Protein AF-A0A2B4RXT4-F1 (afdb_monomer)

Solvent-accessible surface area (backbone atoms only — not comparable to full-atom values): 28945 Å² total; per-residue (Å²): 134,88,56,80,81,76,53,53,68,68,61,46,52,53,56,57,66,68,45,80,51,69,69,62,40,50,44,46,49,76,69,31,70,64,49,46,50,48,58,71,49,81,88,73,79,77,50,66,69,59,44,50,54,36,44,53,50,46,49,53,53,47,50,58,59,39,62,75,54,94,56,31,69,66,53,47,52,53,53,52,53,48,35,51,49,47,24,50,52,14,49,54,59,63,63,60,42,73,68,52,42,49,50,38,28,74,60,36,25,40,49,51,23,53,56,58,56,24,48,70,46,78,49,74,50,72,48,63,32,61,98,37,53,54,19,36,34,42,38,41,36,41,30,32,48,41,82,79,81,73,41,57,38,35,41,39,30,37,42,36,42,35,80,83,59,88,48,76,39,38,38,36,44,37,41,37,43,84,93,45,75,40,66,32,68,71,44,46,86,63,61,77,91,48,57,90,74,55,52,69,70,34,54,44,56,50,41,65,63,40,48,70,57,54,55,51,51,43,65,66,73,43,67,41,48,61,63,93,45,71,66,45,52,53,45,52,62,76,31,59,94,79,73,68,74,58,57,76,91,60,41,33,36,46,69,54,65,84,68,52,56,82,82,49,66,84,77,45,47,64,41,39,53,53,36,58,60,70,62,43,60,69,63,54,52,53,56,63,43,62,78,57,71,44,99,89,51,67,58,54,58,56,39,49,57,47,48,52,55,41,40,74,67,47,45,34,72,58,35,49,47,50,41,54,48,52,54,42,49,44,54,38,50,52,53,48,48,64,60,65,59,57,58,68,71,58,54,52,52,52,55,74,28,48,40,79,73,47,67,66,7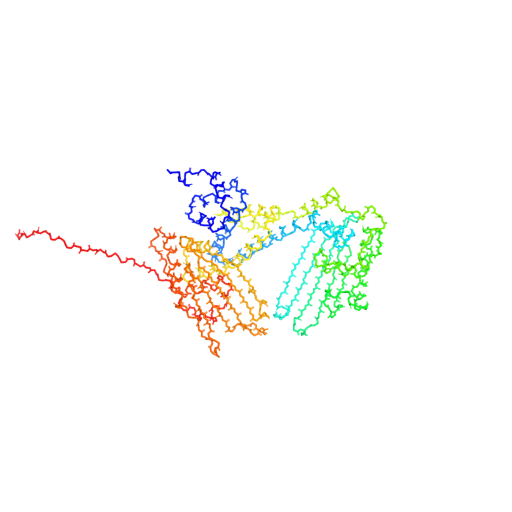2,52,91,41,41,50,56,62,30,53,37,50,18,26,26,35,37,52,39,68,96,70,38,45,36,38,40,39,38,38,39,33,35,83,37,81,54,92,88,35,73,75,36,47,40,38,38,38,33,42,71,89,67,53,75,42,80,36,58,33,58,96,48,104,61,81,45,59,51,59,41,78,71,37,43,73,56,30,51,46,49,42,54,38,49,54,63,75,47,64,89,54,92,73,61,80,39,73,40,29,60,51,45,48,52,53,50,31,19,54,41,69,45,48,89,46,40,58,80,40,68,44,79,83,86,67,56,71,61,52,78,66,79,82,78,79,82,74,79,79,74,85,76,90,80,86,81,91,81,88,135

Sequence (511 aa):
MASILTLNDDCLCRIISFLDDLPSFHSVVLSCKRVQQVINNTRSILHPRLLRAKAEYYMNQHLVEITDGKKNNKNFSKLRDFLSNAARLSAAKELLTYAKVVNVWERNGPVVAKLFTWIRKLESRTEEGEPRATCFKEYRSVTLHLPVCDKDLKIDTTYFRDYIGNYDIELSIRVTCGDLDVKSKGFTHYCPDDYQYWAEKEVHAAIKPMKPVVELLQKELGDTVPPLTDLFFIWLCYFFPHEENLAVEHKLLFKDPSRNEKPTPGHVQPAIAMFHQYLQPEAKLKNLVSEWNNPQSNLPCLFAETMAVLIQRSEIKFLEKLQKDANGFYEIVSVLKRTPSLPKPLVLDLLARTTLEFNDYNPGSVADKFVESRASFRVSEGKVVKAWGGMHGDGASYPTWDELELKVTLPDGKELKLDTDCSYRRKPLQIEKLSPVTELFQQGVIKCMEGEKHIPKLCDRFTACYLLHALSFGGEEETFLGSDDDLNLSPTQFSEQVSSDESEEEQNVEQ

Foldseek 3Di:
DDDLVPDDLVVNLVVLLPCPDPLVSLVCCLPPPVLVVSLVDDDDNPRPVSLLVSLLLLLLVQLLVLLVDPCNVVSLVLVLVLLVLLLQLLVLLVQADLVLLLVQCVQQNLLLSVQSLQWQDKDKDKDAQPVHLQKIKIKIKTWGQQVPVRWIKIKIKMWIDGPVPPDAIKIKIWIDIVVDTFIAIRQDSDDLVCLVVDDPRSLCSHCVRVVVVLVSSCVSSDAKVVRQDSSNVSCCRPPPPHRDGDDPNRRIDHPPVVSRDRDDCVRRVVSSVVSNVSSVSLVVLVVSLVVVDDVVDCSSVSSSVSSVSCSVVSVNVSSVLSSVLSVLLSLLSNVCCPPPNDDSLLSSLFSSQKDFDDWPDDPSCLQVQKIKGKMWGQFPPSQIKIKIKMFGADSDDPVGTQKMWIWIQGSVRDIQIWIQDPDPDTDATPLVSCVVVQVRSLNRQCVSCPPPPWGWRADSLNVVLSSCSSRVNNVCCCVHHNDDPDSDGDTDDDDPPPPPDDDDDDDDDDD

Mean predicted aligned error: 11.57 Å

Secondary structure (DSSP, 8-state):
---GGGS-HHHHHHHHHT--SHHHHHHHHHH-HHHHHHHH--S----HHHHHHHHHHHHHHHHHHHHSSS-HHHHHHHHHHHHHHHHHHHHHHHHS-HHHHHHHHHHH-HHHHHHHTTEEEEEEEEEESSSSTTEEEEEEEEEEEETTTTEEEEEEEEEEEETTSSS--EEEEEEEETTEEEEEES--SS-GGGGGG--HHHHHHHHTTTHHHHHHHHHHH--EESPPPHHHHHHHHHTTTTS-PPPGGG--EESSGGGGSPPPHHHHHHHHHHHHHHH-HHHHHHHHHHTT-BTTB-HHHHHHHHHHHHHHTT-HHHHHHHHHHHHHHHHHHHHHHHSS---HHHHHHHHHHEEEEEE---TTGGGGSEEEEEEEEE-GGG-EEEEEEEEEE-SSSSS-EEEEEEEEE-TTS-EEEEE---SSSPPPP-GGGGHHHHHHHHHHHHHHTTT-S--EEP-HHHHHHHHHHHTT-GGGHHHHH--STT---EEPP------------------

pLDDT: mean 80.79, std 15.37, range [26.88, 97.62]

Radius of gyration: 29.63 Å; Cα contacts (8 Å, |Δi|>4): 734; chains: 1; bounding box: 99×58×95 Å

Structure (mmCIF, N/CA/C/O backbone):
data_AF-A0A2B4RXT4-F1
#
_entry.id   AF-A0A2B4RXT4-F1
#
loop_
_atom_site.group_PDB
_atom_site.id
_atom_site.type_symbol
_atom_site.label_atom_id
_atom_site.label_alt_id
_atom_site.label_comp_id
_atom_site.label_asym_id
_atom_site.label_entity_id
_atom_site.label_seq_id
_atom_site.pdbx_PDB_ins_code
_atom_site.Cartn_x
_atom_site.Cartn_y
_atom_site.Cartn_z
_atom_site.occupancy
_atom_site.B_iso_or_equiv
_atom_site.auth_seq_id
_atom_site.auth_comp_id
_atom_site.auth_asym_id
_atom_site.auth_atom_id
_atom_site.pdbx_PDB_model_num
ATOM 1 N N . MET A 1 1 ? 24.751 35.284 -21.044 1.00 42.06 1 MET A N 1
ATOM 2 C CA . MET A 1 1 ? 23.866 34.158 -20.671 1.00 42.06 1 MET A CA 1
ATOM 3 C C . MET A 1 1 ? 24.413 33.526 -19.407 1.00 42.06 1 MET A C 1
ATOM 5 O O . MET A 1 1 ? 25.582 33.166 -19.402 1.00 42.06 1 MET A O 1
ATOM 9 N N . ALA A 1 2 ? 23.618 33.438 -18.340 1.00 47.91 2 ALA A N 1
ATOM 10 C CA . ALA A 1 2 ? 23.991 32.656 -17.163 1.00 47.91 2 ALA A CA 1
ATOM 11 C C . ALA A 1 2 ? 23.675 31.181 -17.446 1.00 47.91 2 ALA A C 1
ATOM 13 O O . ALA A 1 2 ? 22.562 30.862 -17.858 1.00 47.91 2 ALA A O 1
ATOM 14 N N . SER A 1 3 ? 24.660 30.300 -17.284 1.00 60.41 3 SER A N 1
ATOM 15 C CA . SER A 1 3 ? 24.463 28.860 -17.452 1.00 60.41 3 SER A CA 1
ATOM 16 C C . SER A 1 3 ? 23.914 28.267 -16.156 1.00 60.41 3 SER A C 1
ATOM 18 O O . SER A 1 3 ? 24.339 28.647 -15.067 1.00 60.41 3 SER A O 1
ATOM 20 N N . ILE A 1 4 ? 23.017 27.282 -16.244 1.00 62.62 4 ILE A N 1
ATOM 21 C CA . ILE A 1 4 ? 22.569 26.521 -15.065 1.00 62.62 4 ILE A CA 1
ATOM 22 C C . ILE A 1 4 ? 23.752 25.855 -14.333 1.00 62.62 4 ILE A C 1
ATOM 24 O O . ILE A 1 4 ? 23.692 25.613 -13.131 1.00 62.62 4 ILE A O 1
ATOM 28 N N . LEU A 1 5 ? 24.860 25.625 -15.051 1.00 60.94 5 LEU A N 1
ATOM 29 C CA . LEU A 1 5 ? 26.102 25.053 -14.531 1.00 60.94 5 LEU A CA 1
ATOM 30 C C . LEU A 1 5 ? 26.878 26.008 -13.612 1.00 60.94 5 LEU A C 1
ATOM 32 O O . LEU A 1 5 ? 27.719 25.546 -12.848 1.00 60.94 5 LEU A O 1
ATOM 36 N N . THR A 1 6 ? 26.613 27.318 -13.671 1.00 67.56 6 THR A N 1
ATOM 37 C CA . THR A 1 6 ? 27.290 28.328 -12.835 1.00 67.56 6 THR A CA 1
ATOM 38 C C . THR A 1 6 ? 26.517 28.671 -11.560 1.00 67.56 6 THR A C 1
ATOM 40 O O . THR A 1 6 ? 26.958 29.512 -10.782 1.00 67.56 6 THR A O 1
ATOM 43 N N . LEU A 1 7 ? 25.350 28.058 -11.346 1.00 68.56 7 LEU A N 1
ATOM 44 C CA . LEU A 1 7 ? 24.525 28.295 -10.165 1.00 68.56 7 LEU A CA 1
ATOM 45 C C . LEU A 1 7 ? 25.020 27.468 -8.974 1.00 68.56 7 LEU A C 1
ATOM 47 O O . LEU A 1 7 ? 25.385 26.299 -9.115 1.00 68.56 7 LEU A O 1
ATOM 51 N N . ASN A 1 8 ? 24.990 28.074 -7.786 1.00 73.75 8 ASN A N 1
ATOM 52 C CA . ASN A 1 8 ? 25.205 27.344 -6.539 1.00 73.75 8 ASN A CA 1
ATOM 53 C C . ASN A 1 8 ? 24.012 26.415 -6.226 1.00 73.75 8 ASN A C 1
ATOM 55 O O . ASN A 1 8 ? 22.927 26.550 -6.803 1.00 73.75 8 ASN A O 1
ATOM 59 N N . ASP A 1 9 ? 24.222 25.467 -5.311 1.00 70.12 9 ASP A N 1
ATOM 60 C CA . ASP A 1 9 ? 23.252 24.406 -5.013 1.00 70.12 9 ASP A CA 1
ATOM 61 C C . ASP A 1 9 ? 21.918 24.970 -4.488 1.00 70.12 9 ASP A C 1
ATOM 63 O O . ASP A 1 9 ? 20.860 24.477 -4.876 1.00 70.12 9 ASP A O 1
ATOM 67 N N . ASP A 1 10 ? 21.941 26.051 -3.700 1.00 69.19 10 ASP A N 1
ATOM 68 C CA . ASP A 1 10 ? 20.735 26.699 -3.162 1.00 69.19 10 ASP A CA 1
ATOM 69 C C . ASP A 1 10 ? 19.887 27.366 -4.256 1.00 69.19 10 ASP A C 1
ATOM 71 O O . ASP A 1 10 ? 18.662 27.209 -4.293 1.00 69.19 10 ASP A O 1
ATOM 75 N N . CYS A 1 11 ? 20.521 28.098 -5.177 1.00 71.81 11 CYS A N 1
ATOM 76 C CA . CYS A 1 11 ? 19.849 28.708 -6.323 1.00 71.81 11 CYS A CA 1
ATOM 77 C C . CYS A 1 11 ? 19.262 27.639 -7.246 1.00 71.81 11 CYS A C 1
ATOM 79 O O . CYS A 1 11 ? 18.128 27.777 -7.705 1.00 71.81 11 CYS A O 1
ATOM 81 N N . LEU A 1 12 ? 20.007 26.558 -7.481 1.00 72.38 12 LEU A N 1
ATOM 82 C CA . LEU A 1 12 ? 19.545 25.451 -8.304 1.00 72.38 12 LEU A CA 1
ATOM 83 C C . LEU A 1 12 ? 18.370 24.712 -7.642 1.00 72.38 12 LEU A C 1
ATOM 85 O O . LEU A 1 12 ? 17.371 24.451 -8.308 1.00 72.38 12 LEU A O 1
ATOM 89 N N . CYS A 1 13 ? 18.423 24.467 -6.328 1.00 68.81 13 CYS A N 1
ATOM 90 C CA . CYS A 1 13 ? 17.309 23.891 -5.570 1.00 68.81 13 CYS A CA 1
ATOM 91 C C . CYS A 1 13 ? 16.039 24.743 -5.674 1.00 68.81 13 CYS A C 1
ATOM 93 O O . CYS A 1 13 ? 14.953 24.197 -5.870 1.00 68.81 13 CYS A O 1
ATOM 95 N N . ARG A 1 14 ? 16.166 26.075 -5.590 1.00 70.31 14 ARG A N 1
ATOM 96 C CA . ARG A 1 14 ? 15.032 26.996 -5.759 1.00 70.31 14 ARG A CA 1
ATOM 97 C C . ARG A 1 14 ? 14.456 26.934 -7.170 1.00 70.31 14 ARG A C 1
ATOM 99 O O . ARG A 1 14 ? 13.249 26.800 -7.310 1.00 70.31 14 ARG A O 1
ATOM 106 N N . ILE A 1 15 ? 15.285 26.960 -8.211 1.00 72.25 15 ILE A N 1
ATOM 107 C CA . ILE A 1 15 ? 14.799 26.860 -9.599 1.00 72.25 15 ILE A CA 1
ATOM 108 C C . ILE A 1 15 ? 14.063 25.540 -9.824 1.00 72.25 15 ILE A C 1
ATOM 110 O O . ILE A 1 15 ? 12.956 25.536 -10.351 1.00 72.25 15 ILE A O 1
ATOM 114 N N . ILE A 1 16 ? 14.638 24.429 -9.363 1.00 70.44 16 ILE A N 1
ATOM 115 C CA . ILE A 1 16 ? 14.007 23.115 -9.483 1.00 70.44 16 ILE A CA 1
ATOM 116 C C . ILE A 1 16 ? 12.691 23.053 -8.691 1.00 70.44 16 ILE A C 1
ATOM 118 O O . ILE A 1 16 ? 11.755 22.380 -9.116 1.00 70.44 16 ILE A O 1
ATOM 122 N N . SER A 1 17 ? 12.587 23.763 -7.561 1.00 67.38 17 SER A N 1
ATOM 123 C CA . SER A 1 17 ? 11.337 23.830 -6.794 1.00 67.38 17 SER A CA 1
ATOM 124 C C . SER A 1 17 ? 10.195 24.543 -7.523 1.00 67.38 17 SER A C 1
ATOM 126 O O . SER A 1 17 ? 9.044 24.251 -7.228 1.00 67.38 17 SER A O 1
ATOM 128 N N . PHE A 1 18 ? 10.499 25.405 -8.500 1.00 69.81 18 PHE A N 1
ATOM 129 C CA . PHE A 1 18 ? 9.499 26.072 -9.344 1.00 69.81 18 PHE A CA 1
ATOM 130 C C . PHE A 1 18 ? 9.108 25.267 -10.594 1.00 69.81 18 PHE A C 1
ATOM 132 O O . PHE A 1 18 ? 8.220 25.685 -11.334 1.00 69.81 18 PHE A O 1
ATOM 139 N N . LEU A 1 19 ? 9.753 24.122 -10.856 1.00 70.94 19 LEU A N 1
ATOM 140 C CA . LEU A 1 19 ? 9.357 23.229 -11.947 1.00 70.94 19 LEU A CA 1
ATOM 141 C C . LEU A 1 19 ? 8.153 22.406 -11.506 1.00 70.94 19 LEU A C 1
ATOM 143 O O . LEU A 1 19 ? 8.292 21.296 -10.979 1.00 70.94 19 LEU A O 1
ATOM 147 N N . ASP A 1 20 ? 6.971 22.993 -11.694 1.00 63.34 20 ASP A N 1
ATOM 148 C CA . ASP A 1 20 ? 5.721 22.410 -11.233 1.00 63.34 20 ASP A CA 1
ATOM 149 C C . ASP A 1 20 ? 5.155 21.315 -12.141 1.00 63.34 20 ASP A C 1
ATOM 151 O O . ASP A 1 20 ? 4.405 20.452 -11.668 1.00 63.34 20 ASP A O 1
ATOM 155 N N . ASP A 1 21 ? 5.591 21.235 -13.392 1.00 69.19 21 ASP A N 1
ATOM 156 C CA . ASP A 1 21 ? 5.232 20.142 -14.281 1.00 69.19 21 ASP A CA 1
ATOM 157 C C . ASP A 1 21 ? 6.239 18.980 -14.181 1.00 69.19 21 ASP A C 1
ATOM 159 O O . ASP A 1 21 ? 7.462 19.140 -14.217 1.00 69.19 21 ASP A O 1
ATOM 163 N N . LEU A 1 22 ? 5.697 17.773 -14.012 1.00 64.62 22 LEU A N 1
ATOM 164 C CA . LEU A 1 22 ? 6.471 16.540 -13.867 1.00 64.62 22 LEU A CA 1
ATOM 165 C C . LEU A 1 22 ? 7.400 16.272 -15.077 1.00 64.62 22 LEU A C 1
ATOM 167 O O . LEU A 1 22 ? 8.557 15.904 -14.854 1.00 64.62 22 LEU A O 1
ATOM 171 N N . PRO A 1 23 ? 6.973 16.488 -16.342 1.00 65.62 23 PRO A N 1
ATOM 172 C CA . PRO A 1 23 ? 7.834 16.266 -17.502 1.00 65.62 23 PRO A CA 1
ATOM 173 C C . PRO A 1 23 ? 9.084 17.155 -17.522 1.00 65.62 23 PRO A C 1
ATOM 175 O O . PRO A 1 23 ? 10.184 16.631 -17.719 1.00 65.62 23 PRO A O 1
ATOM 178 N N . SER A 1 24 ? 8.957 18.464 -17.272 1.00 68.00 24 SER A N 1
ATOM 179 C CA . SER A 1 24 ? 10.105 19.382 -17.267 1.00 68.00 24 SER A CA 1
ATOM 180 C C . SER A 1 24 ? 11.020 19.131 -16.080 1.00 68.00 24 SER A C 1
ATOM 182 O O . SER A 1 24 ? 12.238 19.114 -16.256 1.00 68.00 24 SER A O 1
ATOM 184 N N . PHE A 1 25 ? 10.461 18.855 -14.893 1.00 70.44 25 PHE A N 1
ATOM 185 C CA . PHE A 1 25 ? 11.255 18.479 -13.723 1.00 70.44 25 PHE A CA 1
ATOM 186 C C . PHE A 1 25 ? 12.146 17.267 -14.027 1.00 70.44 25 PHE A C 1
ATOM 188 O O . PHE A 1 25 ? 13.363 17.333 -13.855 1.00 70.44 25 PHE A O 1
ATOM 195 N N . HIS A 1 26 ? 11.575 16.180 -14.550 1.00 67.19 26 HIS A N 1
ATOM 196 C CA . HIS A 1 26 ? 12.364 14.991 -14.858 1.00 67.19 26 HIS A CA 1
ATOM 197 C C . HIS A 1 26 ? 13.311 15.181 -16.052 1.00 67.19 26 HIS A C 1
ATOM 199 O O . HIS A 1 26 ? 14.411 14.634 -16.035 1.00 67.19 26 HIS A O 1
ATOM 205 N N . SER A 1 27 ? 12.934 15.961 -17.071 1.00 68.88 27 SER A N 1
ATOM 206 C CA . SER A 1 27 ? 13.832 16.297 -18.187 1.00 68.88 27 SER A CA 1
ATOM 207 C C . SER A 1 27 ? 15.097 17.008 -17.690 1.00 68.88 27 SER A C 1
ATOM 209 O O . SER A 1 27 ? 16.215 16.651 -18.077 1.00 68.88 27 SER A O 1
ATOM 211 N N . VAL A 1 28 ? 14.928 17.951 -16.758 1.00 71.31 28 VAL A N 1
ATOM 212 C CA . VAL A 1 28 ? 16.021 18.676 -16.100 1.00 71.31 28 VAL A CA 1
ATOM 213 C C . VAL A 1 28 ? 16.853 17.746 -15.215 1.00 71.31 28 VAL A C 1
ATOM 215 O O . VAL A 1 28 ? 18.080 17.802 -15.279 1.00 71.31 28 VAL A O 1
ATOM 218 N N . VAL A 1 29 ? 16.219 16.860 -14.440 1.00 69.56 29 VAL A N 1
ATOM 219 C CA . VAL A 1 29 ? 16.919 15.874 -13.595 1.00 69.56 29 VAL A CA 1
ATOM 220 C C . VAL A 1 29 ? 17.781 14.916 -14.421 1.00 69.56 29 VAL A C 1
ATOM 222 O O . VAL A 1 29 ? 18.923 14.666 -14.048 1.00 69.56 29 VAL A O 1
ATOM 225 N N . LEU A 1 30 ? 17.268 14.414 -15.548 1.00 65.25 30 LEU A N 1
ATOM 226 C CA . LEU A 1 30 ? 17.981 13.462 -16.407 1.00 65.25 30 LEU A CA 1
ATOM 227 C C . LEU A 1 30 ? 19.094 14.109 -17.234 1.00 65.25 30 LEU A C 1
ATOM 229 O O . LEU A 1 30 ? 20.124 13.490 -17.482 1.00 65.25 30 LEU A O 1
ATOM 233 N N . SER A 1 31 ? 18.888 15.345 -17.690 1.00 66.56 31 SER A N 1
ATOM 234 C CA . SER A 1 31 ? 19.789 15.979 -18.661 1.00 66.56 31 SER A CA 1
ATOM 235 C C . SER A 1 31 ? 20.855 16.863 -18.008 1.00 66.56 31 SER A C 1
ATOM 237 O O . SER A 1 31 ? 21.868 17.176 -18.634 1.00 66.56 31 SER A O 1
ATOM 239 N N . CYS A 1 32 ? 20.656 17.29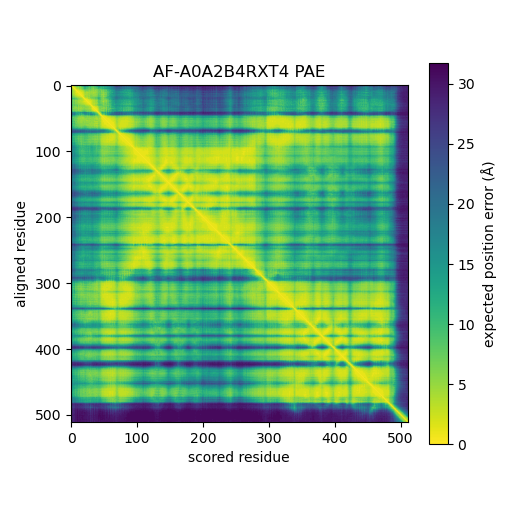3 -16.758 1.00 70.44 32 CYS A N 1
ATOM 240 C CA . CYS A 1 32 ? 21.560 18.221 -16.085 1.00 70.44 32 CYS A CA 1
ATOM 241 C C . CYS A 1 32 ? 22.447 17.511 -15.054 1.00 70.44 32 CYS A C 1
ATOM 243 O O . CYS A 1 32 ? 22.044 17.280 -13.913 1.00 70.44 32 CYS A O 1
ATOM 245 N N . LYS A 1 33 ? 23.721 17.279 -15.409 1.00 69.06 33 LYS A N 1
ATOM 246 C CA . LYS A 1 33 ? 24.741 16.720 -14.496 1.00 69.06 33 LYS A CA 1
ATOM 247 C C . LYS A 1 33 ? 24.822 17.472 -13.157 1.00 69.06 33 LYS A C 1
ATOM 249 O O . LYS A 1 33 ? 25.054 16.858 -12.120 1.00 69.06 33 LYS A O 1
ATOM 254 N N . ARG A 1 34 ? 24.595 18.794 -13.152 1.00 69.12 34 ARG A N 1
ATOM 255 C CA . ARG A 1 34 ? 24.596 19.615 -11.927 1.00 69.12 34 ARG A CA 1
ATOM 256 C C . ARG A 1 34 ? 23.409 19.300 -11.010 1.00 69.12 34 ARG A C 1
ATOM 258 O O . ARG A 1 34 ? 23.576 19.269 -9.798 1.00 69.12 34 ARG A O 1
ATOM 265 N N . VAL A 1 35 ? 22.235 19.006 -11.568 1.00 70.38 35 VAL A N 1
ATOM 266 C CA . VAL A 1 35 ? 21.052 18.584 -10.796 1.00 70.38 35 VAL A CA 1
ATOM 267 C C . VAL A 1 35 ? 21.294 17.214 -10.169 1.00 70.38 35 VAL A C 1
ATOM 269 O O . VAL A 1 35 ? 20.999 17.017 -8.995 1.00 70.38 35 VAL A O 1
ATOM 272 N N . GLN A 1 36 ? 21.919 16.298 -10.908 1.00 67.94 36 GLN A N 1
ATOM 273 C CA . GLN A 1 36 ? 22.322 14.995 -10.381 1.00 67.94 36 GLN A CA 1
ATOM 274 C C . GLN A 1 36 ? 23.355 15.125 -9.244 1.00 67.94 36 GLN A C 1
ATOM 276 O O . GLN A 1 36 ? 23.254 14.435 -8.232 1.00 67.94 36 GLN A O 1
ATOM 281 N N . GLN A 1 37 ? 24.303 16.065 -9.351 1.00 71.00 37 GLN A N 1
ATOM 282 C CA . GLN A 1 37 ? 25.221 16.410 -8.255 1.00 71.00 37 GLN A CA 1
ATOM 283 C C . GLN A 1 37 ? 24.483 16.955 -7.026 1.00 71.00 37 GLN A C 1
ATOM 285 O O . GLN A 1 37 ? 24.824 16.573 -5.910 1.00 71.00 37 GLN A O 1
ATOM 290 N N . VAL A 1 38 ? 23.459 17.795 -7.215 1.00 69.19 38 VAL A N 1
ATOM 291 C CA . VAL A 1 38 ? 22.616 18.288 -6.114 1.00 69.19 38 VAL A CA 1
ATOM 292 C C . VAL A 1 38 ? 21.849 17.146 -5.456 1.00 69.19 38 VAL A C 1
ATOM 294 O O . VAL A 1 38 ? 21.874 17.059 -4.236 1.00 69.19 38 VAL A O 1
ATOM 297 N N . ILE A 1 39 ? 21.239 16.236 -6.224 1.00 68.62 39 ILE A N 1
ATOM 298 C CA . ILE A 1 39 ? 20.567 15.035 -5.691 1.00 68.62 39 ILE A CA 1
ATOM 299 C C . ILE A 1 39 ? 21.536 14.208 -4.830 1.00 68.62 39 ILE A C 1
ATOM 301 O O . ILE A 1 39 ? 21.183 13.798 -3.720 1.00 68.62 39 ILE A O 1
ATOM 305 N N . ASN A 1 40 ? 22.774 14.036 -5.298 1.00 65.75 40 ASN A N 1
ATOM 306 C CA . ASN A 1 40 ? 23.826 13.315 -4.582 1.00 65.75 40 ASN A CA 1
ATOM 307 C C . ASN A 1 40 ? 24.346 14.071 -3.342 1.00 65.75 40 ASN A C 1
ATOM 309 O O . ASN A 1 40 ? 24.803 13.440 -2.390 1.00 65.75 40 ASN A O 1
ATOM 313 N N . ASN A 1 41 ? 24.253 15.406 -3.304 1.00 67.69 41 ASN A N 1
ATOM 314 C CA . ASN A 1 41 ? 24.674 16.215 -2.160 1.00 67.69 41 ASN A CA 1
ATOM 315 C C . ASN A 1 41 ? 23.639 16.125 -1.015 1.00 67.69 41 ASN A C 1
ATOM 317 O O . ASN A 1 41 ? 22.424 16.197 -1.207 1.00 67.69 41 ASN A O 1
ATOM 321 N N . THR A 1 42 ? 24.108 15.890 0.209 1.00 55.41 42 THR A N 1
ATOM 322 C CA . THR A 1 42 ? 23.282 15.485 1.362 1.00 55.41 42 THR A CA 1
ATOM 323 C C . THR A 1 42 ? 22.853 16.624 2.273 1.00 55.41 42 THR A C 1
ATOM 325 O O . THR A 1 42 ? 22.037 16.405 3.163 1.00 55.41 42 THR A O 1
ATOM 328 N N . ARG A 1 43 ? 23.370 17.842 2.086 1.00 57.09 43 ARG A N 1
ATOM 329 C CA . ARG A 1 43 ? 23.334 18.833 3.171 1.00 57.09 43 ARG A CA 1
ATOM 330 C C . ARG A 1 43 ? 22.008 19.565 3.412 1.00 57.09 43 ARG A C 1
ATOM 332 O O . ARG A 1 43 ? 21.891 20.136 4.491 1.00 57.09 43 ARG A O 1
ATOM 339 N N . SER A 1 44 ? 21.013 19.566 2.514 1.00 56.03 44 SER A N 1
ATOM 340 C CA . SER A 1 44 ? 19.817 20.416 2.744 1.00 56.03 44 SER A CA 1
ATOM 341 C C . SER A 1 44 ? 18.626 20.241 1.782 1.00 56.03 44 SER A C 1
ATOM 343 O O . SER A 1 44 ? 17.883 21.196 1.546 1.00 56.03 44 SER A O 1
ATOM 345 N N . ILE A 1 45 ? 18.373 19.062 1.206 1.00 61.19 45 ILE A N 1
ATOM 346 C CA . ILE A 1 45 ? 17.246 18.946 0.259 1.00 61.19 45 ILE A CA 1
ATOM 347 C C . ILE A 1 45 ? 15.908 18.846 1.008 1.00 61.19 45 ILE A C 1
ATOM 349 O O . ILE A 1 45 ? 15.467 17.768 1.397 1.00 61.19 45 ILE A O 1
ATOM 353 N N . LEU A 1 46 ? 15.234 19.988 1.172 1.00 63.69 46 LEU A N 1
ATOM 354 C CA . LEU A 1 46 ? 13.903 20.083 1.780 1.00 63.69 46 LEU A CA 1
ATOM 355 C C . LEU A 1 46 ? 12.759 20.023 0.759 1.00 63.69 46 LEU A C 1
ATOM 357 O O . LEU A 1 46 ? 11.611 19.853 1.166 1.00 63.69 46 LEU A O 1
ATOM 361 N N . HIS A 1 47 ? 13.001 20.157 -0.545 1.00 75.38 47 HIS A N 1
ATOM 362 C CA . HIS A 1 47 ? 11.897 20.184 -1.508 1.00 75.38 47 HIS A CA 1
ATOM 363 C C . HIS A 1 47 ? 11.331 18.770 -1.766 1.00 75.38 47 HIS A C 1
ATOM 365 O O . HIS A 1 47 ? 12.108 17.887 -2.137 1.00 75.38 47 HIS A O 1
ATOM 371 N N . PRO A 1 48 ? 10.008 18.527 -1.628 1.00 76.19 48 PRO A N 1
ATOM 372 C CA . PRO A 1 48 ? 9.422 17.189 -1.773 1.00 76.19 48 PRO A CA 1
ATOM 373 C C . PRO A 1 48 ? 9.753 16.498 -3.100 1.00 76.19 48 PRO A C 1
ATOM 375 O O . PRO A 1 48 ? 10.109 15.326 -3.100 1.00 76.19 48 PRO A O 1
ATOM 378 N N . ARG A 1 49 ? 9.726 17.219 -4.231 1.00 76.31 49 ARG A N 1
ATOM 379 C CA . ARG A 1 49 ? 10.028 16.628 -5.551 1.00 76.31 49 ARG A CA 1
ATOM 380 C C . ARG A 1 49 ? 11.468 16.129 -5.663 1.00 76.31 49 ARG A C 1
ATOM 382 O O . ARG A 1 49 ? 11.706 15.047 -6.182 1.00 76.31 49 ARG A O 1
ATOM 389 N N . LEU A 1 50 ? 12.421 16.900 -5.138 1.00 77.50 50 LEU A N 1
ATOM 390 C CA . LEU A 1 50 ? 13.832 16.513 -5.127 1.00 77.50 50 LEU A CA 1
ATOM 391 C C . LEU A 1 50 ? 14.080 15.342 -4.175 1.00 77.50 50 LEU A C 1
ATOM 393 O O . LEU A 1 50 ? 14.877 14.464 -4.484 1.00 77.50 50 LEU A O 1
ATOM 397 N N . LEU A 1 51 ? 13.374 15.306 -3.043 1.00 81.19 51 LEU A N 1
ATOM 398 C CA . LEU A 1 51 ? 13.447 14.202 -2.090 1.00 81.19 51 LEU A CA 1
ATOM 399 C C . LEU A 1 51 ? 12.905 12.893 -2.689 1.00 81.19 51 LEU A C 1
ATOM 401 O O . LEU A 1 51 ? 13.531 11.848 -2.537 1.00 81.19 51 LEU A O 1
ATOM 405 N N . ARG A 1 52 ? 11.784 12.960 -3.419 1.00 86.00 52 ARG A N 1
ATOM 406 C CA . ARG A 1 52 ? 11.208 11.822 -4.154 1.00 86.00 52 ARG A CA 1
ATOM 407 C C . ARG A 1 52 ? 12.156 11.315 -5.243 1.00 86.00 52 ARG A C 1
ATOM 409 O O . ARG A 1 52 ? 12.505 10.140 -5.236 1.00 86.00 52 ARG A O 1
ATOM 416 N N . ALA A 1 53 ? 12.668 12.215 -6.086 1.00 80.69 53 ALA A N 1
ATOM 417 C CA . ALA A 1 53 ? 13.643 11.867 -7.123 1.00 80.69 53 ALA A CA 1
ATOM 418 C C . ALA A 1 53 ? 14.929 11.253 -6.541 1.00 80.69 53 ALA A C 1
ATOM 420 O O . ALA A 1 53 ? 15.506 10.336 -7.117 1.00 80.69 53 ALA A O 1
ATOM 421 N N . LYS A 1 54 ? 15.370 11.731 -5.371 1.00 83.69 54 LYS A N 1
ATOM 422 C CA . LYS A 1 54 ? 16.518 11.176 -4.645 1.00 83.69 54 LYS A CA 1
ATOM 423 C C . LYS A 1 54 ? 16.258 9.757 -4.140 1.00 83.69 54 LYS A C 1
ATOM 425 O O . LYS A 1 54 ? 17.143 8.912 -4.250 1.00 83.69 54 LYS A O 1
ATOM 430 N N . ALA A 1 55 ? 15.061 9.488 -3.620 1.00 87.81 55 ALA A N 1
ATOM 431 C CA . ALA A 1 55 ? 14.668 8.145 -3.204 1.00 87.81 55 ALA A CA 1
ATOM 432 C C . ALA A 1 55 ? 14.624 7.179 -4.400 1.00 87.81 55 ALA A C 1
ATOM 434 O O . ALA A 1 55 ? 15.251 6.126 -4.340 1.00 87.81 55 ALA A O 1
ATOM 435 N N . GLU A 1 56 ? 13.976 7.562 -5.504 1.00 88.19 56 GLU A N 1
ATOM 436 C CA . GLU A 1 56 ? 13.934 6.765 -6.743 1.00 88.19 56 GLU A CA 1
ATOM 437 C C . GLU A 1 56 ? 15.344 6.489 -7.286 1.00 88.19 56 GLU A C 1
ATOM 439 O O . GLU A 1 56 ? 15.684 5.352 -7.611 1.00 88.19 56 GLU A O 1
ATOM 444 N N . TYR A 1 57 ? 16.205 7.511 -7.310 1.00 85.00 57 TYR A N 1
ATOM 445 C CA . TYR A 1 57 ? 17.588 7.377 -7.761 1.00 85.00 57 TYR A CA 1
ATOM 446 C C . TYR A 1 57 ? 18.376 6.361 -6.926 1.00 85.00 57 TYR A C 1
ATOM 448 O O . TYR A 1 57 ? 18.981 5.445 -7.483 1.00 85.00 57 TYR A O 1
ATOM 456 N N . TYR A 1 58 ? 18.369 6.489 -5.596 1.00 85.75 58 TYR A N 1
ATOM 457 C CA . TYR A 1 58 ? 19.110 5.568 -4.734 1.00 85.75 58 TYR A CA 1
ATOM 458 C C . TYR A 1 58 ? 18.524 4.156 -4.722 1.00 85.75 58 TYR A C 1
ATOM 460 O O . TYR A 1 58 ? 19.290 3.195 -4.657 1.00 85.75 58 TYR A O 1
ATOM 468 N N . MET A 1 59 ? 17.202 4.018 -4.840 1.00 90.12 59 MET A N 1
ATOM 469 C CA . MET A 1 59 ? 16.556 2.720 -5.019 1.00 90.12 59 MET A CA 1
ATOM 470 C C . MET A 1 59 ? 17.060 2.036 -6.295 1.00 90.12 59 MET A C 1
ATOM 472 O O . MET A 1 59 ? 17.525 0.902 -6.226 1.00 90.12 59 MET A O 1
ATOM 476 N N . ASN A 1 60 ? 17.048 2.733 -7.436 1.00 89.56 60 ASN A N 1
ATOM 477 C CA . ASN A 1 60 ? 17.504 2.184 -8.716 1.00 89.56 60 ASN A CA 1
ATOM 478 C C . ASN A 1 60 ? 18.993 1.807 -8.690 1.00 89.56 60 ASN A C 1
ATOM 480 O O . ASN A 1 60 ? 19.365 0.734 -9.161 1.00 89.56 60 ASN A O 1
ATOM 484 N N . GLN A 1 61 ? 19.841 2.646 -8.083 1.00 86.69 61 GLN A N 1
ATOM 485 C CA . GLN A 1 61 ? 21.253 2.317 -7.844 1.00 86.69 61 GLN A CA 1
ATOM 486 C C . GLN A 1 61 ? 21.394 1.026 -7.034 1.00 86.69 61 GLN A C 1
ATOM 488 O O . GLN A 1 61 ? 22.156 0.135 -7.407 1.00 86.69 61 GLN A O 1
ATOM 493 N N . HIS A 1 62 ? 20.618 0.895 -5.957 1.00 86.50 62 HIS A N 1
ATOM 494 C CA . HIS A 1 62 ? 20.696 -0.268 -5.087 1.00 86.50 62 HIS A CA 1
ATOM 495 C C . HIS A 1 62 ? 20.212 -1.539 -5.792 1.00 86.50 62 HIS A C 1
ATOM 497 O O . HIS A 1 62 ? 20.871 -2.568 -5.686 1.00 86.50 62 HIS A O 1
ATOM 503 N N . LEU A 1 63 ? 19.124 -1.468 -6.567 1.00 88.81 63 LEU A N 1
ATOM 504 C CA . LEU A 1 63 ? 18.617 -2.582 -7.379 1.00 88.81 63 LEU A CA 1
ATOM 505 C C . LEU A 1 63 ? 19.672 -3.104 -8.367 1.00 88.81 63 LEU A C 1
ATOM 507 O O . LEU A 1 63 ? 19.859 -4.315 -8.499 1.00 88.81 63 LEU A O 1
ATOM 511 N N . VAL A 1 64 ? 20.407 -2.201 -9.021 1.00 87.25 64 VAL A N 1
ATOM 512 C CA . VAL A 1 64 ? 21.497 -2.573 -9.936 1.00 87.25 64 VAL A CA 1
ATOM 513 C C . VAL A 1 64 ? 22.687 -3.179 -9.182 1.00 87.25 64 VAL A C 1
ATOM 515 O O . VAL A 1 64 ? 23.266 -4.153 -9.652 1.00 87.25 64 VAL A O 1
ATOM 518 N N . GLU A 1 65 ? 23.037 -2.674 -7.995 1.00 84.19 65 GLU A N 1
ATOM 519 C CA . GLU A 1 65 ? 24.105 -3.263 -7.171 1.00 84.19 65 GLU A CA 1
ATOM 520 C C . GLU A 1 65 ? 23.759 -4.673 -6.668 1.00 84.19 65 GLU A C 1
ATOM 522 O O . GLU A 1 65 ? 24.605 -5.570 -6.691 1.00 84.19 65 GLU A O 1
ATOM 527 N N . ILE A 1 66 ? 22.527 -4.893 -6.196 1.00 81.81 66 ILE A N 1
ATOM 528 C CA . ILE A 1 66 ? 22.134 -6.174 -5.588 1.00 81.81 66 ILE A CA 1
ATOM 529 C C . ILE A 1 66 ? 21.880 -7.278 -6.610 1.00 81.81 66 ILE A C 1
ATOM 531 O O . ILE A 1 66 ? 21.789 -8.431 -6.206 1.00 81.81 66 ILE A O 1
ATOM 535 N N . THR A 1 67 ? 21.754 -6.952 -7.895 1.00 77.31 67 THR A N 1
ATOM 536 C CA . THR A 1 67 ? 21.578 -7.919 -8.992 1.00 77.31 67 THR A CA 1
ATOM 537 C C . THR A 1 67 ? 22.907 -8.373 -9.605 1.00 77.31 67 THR A C 1
ATOM 539 O O . THR A 1 67 ? 22.945 -9.398 -10.279 1.00 77.31 67 THR A O 1
ATOM 542 N N . ASP A 1 68 ? 24.023 -7.709 -9.284 1.00 70.06 68 ASP A N 1
ATOM 543 C CA . ASP A 1 68 ? 25.373 -8.108 -9.711 1.00 70.06 68 ASP A CA 1
ATOM 544 C C . ASP A 1 68 ? 25.982 -9.259 -8.863 1.00 70.06 68 ASP A C 1
ATOM 546 O O . ASP A 1 68 ? 27.111 -9.690 -9.105 1.00 70.06 68 ASP A O 1
ATOM 550 N N . GLY A 1 69 ? 25.286 -9.749 -7.827 1.00 61.41 69 GLY A N 1
ATOM 551 C CA . GLY A 1 69 ? 25.822 -10.692 -6.837 1.00 61.41 6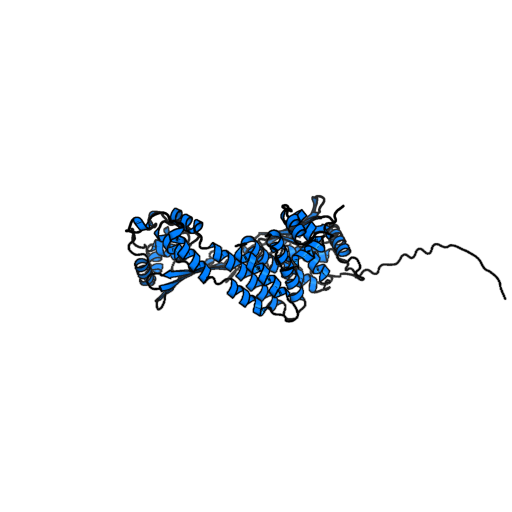9 GLY A CA 1
ATOM 552 C C . GLY A 1 69 ? 25.361 -12.154 -6.969 1.00 61.41 69 GLY A C 1
ATOM 553 O O . GLY A 1 69 ? 24.587 -12.540 -7.834 1.00 61.41 69 GLY A O 1
ATOM 554 N N . LYS A 1 70 ? 25.822 -13.009 -6.041 1.00 55.09 70 LYS A N 1
ATOM 555 C CA . LYS A 1 70 ? 25.325 -14.396 -5.865 1.00 55.09 70 LYS A CA 1
ATOM 556 C C . LYS A 1 70 ? 24.169 -14.510 -4.853 1.00 55.09 70 LYS A C 1
ATOM 558 O O . LYS A 1 70 ? 23.645 -15.596 -4.637 1.00 55.09 70 LYS A O 1
ATOM 563 N N . LYS A 1 71 ? 23.808 -13.413 -4.171 1.00 59.75 71 LYS A N 1
ATOM 564 C CA . LYS A 1 71 ? 22.825 -13.367 -3.060 1.00 59.75 71 LYS A CA 1
ATOM 565 C C . LYS A 1 71 ? 21.649 -12.425 -3.357 1.00 59.75 71 LYS A C 1
ATOM 567 O O . LYS A 1 71 ? 21.091 -11.823 -2.439 1.00 59.75 71 LYS A O 1
ATOM 572 N N . ASN A 1 72 ? 21.286 -12.301 -4.630 1.00 67.88 72 ASN A N 1
ATOM 573 C CA . ASN A 1 72 ? 20.420 -11.232 -5.138 1.00 67.88 72 ASN A CA 1
ATOM 574 C C . ASN A 1 72 ? 19.048 -11.228 -4.465 1.00 67.88 72 ASN A C 1
ATOM 576 O O . ASN A 1 72 ? 18.608 -10.194 -3.971 1.00 67.88 72 ASN A O 1
ATOM 580 N N . ASN A 1 73 ? 18.438 -12.406 -4.325 1.00 72.94 73 ASN A N 1
ATOM 581 C CA . ASN A 1 73 ? 17.112 -12.539 -3.727 1.00 72.94 73 ASN A CA 1
ATOM 582 C C . ASN A 1 73 ? 17.087 -12.135 -2.235 1.00 72.94 73 ASN A C 1
ATOM 584 O O . ASN A 1 73 ? 16.182 -11.445 -1.775 1.00 72.94 73 ASN A O 1
ATOM 588 N N . LYS A 1 74 ? 18.133 -12.473 -1.461 1.00 80.81 74 LYS A N 1
ATOM 589 C CA . LYS A 1 74 ? 18.201 -12.106 -0.033 1.00 80.81 74 LYS A CA 1
ATOM 590 C C . LYS A 1 74 ? 18.309 -10.593 0.163 1.00 80.81 74 LYS A C 1
ATOM 592 O O . LYS A 1 74 ? 17.684 -10.048 1.069 1.00 80.81 74 LYS A O 1
ATOM 597 N N . ASN A 1 75 ? 19.124 -9.925 -0.649 1.00 81.31 75 ASN A N 1
ATOM 598 C CA . ASN A 1 75 ? 19.293 -8.476 -0.556 1.00 81.31 75 ASN A CA 1
ATOM 599 C C . ASN A 1 75 ? 18.037 -7.740 -1.033 1.00 81.31 75 ASN A C 1
ATOM 601 O O . ASN A 1 75 ? 17.627 -6.769 -0.402 1.00 81.31 75 ASN A O 1
ATOM 605 N N . PHE A 1 76 ? 17.379 -8.251 -2.074 1.00 86.44 76 PHE A N 1
ATOM 606 C CA . PHE A 1 76 ? 16.117 -7.696 -2.542 1.00 86.44 76 PHE A CA 1
ATOM 607 C C . PHE A 1 76 ? 14.986 -7.856 -1.516 1.00 86.44 76 PHE A C 1
ATOM 609 O O . PHE A 1 76 ? 14.292 -6.884 -1.227 1.00 86.44 76 PHE A O 1
ATOM 616 N N . SER A 1 77 ? 14.867 -9.022 -0.865 1.00 84.94 77 SER A N 1
ATOM 617 C CA . SER A 1 77 ? 13.917 -9.216 0.243 1.00 84.94 77 SER A CA 1
ATOM 618 C C . SER A 1 77 ? 14.092 -8.154 1.326 1.00 84.94 77 SER A C 1
ATOM 620 O O . SER A 1 77 ? 13.110 -7.581 1.782 1.00 84.94 77 SER A O 1
ATOM 622 N N . LYS A 1 78 ? 15.337 -7.832 1.698 1.00 84.75 78 LYS A N 1
ATOM 623 C CA . LYS A 1 78 ? 15.612 -6.784 2.688 1.00 84.75 78 LYS A CA 1
ATOM 624 C C . LYS A 1 78 ? 15.155 -5.398 2.223 1.00 84.75 78 LYS A C 1
ATOM 626 O O . LYS A 1 78 ? 14.555 -4.677 3.019 1.00 84.75 78 LYS A O 1
ATOM 631 N N . LEU A 1 79 ? 15.418 -5.029 0.962 1.00 86.19 79 LEU A N 1
ATOM 632 C CA . LEU A 1 79 ? 14.931 -3.779 0.355 1.00 86.19 79 LEU A CA 1
ATOM 633 C C . LEU A 1 79 ? 13.405 -3.694 0.413 1.00 86.19 79 LEU A C 1
ATOM 635 O O . LEU A 1 79 ? 12.853 -2.696 0.881 1.00 86.19 79 LEU A O 1
ATOM 639 N N . ARG A 1 80 ? 12.731 -4.765 -0.009 1.00 87.44 80 ARG A N 1
ATOM 640 C CA . ARG A 1 80 ? 11.273 -4.874 0.009 1.00 87.44 80 ARG A CA 1
ATOM 641 C C . ARG A 1 80 ? 10.714 -4.723 1.424 1.00 87.44 80 ARG A C 1
ATOM 643 O O . ARG A 1 80 ? 9.778 -3.952 1.629 1.00 87.44 80 ARG A O 1
ATOM 650 N N . ASP A 1 81 ? 11.310 -5.400 2.404 1.00 85.25 81 ASP A N 1
ATOM 651 C CA . ASP A 1 81 ? 10.868 -5.347 3.800 1.00 85.25 81 ASP A CA 1
ATOM 652 C C . ASP A 1 81 ? 11.052 -3.942 4.394 1.00 85.25 81 ASP A C 1
ATOM 654 O O . ASP A 1 81 ? 10.197 -3.454 5.136 1.00 85.25 81 ASP A O 1
ATOM 658 N N . PHE A 1 82 ? 12.133 -3.243 4.047 1.00 86.25 82 PHE A N 1
ATOM 659 C CA . PHE A 1 82 ? 12.339 -1.851 4.452 1.00 86.25 82 PHE A CA 1
ATOM 660 C C . PHE A 1 82 ? 11.311 -0.903 3.833 1.00 86.25 82 PHE A C 1
ATOM 662 O O . PHE A 1 82 ? 10.719 -0.107 4.560 1.00 86.25 82 PHE A O 1
ATOM 669 N N . LEU A 1 83 ? 11.071 -0.996 2.520 1.00 88.88 83 LEU A N 1
ATOM 670 C CA . LEU A 1 83 ? 10.091 -0.162 1.816 1.00 88.88 83 LEU A CA 1
ATOM 671 C C . LEU A 1 83 ? 8.675 -0.390 2.357 1.00 88.88 83 LEU A C 1
ATOM 673 O O . LEU A 1 83 ? 7.973 0.571 2.673 1.00 88.88 83 LEU A O 1
ATOM 677 N N . SER A 1 84 ? 8.299 -1.653 2.564 1.00 85.00 84 SER A N 1
ATOM 678 C CA . SER A 1 84 ? 7.026 -2.026 3.185 1.00 85.00 84 SER A CA 1
ATOM 679 C C . SER A 1 84 ? 6.893 -1.446 4.596 1.00 85.00 84 SER A C 1
ATOM 681 O O . SER A 1 84 ? 5.875 -0.841 4.939 1.00 85.00 84 SER A O 1
ATOM 683 N N . ASN A 1 85 ? 7.943 -1.543 5.418 1.00 84.31 85 ASN A N 1
ATOM 684 C CA . ASN A 1 85 ? 7.937 -0.948 6.752 1.00 84.31 85 ASN A CA 1
ATOM 685 C C . ASN A 1 85 ? 7.879 0.585 6.716 1.00 84.31 85 ASN A C 1
ATOM 687 O O . ASN A 1 85 ? 7.193 1.171 7.550 1.00 84.31 85 ASN A O 1
ATOM 691 N N . ALA A 1 86 ? 8.545 1.241 5.766 1.00 86.00 86 ALA A N 1
ATOM 692 C CA . ALA A 1 86 ? 8.493 2.690 5.587 1.00 86.00 86 ALA A CA 1
ATOM 693 C C . ALA A 1 86 ? 7.079 3.179 5.230 1.00 86.00 86 ALA A C 1
ATOM 695 O O . ALA A 1 86 ? 6.571 4.119 5.855 1.00 86.00 86 ALA A O 1
ATOM 696 N N . ALA A 1 87 ? 6.423 2.514 4.274 1.00 86.50 87 ALA A N 1
ATOM 697 C CA . ALA A 1 87 ? 5.037 2.791 3.906 1.00 86.50 87 ALA A CA 1
ATOM 698 C C . ALA A 1 87 ? 4.100 2.565 5.103 1.00 86.50 87 ALA A C 1
ATOM 700 O O . ALA A 1 87 ? 3.357 3.468 5.491 1.00 86.50 87 ALA A O 1
ATOM 701 N N . ARG A 1 88 ? 4.228 1.417 5.783 1.00 82.06 88 ARG A N 1
ATOM 702 C CA . ARG A 1 88 ? 3.429 1.070 6.967 1.00 82.06 88 ARG A CA 1
ATOM 703 C C . ARG A 1 88 ? 3.608 2.052 8.122 1.00 82.06 88 ARG A C 1
ATOM 705 O O . ARG A 1 88 ? 2.630 2.418 8.762 1.00 82.06 88 ARG A O 1
ATOM 712 N N . LEU A 1 89 ? 4.835 2.493 8.406 1.00 82.56 89 LEU A N 1
ATOM 713 C CA . LEU A 1 89 ? 5.103 3.488 9.450 1.00 82.56 89 LEU A CA 1
ATOM 714 C C . LEU A 1 89 ? 4.471 4.841 9.111 1.00 82.56 89 LEU A C 1
ATOM 716 O O . LEU A 1 89 ? 3.917 5.491 9.996 1.00 82.56 89 LEU A O 1
ATOM 720 N N . SER A 1 90 ? 4.516 5.246 7.842 1.00 85.12 90 SER A N 1
ATOM 721 C CA . SER A 1 90 ? 3.882 6.487 7.383 1.00 85.12 90 SER A CA 1
ATOM 722 C C . SER A 1 90 ? 2.361 6.412 7.486 1.00 85.12 90 SER A C 1
ATOM 724 O O . SER A 1 90 ? 1.743 7.319 8.040 1.00 85.12 90 SER A O 1
ATOM 726 N N . ALA A 1 91 ? 1.767 5.296 7.053 1.00 83.50 91 ALA A N 1
ATOM 727 C CA . ALA A 1 91 ? 0.338 5.031 7.201 1.00 83.50 91 ALA A CA 1
ATOM 728 C C . ALA A 1 91 ? -0.083 5.007 8.677 1.00 83.50 91 ALA A C 1
ATOM 730 O O . ALA A 1 91 ? -1.070 5.636 9.062 1.00 83.50 91 ALA A O 1
ATOM 731 N N . ALA A 1 92 ? 0.715 4.362 9.532 1.00 82.56 92 ALA A N 1
ATOM 732 C CA . ALA A 1 92 ? 0.474 4.323 10.966 1.00 82.56 92 ALA A CA 1
ATOM 733 C C . ALA A 1 92 ? 0.512 5.723 11.590 1.00 82.56 92 ALA A C 1
ATOM 735 O O . ALA A 1 92 ? -0.330 6.019 12.425 1.00 82.56 92 ALA A O 1
ATOM 736 N N . LYS A 1 93 ? 1.414 6.623 11.176 1.00 80.75 93 LYS A N 1
ATOM 737 C CA . LYS A 1 93 ? 1.430 8.009 11.685 1.00 80.75 93 LYS A CA 1
ATOM 738 C C . LYS A 1 93 ? 0.157 8.781 11.357 1.00 80.75 93 LYS A C 1
ATOM 740 O O . LYS A 1 93 ? -0.284 9.592 12.173 1.00 80.75 93 LYS A O 1
ATOM 745 N N . GLU A 1 94 ? -0.434 8.530 10.194 1.00 83.75 94 GLU A N 1
ATOM 746 C CA . GLU A 1 94 ? -1.710 9.130 9.815 1.00 83.75 94 GLU A CA 1
ATOM 747 C C . GLU A 1 94 ? -2.917 8.466 10.470 1.00 83.75 94 GLU A C 1
ATOM 749 O O . GLU A 1 94 ? -4.015 9.008 10.364 1.00 83.75 94 GLU A O 1
ATOM 754 N N . LEU A 1 95 ? -2.765 7.319 11.134 1.00 87.12 95 LEU A N 1
ATOM 755 C CA . LEU A 1 95 ? -3.876 6.595 11.748 1.00 87.12 95 LEU A CA 1
ATOM 756 C C . LEU A 1 95 ? -4.640 7.473 12.741 1.00 87.12 95 LEU A C 1
ATOM 758 O O . LEU A 1 95 ? -5.847 7.628 12.596 1.00 87.12 95 LEU A O 1
ATOM 762 N N . LEU A 1 96 ? -3.938 8.096 13.691 1.00 90.44 96 LEU A N 1
ATOM 763 C CA . LEU A 1 96 ? -4.541 8.912 14.743 1.00 90.44 96 LEU A CA 1
ATOM 764 C C . LEU A 1 96 ? -4.194 10.395 14.559 1.00 90.44 96 LEU A C 1
ATOM 766 O O . LEU A 1 96 ? -3.090 10.841 14.870 1.00 90.44 96 LEU A O 1
ATOM 770 N N . THR A 1 97 ? -5.163 11.172 14.076 1.00 91.06 97 THR A N 1
ATOM 771 C CA . THR A 1 97 ? -5.077 12.635 13.951 1.00 91.06 97 THR A CA 1
ATOM 772 C C . THR A 1 97 ? -6.327 13.291 14.526 1.00 91.06 97 THR A C 1
ATOM 774 O O . THR A 1 97 ? -7.377 12.656 14.629 1.00 91.06 97 THR A O 1
ATOM 777 N N . TYR A 1 98 ? -6.245 14.582 14.862 1.00 93.75 98 TYR A N 1
ATOM 778 C CA . TYR A 1 98 ? -7.404 15.331 15.360 1.00 93.75 98 TYR A CA 1
ATOM 779 C C . TYR A 1 98 ? -8.592 15.263 14.388 1.00 93.75 98 TYR A C 1
ATOM 781 O O . TYR A 1 98 ? -9.711 14.959 14.795 1.00 93.75 98 TYR A O 1
ATOM 789 N N . ALA A 1 99 ? -8.334 15.466 13.092 1.00 93.44 99 ALA A N 1
ATOM 790 C CA . ALA A 1 99 ? -9.360 15.398 12.056 1.00 93.44 99 ALA A CA 1
ATOM 791 C C . ALA A 1 99 ? -10.026 14.014 11.987 1.00 93.44 99 ALA A C 1
ATOM 793 O O . ALA A 1 99 ? -11.248 13.932 11.887 1.00 93.44 99 ALA A O 1
ATOM 794 N N . LYS A 1 100 ? -9.251 12.925 12.103 1.00 93.50 100 LYS A N 1
ATOM 795 C CA . LYS A 1 100 ? -9.806 11.563 12.122 1.00 93.50 100 LYS A CA 1
ATOM 796 C C . LYS A 1 100 ? -10.608 11.281 13.391 1.00 93.50 100 LYS A C 1
ATOM 798 O O . LYS A 1 100 ? -11.666 10.676 13.299 1.00 93.50 100 LYS A O 1
ATOM 803 N N . VAL A 1 101 ? -10.169 11.765 14.553 1.00 94.88 101 VAL A N 1
ATOM 804 C CA . VAL A 1 101 ? -10.927 11.630 15.811 1.00 94.88 101 VAL A CA 1
ATOM 805 C C . VAL A 1 101 ? -12.276 12.344 15.718 1.00 94.88 101 VAL A C 1
ATOM 807 O O . VAL A 1 101 ? -13.295 11.777 16.103 1.00 94.88 101 VAL A O 1
ATOM 810 N N . VAL A 1 102 ? -12.302 13.558 15.158 1.00 95.06 102 VAL A N 1
ATOM 811 C CA . VAL A 1 102 ? -13.549 14.294 14.904 1.00 95.06 102 VAL A CA 1
ATOM 812 C C . VAL A 1 102 ? -14.438 13.553 13.905 1.00 95.06 102 VAL A C 1
ATOM 814 O O . VAL A 1 102 ? -15.625 13.395 14.162 1.00 95.06 102 VAL A O 1
ATOM 817 N N . ASN A 1 103 ? -13.874 13.043 12.809 1.00 93.69 103 ASN A N 1
ATOM 818 C CA . ASN A 1 103 ? -14.627 12.274 11.818 1.00 93.69 103 ASN A CA 1
ATOM 819 C C . ASN A 1 103 ? -15.257 11.009 12.430 1.00 93.69 103 ASN A C 1
ATOM 821 O O . ASN A 1 103 ? -16.434 10.737 12.211 1.00 93.69 103 ASN A O 1
ATOM 825 N N . VAL A 1 104 ? -14.507 10.269 13.253 1.00 94.31 104 VAL A N 1
ATOM 826 C CA . VAL A 1 104 ? -15.022 9.099 13.982 1.00 94.31 104 VAL A CA 1
ATOM 827 C C . VAL A 1 104 ? -16.126 9.503 14.959 1.00 94.31 104 VAL A C 1
ATOM 829 O O . VAL A 1 104 ? -17.131 8.802 15.049 1.00 94.31 104 VAL A O 1
ATOM 832 N N . TRP A 1 105 ? -15.983 10.635 15.655 1.00 94.75 105 TRP A N 1
ATOM 833 C CA . TRP A 1 105 ? -17.025 11.162 16.541 1.00 94.75 105 TRP A CA 1
ATOM 834 C C . TRP A 1 105 ? -18.315 11.471 15.773 1.00 94.75 105 TRP A C 1
ATOM 836 O O . TRP A 1 105 ? -19.390 11.056 16.195 1.00 94.75 105 TRP A O 1
ATOM 846 N N . GLU A 1 106 ? -18.212 12.130 14.618 1.00 92.94 106 GLU A N 1
ATOM 847 C CA . GLU A 1 106 ? -19.364 12.486 13.779 1.00 92.94 106 GLU A CA 1
ATOM 848 C C . GLU A 1 106 ? -20.050 11.244 13.193 1.00 92.94 106 GLU A C 1
ATOM 850 O O . GLU A 1 106 ? -21.279 11.168 13.152 1.00 92.94 106 GLU A O 1
ATOM 855 N N . ARG A 1 107 ? -19.269 10.242 12.774 1.00 91.81 107 ARG A N 1
ATOM 856 C CA . ARG A 1 107 ? -19.793 9.019 12.152 1.00 91.81 107 ARG A CA 1
ATOM 857 C C . ARG A 1 107 ? -20.361 8.034 13.167 1.00 91.81 107 ARG A C 1
ATOM 859 O O . ARG A 1 107 ? -21.475 7.548 12.981 1.00 91.81 107 ARG A O 1
ATOM 866 N N . ASN A 1 108 ? -19.620 7.756 14.236 1.00 93.19 108 ASN A N 1
ATOM 867 C CA . ASN A 1 108 ? -19.846 6.611 15.124 1.00 93.19 108 ASN A CA 1
ATOM 868 C C . ASN A 1 108 ? -20.109 6.997 16.589 1.00 93.19 108 ASN A C 1
ATOM 870 O O . ASN A 1 108 ? -20.438 6.134 17.401 1.00 93.19 108 ASN A O 1
ATOM 874 N N . GLY A 1 109 ? -20.019 8.283 16.927 1.00 93.75 109 GLY A N 1
ATOM 875 C CA . GLY A 1 109 ? -20.345 8.801 18.251 1.00 93.75 109 GLY A CA 1
ATOM 876 C C . GLY A 1 109 ? -19.159 8.883 19.225 1.00 93.75 109 GLY A C 1
ATOM 877 O O . GLY A 1 109 ? -18.032 8.469 18.922 1.00 93.75 109 GLY A O 1
ATOM 878 N N . PRO A 1 110 ? -19.404 9.434 20.426 1.00 95.44 110 PRO A N 1
ATOM 879 C CA . PRO A 1 110 ? -18.365 9.802 21.387 1.00 95.44 110 PRO A CA 1
ATOM 880 C C . PRO A 1 110 ? -17.615 8.606 21.973 1.00 95.44 110 PRO A C 1
ATOM 882 O O . PRO A 1 110 ? -16.405 8.689 22.189 1.00 95.44 110 PRO A O 1
ATOM 885 N N . VAL A 1 111 ? -18.294 7.477 22.192 1.00 95.81 111 VAL A N 1
ATOM 886 C CA . VAL A 1 111 ? -17.667 6.265 22.741 1.00 95.81 111 VAL A CA 1
ATOM 887 C C . VAL A 1 111 ? -16.638 5.689 21.768 1.00 95.81 111 VAL A C 1
ATOM 889 O O . VAL A 1 111 ? -15.514 5.384 22.164 1.00 95.81 111 VAL A O 1
ATOM 892 N N . VAL A 1 112 ? -16.973 5.618 20.478 1.00 95.50 112 VAL A N 1
ATOM 893 C CA . VAL A 1 112 ? -16.052 5.125 19.444 1.00 95.50 112 VAL A CA 1
ATOM 894 C C . VAL A 1 112 ? -14.900 6.098 19.225 1.00 95.50 112 VAL A C 1
ATOM 896 O O . VAL A 1 112 ? -13.757 5.666 19.104 1.00 95.50 112 VAL A O 1
ATOM 899 N N . ALA A 1 113 ? -15.156 7.408 19.251 1.00 95.19 113 ALA A N 1
ATOM 900 C CA . ALA A 1 113 ? -14.088 8.404 19.202 1.00 95.19 113 ALA A CA 1
ATOM 901 C C . ALA A 1 113 ? -13.127 8.269 20.389 1.00 95.19 113 ALA A C 1
ATOM 903 O O . ALA A 1 113 ? -11.915 8.399 20.218 1.00 95.19 113 ALA A O 1
ATOM 904 N N . LYS A 1 114 ? -13.640 7.946 21.584 1.00 95.38 114 LYS A N 1
ATOM 905 C CA . LYS A 1 114 ? -12.803 7.668 22.753 1.00 95.38 114 LYS A CA 1
ATOM 906 C C . LYS A 1 114 ? -11.960 6.406 22.551 1.00 95.38 114 LYS A C 1
ATOM 908 O O . LYS A 1 114 ? -10.748 6.487 22.730 1.00 95.38 114 LYS A O 1
ATOM 913 N N . LEU A 1 115 ? -12.554 5.296 22.108 1.00 95.44 115 LEU A N 1
ATOM 914 C CA . LEU A 1 115 ? -11.820 4.071 21.747 1.00 95.44 115 LEU A CA 1
ATOM 915 C C . LEU A 1 115 ? -10.745 4.336 20.684 1.00 95.44 115 LEU A C 1
ATOM 917 O O . LEU A 1 115 ? -9.644 3.802 20.759 1.00 95.44 115 LEU A O 1
ATOM 921 N N . PHE A 1 116 ? -11.028 5.211 19.720 1.00 95.31 116 PHE A N 1
ATOM 922 C CA . PHE A 1 116 ? -10.081 5.592 18.675 1.00 95.31 116 PHE A CA 1
ATOM 923 C C . PHE A 1 116 ? -8.829 6.269 19.239 1.00 95.31 116 PHE A C 1
ATOM 925 O O . PHE A 1 116 ? -7.725 5.991 18.778 1.00 95.31 116 PHE A O 1
ATOM 932 N N . THR A 1 117 ? -8.962 7.061 20.309 1.00 94.31 117 THR A N 1
ATOM 933 C CA . THR A 1 117 ? -7.797 7.630 21.015 1.00 94.31 117 THR A CA 1
ATOM 934 C C . THR A 1 117 ? -6.951 6.600 21.765 1.00 94.31 117 THR A C 1
ATOM 936 O O . THR A 1 117 ? -5.841 6.925 22.176 1.00 94.31 117 THR A O 1
ATOM 939 N N . TRP A 1 118 ? -7.447 5.375 21.953 1.00 95.06 118 TRP A N 1
ATOM 940 C CA . TRP A 1 118 ? -6.716 4.293 22.618 1.00 95.06 118 TRP A CA 1
ATOM 941 C C . TRP A 1 118 ? -5.891 3.450 21.652 1.00 95.06 118 TRP A C 1
ATOM 943 O O . TRP A 1 118 ? -5.103 2.619 22.095 1.00 95.06 118 TRP A O 1
ATOM 953 N N . ILE A 1 119 ? -6.039 3.641 20.341 1.00 93.44 119 ILE A N 1
ATOM 954 C CA . ILE A 1 119 ? -5.295 2.860 19.356 1.00 93.44 119 ILE A CA 1
ATOM 955 C C . ILE A 1 119 ? -3.789 3.042 19.556 1.00 93.44 119 ILE A C 1
ATOM 957 O O . ILE A 1 119 ? -3.280 4.158 19.600 1.00 93.44 119 ILE A O 1
ATOM 961 N N . ARG A 1 120 ? -3.076 1.917 19.621 1.00 89.44 120 ARG A N 1
ATOM 962 C CA . ARG A 1 120 ? -1.608 1.819 19.607 1.00 89.44 120 ARG A CA 1
ATOM 963 C C . ARG A 1 120 ? -1.078 1.295 18.288 1.00 89.44 120 ARG A C 1
ATOM 965 O O . ARG A 1 120 ? 0.007 1.679 17.853 1.00 89.44 120 ARG A O 1
ATOM 972 N N . LYS A 1 121 ? -1.822 0.379 17.676 1.00 87.88 121 LYS A N 1
ATOM 973 C CA . LYS A 1 121 ? -1.384 -0.362 16.500 1.00 87.88 121 LYS A CA 1
ATOM 974 C C . LYS A 1 121 ? -2.591 -0.833 15.702 1.00 87.88 121 LYS 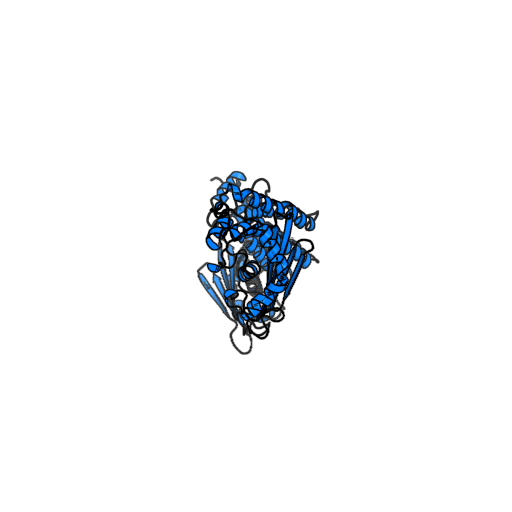A C 1
ATOM 976 O O . LYS A 1 121 ? -3.585 -1.259 16.285 1.00 87.88 121 LYS A O 1
ATOM 981 N N . LEU A 1 122 ? -2.458 -0.782 14.385 1.00 88.12 122 LEU A N 1
ATOM 982 C CA . LEU A 1 122 ? -3.371 -1.398 13.434 1.00 88.12 122 LEU A CA 1
ATOM 983 C C . LEU A 1 122 ? -2.529 -2.126 12.389 1.00 88.12 122 LEU A C 1
ATOM 985 O O . LEU A 1 122 ? -1.594 -1.546 11.834 1.00 88.12 122 LEU A O 1
ATOM 989 N N . GLU A 1 123 ? -2.844 -3.390 12.147 1.00 87.25 123 GLU A N 1
ATOM 990 C CA . GLU A 1 123 ? -2.254 -4.197 11.085 1.00 87.25 123 GLU A CA 1
ATOM 991 C C . GLU A 1 123 ? -3.374 -4.910 10.336 1.00 87.25 123 GLU A C 1
ATOM 993 O O . GLU A 1 123 ? -4.276 -5.476 10.950 1.00 87.25 123 GLU A O 1
ATOM 998 N N . SER A 1 124 ? -3.301 -4.897 9.013 1.00 86.88 124 SER A N 1
ATOM 999 C CA . SER A 1 124 ? -4.147 -5.706 8.146 1.00 86.88 124 SER A CA 1
ATOM 1000 C C . SER A 1 124 ? -3.284 -6.361 7.078 1.00 86.88 124 SER A C 1
ATOM 1002 O O . SER A 1 124 ? -2.244 -5.826 6.681 1.00 86.88 124 SER A O 1
ATOM 1004 N N . ARG A 1 125 ? -3.680 -7.558 6.658 1.00 86.00 125 ARG A N 1
ATOM 1005 C CA . ARG A 1 125 ? -3.099 -8.255 5.512 1.00 86.00 125 ARG A CA 1
ATOM 1006 C C . ARG A 1 125 ? -4.166 -9.127 4.869 1.00 86.00 125 ARG A C 1
ATOM 1008 O O . ARG A 1 125 ? -4.960 -9.739 5.582 1.00 86.00 125 ARG A O 1
ATOM 1015 N N . THR A 1 126 ? -4.106 -9.230 3.555 1.00 86.81 126 THR A N 1
ATOM 1016 C CA . THR A 1 126 ? -4.936 -10.143 2.777 1.00 86.81 126 THR A CA 1
ATOM 1017 C C . THR A 1 126 ? -4.009 -11.153 2.122 1.00 86.81 126 THR A C 1
ATOM 1019 O O . THR A 1 126 ? -2.997 -10.782 1.529 1.00 86.81 126 THR A O 1
ATOM 1022 N N . GLU A 1 127 ? -4.300 -12.431 2.320 1.00 86.19 127 GLU A N 1
ATOM 1023 C CA . GLU A 1 127 ? -3.668 -13.539 1.614 1.00 86.19 127 GLU A CA 1
ATOM 1024 C C . GLU A 1 127 ? -4.654 -13.987 0.531 1.00 86.19 127 GLU A C 1
ATOM 1026 O O . GLU A 1 127 ? -5.761 -14.417 0.849 1.00 86.19 127 GLU A O 1
ATOM 1031 N N . GLU A 1 128 ? -4.278 -13.848 -0.736 1.00 81.81 128 GLU A N 1
ATOM 1032 C CA . GLU A 1 128 ? -5.064 -14.309 -1.885 1.00 81.81 128 GLU A CA 1
ATOM 1033 C C . GLU A 1 128 ? -4.469 -15.610 -2.428 1.00 81.81 128 GLU A C 1
ATOM 1035 O O . GLU A 1 128 ? -3.258 -15.828 -2.360 1.00 81.81 128 GLU A O 1
ATOM 1040 N N . GLY A 1 129 ? -5.318 -16.472 -2.980 1.00 69.75 129 GLY A N 1
ATOM 1041 C CA . GLY A 1 129 ? -4.883 -17.613 -3.777 1.00 69.75 129 GLY A CA 1
ATOM 1042 C C . GLY A 1 129 ? -4.675 -18.933 -3.033 1.00 69.75 129 GLY A C 1
ATOM 1043 O O . GLY A 1 129 ? -4.289 -19.917 -3.659 1.00 69.75 129 GLY A O 1
ATOM 1044 N N . GLU A 1 130 ? -4.987 -19.001 -1.737 1.00 74.62 130 GLU A N 1
ATOM 1045 C CA . GLU A 1 130 ? -4.830 -20.211 -0.919 1.00 74.62 130 GLU A CA 1
ATOM 1046 C C . GLU A 1 130 ? -6.161 -20.610 -0.248 1.00 74.62 130 GLU A C 1
ATOM 1048 O O . GLU A 1 130 ? -6.785 -19.772 0.409 1.00 74.62 130 GLU A O 1
ATOM 1053 N N . PRO A 1 131 ? -6.631 -21.874 -0.366 1.00 76.94 131 PRO A N 1
ATOM 1054 C CA . PRO A 1 131 ? -6.017 -23.010 -1.072 1.00 76.94 131 PRO A CA 1
ATOM 1055 C C . PRO A 1 131 ? -6.224 -22.993 -2.601 1.00 76.94 131 PRO A C 1
ATOM 1057 O O . PRO A 1 131 ? -5.834 -23.938 -3.288 1.00 76.94 131 PRO A O 1
ATOM 1060 N N . ARG A 1 132 ? -6.914 -21.982 -3.138 1.00 72.38 132 ARG A N 1
ATOM 1061 C CA . ARG A 1 132 ? -7.174 -21.806 -4.574 1.00 72.38 132 ARG A CA 1
ATOM 1062 C C . ARG A 1 132 ? -7.102 -20.331 -4.942 1.00 72.38 132 ARG A C 1
ATOM 1064 O O . ARG A 1 132 ? -7.424 -19.491 -4.108 1.00 72.38 132 ARG A O 1
ATOM 1071 N N . ALA A 1 133 ? -6.818 -20.046 -6.215 1.00 72.12 133 ALA A N 1
ATOM 1072 C CA . ALA A 1 133 ? -6.800 -18.696 -6.796 1.00 72.12 133 ALA A CA 1
ATOM 1073 C C . ALA A 1 133 ? -8.054 -17.854 -6.468 1.00 72.12 133 ALA A C 1
ATOM 1075 O O . ALA A 1 133 ? -7.968 -16.640 -6.366 1.00 72.12 133 ALA A O 1
ATOM 1076 N N . THR A 1 134 ? -9.210 -18.493 -6.262 1.00 74.38 134 THR A N 1
ATOM 1077 C CA . THR A 1 134 ? -10.499 -17.833 -5.980 1.00 74.38 134 THR A CA 1
ATOM 1078 C C . THR A 1 134 ? -10.777 -17.603 -4.497 1.00 74.38 134 THR A C 1
ATOM 1080 O O . THR A 1 134 ? -11.851 -17.128 -4.133 1.00 74.38 134 THR A O 1
ATOM 1083 N N . CYS A 1 135 ? -9.856 -17.999 -3.624 1.00 83.69 135 CYS A N 1
ATOM 1084 C CA . CYS A 1 135 ? -9.982 -17.834 -2.186 1.00 83.69 135 CYS A CA 1
ATOM 1085 C C . CYS A 1 135 ? -9.189 -16.615 -1.730 1.00 83.69 135 CYS A C 1
ATOM 1087 O O . CYS A 1 135 ? -8.077 -16.372 -2.204 1.00 83.69 135 CYS A O 1
ATOM 1089 N N . PHE A 1 136 ? -9.722 -15.908 -0.741 1.00 87.19 136 PHE A N 1
ATOM 1090 C CA . PHE A 1 136 ? -8.952 -14.930 0.006 1.00 87.19 136 PHE A CA 1
ATOM 1091 C C . PHE A 1 136 ? -9.145 -15.109 1.505 1.00 87.19 136 PHE A C 1
ATOM 1093 O O . PHE A 1 136 ? -10.140 -15.659 1.994 1.00 87.19 136 PHE A O 1
ATOM 1100 N N . LYS A 1 137 ? -8.154 -14.623 2.244 1.00 90.88 137 LYS A N 1
ATOM 1101 C CA . LYS A 1 137 ? -8.150 -14.608 3.692 1.00 90.88 137 LYS A CA 1
ATOM 1102 C C . LYS A 1 137 ? -7.623 -13.286 4.212 1.00 90.88 137 LYS A C 1
ATOM 1104 O O . LYS A 1 137 ? -6.441 -12.971 4.096 1.00 90.88 137 LYS A O 1
ATOM 1109 N N . GLU A 1 138 ? -8.504 -12.535 4.840 1.00 91.56 138 GLU A N 1
ATOM 1110 C CA . GLU A 1 138 ? -8.182 -11.301 5.529 1.00 91.56 138 GLU A CA 1
ATOM 1111 C C . GLU A 1 138 ? -7.804 -11.579 6.976 1.00 91.56 138 GLU A C 1
ATOM 1113 O O . GLU A 1 138 ? -8.466 -12.327 7.697 1.00 91.56 138 GLU A O 1
ATOM 1118 N N . TYR A 1 139 ? -6.733 -10.933 7.417 1.00 93.19 139 TYR A N 1
ATOM 1119 C CA . TYR A 1 139 ? -6.326 -10.872 8.808 1.00 93.19 139 TYR A CA 1
ATOM 1120 C C . TYR A 1 139 ? -6.282 -9.413 9.224 1.00 93.19 139 TYR A C 1
ATOM 1122 O O . TYR A 1 139 ? -5.648 -8.588 8.563 1.00 93.19 139 TYR A O 1
ATOM 1130 N N . ARG A 1 140 ? -6.876 -9.115 10.373 1.00 93.19 140 ARG A N 1
ATOM 1131 C CA . ARG A 1 140 ? -6.855 -7.785 10.974 1.00 93.19 140 ARG A CA 1
ATOM 1132 C C . ARG A 1 140 ? -6.421 -7.900 12.425 1.00 93.19 140 ARG A C 1
ATOM 1134 O O . ARG A 1 140 ? -6.787 -8.837 13.125 1.00 93.19 140 ARG A O 1
ATOM 1141 N N . SER A 1 141 ? -5.615 -6.948 12.872 1.00 94.50 141 SER A N 1
ATOM 1142 C CA . SER A 1 141 ? -5.127 -6.857 14.240 1.00 94.50 141 SER A CA 1
ATOM 1143 C C . SER A 1 141 ? -5.193 -5.415 14.723 1.00 94.50 141 SER A C 1
ATOM 1145 O O . SER A 1 141 ? -4.545 -4.529 14.161 1.00 94.50 141 SER A O 1
ATOM 1147 N N . VAL A 1 142 ? -5.969 -5.171 15.776 1.00 94.38 142 VAL A N 1
ATOM 1148 C CA . VAL A 1 142 ? -6.096 -3.865 16.432 1.00 94.38 142 VAL A CA 1
ATOM 1149 C C . VAL A 1 142 ? -5.547 -3.979 17.844 1.00 94.38 142 VAL A C 1
ATOM 1151 O O . VAL A 1 142 ? -5.909 -4.887 18.583 1.00 94.38 142 VAL A O 1
ATOM 1154 N N . THR A 1 143 ? -4.680 -3.055 18.249 1.00 94.69 143 THR A N 1
ATOM 1155 C CA . THR A 1 143 ? -4.215 -2.950 19.638 1.00 94.69 143 THR A CA 1
ATOM 1156 C C . THR A 1 143 ? -4.699 -1.643 20.247 1.00 94.69 143 THR A C 1
ATOM 1158 O O . THR A 1 143 ? -4.402 -0.569 19.718 1.00 94.69 143 THR A O 1
ATOM 1161 N N . LEU A 1 144 ? -5.424 -1.745 21.358 1.00 95.44 144 LEU A N 1
ATOM 1162 C CA . LEU A 1 144 ? -5.945 -0.644 22.160 1.00 95.44 144 LEU A CA 1
ATOM 1163 C C . LEU A 1 144 ? -5.226 -0.609 23.505 1.00 95.44 144 LEU A C 1
ATOM 1165 O O . LEU A 1 144 ? -5.104 -1.632 24.166 1.00 95.44 144 LEU A O 1
ATOM 1169 N N . HIS A 1 145 ? -4.801 0.566 23.937 1.00 94.69 145 HIS A N 1
ATOM 1170 C CA . HIS A 1 145 ? -4.269 0.779 25.270 1.00 94.69 145 HIS A CA 1
ATOM 1171 C C . HIS A 1 145 ? -5.382 1.181 26.228 1.00 94.69 145 HIS A C 1
ATOM 1173 O O . HIS A 1 145 ? -5.987 2.243 26.076 1.00 94.69 145 HIS A O 1
ATOM 1179 N N . LEU A 1 146 ? -5.641 0.322 27.204 1.00 95.19 146 LEU A N 1
ATOM 1180 C CA . LEU A 1 146 ? -6.674 0.490 28.211 1.00 95.19 146 LEU A CA 1
ATOM 1181 C C . LEU A 1 146 ? -6.146 1.383 29.346 1.00 95.19 146 LEU A C 1
ATOM 1183 O O . LEU A 1 146 ? -5.264 0.952 30.092 1.00 95.19 146 LEU A O 1
ATOM 1187 N N . PRO A 1 147 ? -6.636 2.629 29.481 1.00 91.19 147 PRO A N 1
ATOM 1188 C CA . PRO A 1 147 ? -6.018 3.616 30.360 1.00 91.19 147 PRO A CA 1
ATOM 1189 C C . PRO A 1 147 ? -6.249 3.363 31.855 1.00 91.19 147 PRO A C 1
ATOM 1191 O O . PRO A 1 147 ? -5.481 3.879 32.662 1.00 91.19 147 PRO A O 1
ATOM 1194 N N . VAL A 1 148 ? -7.300 2.634 32.255 1.00 91.81 148 VAL A N 1
ATOM 1195 C CA . VAL A 1 148 ? -7.608 2.405 33.677 1.00 91.81 148 VAL A CA 1
ATOM 1196 C C . VAL A 1 148 ? -6.766 1.262 34.235 1.00 91.81 148 VAL A C 1
ATOM 1198 O O . VAL A 1 148 ? -6.243 1.380 35.342 1.00 91.81 148 VAL A O 1
ATOM 1201 N N . CYS A 1 149 ? -6.624 0.162 33.492 1.00 92.12 149 CYS A N 1
ATOM 1202 C CA . CYS A 1 149 ? -5.800 -0.973 33.915 1.00 92.12 149 CYS A CA 1
ATOM 1203 C C . CYS A 1 149 ? -4.349 -0.949 33.412 1.00 92.12 149 CYS A C 1
ATOM 1205 O O . CYS A 1 149 ? -3.589 -1.828 33.817 1.00 92.12 149 CYS A O 1
ATOM 1207 N N . ASP A 1 150 ? -3.976 0.026 32.576 1.00 92.25 150 ASP A N 1
ATOM 1208 C CA . ASP A 1 150 ? -2.637 0.184 31.984 1.00 92.25 150 ASP A CA 1
ATOM 1209 C C . ASP A 1 150 ? -2.163 -1.084 31.245 1.00 92.25 150 ASP A C 1
ATOM 1211 O O . ASP A 1 150 ? -1.055 -1.588 31.433 1.00 92.25 150 ASP A O 1
ATOM 1215 N N . LYS A 1 151 ? -3.051 -1.657 30.422 1.00 94.75 151 LYS A N 1
ATOM 1216 C CA . LYS A 1 151 ? -2.780 -2.866 29.626 1.00 94.75 151 LYS A CA 1
ATOM 1217 C C . LYS A 1 151 ? -3.136 -2.661 28.165 1.00 94.75 151 LYS A C 1
ATOM 1219 O O . LYS A 1 151 ? -4.044 -1.906 27.828 1.00 94.75 151 LYS A O 1
ATOM 1224 N N . ASP A 1 152 ? -2.461 -3.406 27.300 1.00 95.50 152 ASP A N 1
ATOM 1225 C CA . ASP A 1 152 ? -2.792 -3.450 25.882 1.00 95.50 152 ASP A CA 1
ATOM 1226 C C . ASP A 1 152 ? -3.773 -4.599 25.607 1.00 95.50 152 ASP A C 1
ATOM 1228 O O . ASP A 1 152 ? -3.487 -5.772 25.865 1.00 95.50 152 ASP A O 1
ATOM 1232 N N . LEU A 1 153 ? -4.936 -4.244 25.068 1.00 97.31 153 LEU A N 1
ATOM 1233 C CA . LEU A 1 153 ? -5.944 -5.155 24.551 1.00 97.31 153 LEU A CA 1
ATOM 1234 C C . LEU A 1 153 ? -5.745 -5.310 23.046 1.00 97.31 153 LEU A C 1
ATOM 1236 O O . LEU A 1 153 ? -5.849 -4.349 22.285 1.00 97.31 153 LEU A O 1
ATOM 1240 N N . LYS A 1 154 ? -5.458 -6.531 22.610 1.00 97.50 154 LYS A N 1
ATOM 1241 C CA . LYS A 1 154 ? -5.237 -6.872 21.206 1.00 97.50 154 LYS A CA 1
ATOM 1242 C C . LYS A 1 154 ? -6.402 -7.699 20.685 1.00 97.50 154 LYS A C 1
ATOM 1244 O O . LYS A 1 154 ? -6.703 -8.734 21.270 1.00 97.50 154 LYS A O 1
ATOM 1249 N N . ILE A 1 155 ? -7.022 -7.254 19.598 1.00 97.38 155 ILE A N 1
ATOM 1250 C CA . ILE A 1 155 ? -8.100 -7.940 18.885 1.00 97.38 155 ILE A CA 1
ATOM 1251 C C . ILE A 1 155 ? -7.533 -8.417 17.553 1.00 97.38 155 ILE A C 1
ATOM 1253 O O . ILE A 1 155 ? -7.171 -7.598 16.714 1.00 97.38 155 ILE A O 1
ATOM 1257 N N . ASP A 1 156 ? -7.452 -9.729 17.371 1.00 96.94 156 ASP A N 1
ATOM 1258 C CA . ASP A 1 156 ? -7.078 -10.370 16.118 1.00 96.94 156 ASP A CA 1
ATOM 1259 C C . ASP A 1 156 ? -8.327 -10.986 15.485 1.00 96.94 156 ASP A C 1
ATOM 1261 O O . ASP A 1 156 ? -9.000 -11.809 16.110 1.00 96.94 156 ASP A O 1
ATOM 1265 N N . THR A 1 157 ? -8.622 -10.631 14.240 1.00 95.06 157 THR A N 1
ATOM 1266 C CA . THR A 1 157 ? -9.699 -11.241 13.467 1.00 95.06 157 THR A CA 1
ATOM 1267 C C . THR A 1 157 ? -9.179 -11.885 12.196 1.00 95.06 157 THR A C 1
ATOM 1269 O O . THR A 1 157 ? -8.106 -11.568 11.673 1.00 95.06 157 THR A O 1
ATOM 1272 N N . THR A 1 158 ? -9.926 -12.877 11.727 1.00 94.25 158 THR A N 1
ATOM 1273 C CA . THR A 1 158 ? -9.687 -13.518 10.439 1.00 94.25 158 THR A CA 1
ATOM 1274 C C . THR A 1 158 ? -11.014 -13.724 9.738 1.00 94.25 158 THR A C 1
ATOM 1276 O O . THR A 1 158 ? -11.987 -14.110 10.394 1.00 94.25 158 THR A O 1
ATOM 1279 N N . TYR A 1 159 ? -11.017 -13.475 8.434 1.00 91.94 159 TYR A N 1
ATOM 1280 C CA . TYR A 1 159 ? -12.139 -13.683 7.536 1.00 91.94 159 TYR A CA 1
ATOM 1281 C C . TYR A 1 159 ? -11.648 -14.416 6.293 1.00 91.94 159 TYR A C 1
ATOM 1283 O O . TYR A 1 159 ? -10.765 -13.934 5.595 1.00 91.94 159 TYR A O 1
ATOM 1291 N N . PHE A 1 160 ? -12.178 -15.608 6.055 1.00 91.06 160 PHE A N 1
ATOM 1292 C CA . PHE A 1 160 ? -11.902 -16.401 4.866 1.00 91.06 160 PHE A CA 1
ATOM 1293 C C . PHE A 1 160 ? -13.160 -16.515 4.007 1.00 91.06 160 PHE A C 1
ATOM 1295 O O . PHE A 1 160 ? -14.246 -16.760 4.541 1.00 91.06 160 PHE A O 1
ATOM 1302 N N . ARG A 1 161 ? -12.995 -16.379 2.688 1.00 86.31 161 ARG A N 1
ATOM 1303 C CA . ARG A 1 161 ? -14.070 -16.526 1.706 1.00 86.31 161 ARG A CA 1
ATOM 1304 C C . ARG A 1 161 ? -13.538 -17.072 0.381 1.00 86.31 161 ARG A C 1
ATOM 1306 O O . ARG A 1 161 ? -12.491 -16.654 -0.104 1.00 86.31 161 ARG A O 1
ATOM 1313 N N . ASP A 1 162 ? -14.311 -17.975 -0.218 1.00 85.31 162 ASP A N 1
ATOM 1314 C CA . ASP A 1 162 ? -14.151 -18.417 -1.605 1.00 85.31 162 ASP A CA 1
ATOM 1315 C C . ASP A 1 162 ? -15.183 -17.709 -2.487 1.00 85.31 162 ASP A C 1
ATOM 1317 O O . ASP A 1 162 ? -16.387 -17.819 -2.247 1.00 85.31 162 ASP A O 1
ATOM 1321 N N . TYR A 1 163 ? -14.729 -17.003 -3.524 1.00 75.50 163 TYR A N 1
ATOM 1322 C CA . TYR A 1 163 ? -15.616 -16.309 -4.460 1.00 75.50 163 TYR A CA 1
ATOM 1323 C C . TYR A 1 163 ? -16.534 -17.261 -5.236 1.00 75.50 163 TYR A C 1
ATOM 1325 O O . TYR A 1 163 ? -17.619 -16.857 -5.649 1.00 75.50 163 TYR A O 1
ATOM 1333 N N . ILE A 1 164 ? -16.128 -18.522 -5.414 1.00 76.50 164 ILE A N 1
ATOM 1334 C CA . ILE A 1 164 ? -16.908 -19.537 -6.139 1.00 76.50 164 ILE A CA 1
ATOM 1335 C C . ILE A 1 164 ? -17.860 -20.304 -5.201 1.00 76.50 164 ILE A C 1
ATOM 1337 O O . ILE A 1 164 ? -18.791 -20.959 -5.665 1.00 76.50 164 ILE A O 1
ATOM 1341 N N . GLY A 1 165 ? -17.675 -20.196 -3.881 1.00 74.06 165 GLY A N 1
ATOM 1342 C CA . GLY A 1 165 ? -18.523 -20.865 -2.892 1.00 74.06 165 GLY A CA 1
ATOM 1343 C C . GLY A 1 165 ? -18.279 -22.372 -2.758 1.00 74.06 165 GLY A C 1
ATOM 1344 O O . GLY A 1 165 ? -19.182 -23.096 -2.347 1.00 74.06 165 GLY A O 1
ATOM 1345 N N . ASN A 1 166 ? -17.080 -22.870 -3.091 1.00 79.88 166 ASN A N 1
ATOM 1346 C CA . ASN A 1 166 ? -16.710 -24.264 -2.805 1.00 79.88 166 ASN A CA 1
ATOM 1347 C C . ASN A 1 166 ? -16.385 -24.489 -1.323 1.00 79.88 166 ASN A C 1
ATOM 1349 O O . ASN A 1 166 ? -16.376 -25.632 -0.867 1.00 79.88 166 ASN A O 1
ATOM 1353 N N . TYR A 1 167 ? -16.077 -23.415 -0.596 1.00 80.19 167 TYR A N 1
ATOM 1354 C CA . TYR A 1 167 ? -15.780 -23.433 0.829 1.00 80.19 167 TYR A CA 1
ATOM 1355 C C . TYR A 1 167 ? -16.748 -22.529 1.592 1.00 80.19 167 TYR A C 1
ATOM 1357 O O . TYR A 1 167 ? -17.140 -21.470 1.096 1.00 80.19 167 TYR A O 1
ATOM 1365 N N . ASP A 1 168 ? -17.091 -22.943 2.812 1.00 84.38 168 ASP A N 1
ATOM 1366 C CA . ASP A 1 168 ? -17.832 -22.106 3.751 1.00 84.38 168 ASP A CA 1
ATOM 1367 C C . ASP A 1 168 ? -17.011 -20.871 4.147 1.00 84.38 168 ASP A C 1
ATOM 1369 O O . ASP A 1 168 ? -15.778 -20.904 4.210 1.00 84.38 168 ASP A O 1
ATOM 1373 N N . ILE A 1 169 ? -17.710 -19.778 4.453 1.00 87.25 169 ILE A N 1
ATOM 1374 C CA . ILE A 1 169 ? -17.094 -18.608 5.075 1.00 87.25 169 ILE A CA 1
ATOM 1375 C C . ILE A 1 169 ? -16.596 -19.000 6.469 1.00 87.25 169 ILE A C 1
ATOM 1377 O O . ILE A 1 169 ? -17.319 -19.612 7.253 1.00 87.25 169 ILE A O 1
ATOM 1381 N N . GLU A 1 170 ? -15.368 -18.606 6.809 1.00 89.19 170 GLU A N 1
ATOM 1382 C CA . GLU A 1 170 ? -14.828 -18.827 8.149 1.00 89.19 170 GLU A CA 1
ATOM 1383 C C . GLU A 1 170 ? -14.433 -17.514 8.813 1.00 89.19 170 GLU A C 1
ATOM 1385 O O . GLU A 1 170 ? -13.571 -16.774 8.335 1.00 89.19 170 GLU A O 1
ATOM 1390 N N . LEU A 1 171 ? -15.023 -17.276 9.985 1.00 92.44 171 LEU A N 1
ATOM 1391 C CA . LEU A 1 171 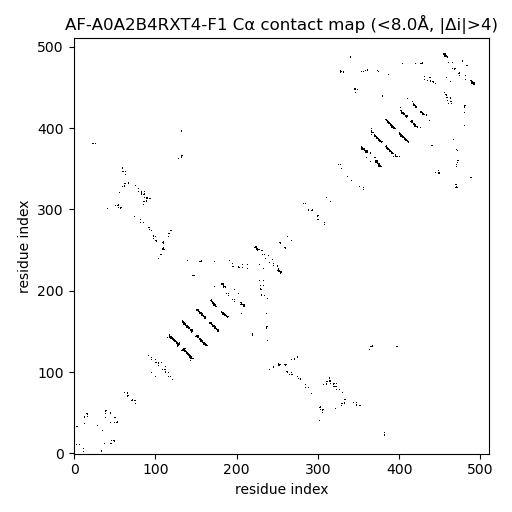? -14.703 -16.148 10.845 1.00 92.44 171 LEU A CA 1
ATOM 1392 C C . LEU A 1 171 ? -14.010 -16.589 12.129 1.00 92.44 171 LEU A C 1
ATOM 1394 O O . LEU A 1 171 ? -14.345 -17.611 12.736 1.00 92.44 171 LEU A O 1
ATOM 1398 N N . SER A 1 172 ? -13.048 -15.788 12.582 1.00 93.88 172 SER A N 1
ATOM 1399 C CA . SER A 1 172 ? -12.506 -15.917 13.929 1.00 93.88 172 SER A CA 1
ATOM 1400 C C . SER A 1 172 ? -12.193 -14.581 14.578 1.00 93.88 172 SER A C 1
ATOM 1402 O O . SER A 1 172 ? -11.792 -13.638 13.901 1.00 93.88 172 SER A O 1
ATOM 1404 N N . ILE A 1 173 ? -12.327 -14.554 15.903 1.00 95.81 173 ILE A N 1
ATOM 1405 C CA . ILE A 1 173 ? -11.941 -13.454 16.783 1.00 95.81 173 ILE A CA 1
ATOM 1406 C C . ILE A 1 173 ? -11.060 -14.047 17.883 1.00 95.81 173 ILE A C 1
ATOM 1408 O O . ILE A 1 173 ? -11.418 -15.050 18.507 1.00 95.81 173 ILE A O 1
ATOM 1412 N N . ARG A 1 174 ? -9.918 -13.429 18.161 1.00 97.00 174 ARG A N 1
ATOM 1413 C CA . ARG A 1 174 ? -9.103 -13.694 19.346 1.00 97.00 174 ARG A CA 1
ATOM 1414 C C . ARG A 1 174 ? -8.805 -12.374 20.033 1.00 97.00 174 ARG A C 1
ATOM 1416 O O . ARG A 1 174 ? -8.335 -11.448 19.385 1.00 97.00 174 ARG A O 1
ATOM 1423 N N . VAL A 1 175 ? -9.045 -12.302 21.335 1.00 97.44 175 VAL A N 1
ATOM 1424 C CA . VAL A 1 175 ? -8.704 -11.127 22.133 1.00 97.44 175 VAL A CA 1
ATOM 1425 C C . VAL A 1 175 ? -7.741 -11.509 23.240 1.00 97.44 175 VAL A C 1
ATOM 1427 O O . VAL A 1 175 ? -8.010 -12.441 23.997 1.00 97.44 175 VAL A O 1
ATOM 1430 N N . THR A 1 176 ? -6.640 -10.767 23.347 1.00 97.62 176 THR A N 1
ATOM 1431 C CA . THR A 1 176 ? -5.658 -10.923 24.425 1.00 97.62 176 THR A CA 1
ATOM 1432 C C . THR A 1 176 ? -5.483 -9.626 25.210 1.00 97.62 176 THR A C 1
ATOM 1434 O O . THR A 1 176 ? -5.333 -8.571 24.597 1.00 97.62 176 THR A O 1
ATOM 1437 N N . CYS A 1 177 ? -5.468 -9.691 26.544 1.00 96.69 177 CYS A N 1
ATOM 1438 C CA . CYS A 1 177 ? -5.210 -8.550 27.429 1.00 96.69 177 CYS A CA 1
ATOM 1439 C C . CYS A 1 177 ? -4.660 -9.016 28.792 1.00 96.69 177 CYS A C 1
ATOM 1441 O O . CYS A 1 177 ? -5.415 -9.431 29.674 1.00 96.69 177 CYS A O 1
ATOM 1443 N N . GLY A 1 178 ? -3.341 -8.930 28.998 1.00 92.25 178 GLY A N 1
ATOM 1444 C CA . GLY A 1 178 ? -2.693 -9.524 30.175 1.00 92.25 178 GLY A CA 1
ATOM 1445 C C . GLY A 1 178 ? -2.898 -11.042 30.205 1.00 92.25 178 GLY A C 1
ATOM 1446 O O . GLY A 1 178 ? -2.570 -11.713 29.233 1.00 92.25 178 GLY A O 1
ATOM 1447 N N . ASP A 1 179 ? -3.479 -11.565 31.287 1.00 91.69 179 ASP A N 1
ATOM 1448 C CA . ASP A 1 179 ? -3.774 -13.001 31.444 1.00 91.69 179 ASP A CA 1
ATOM 1449 C C . ASP A 1 179 ? -5.028 -13.458 30.675 1.00 91.69 179 ASP A C 1
ATOM 1451 O O . ASP A 1 179 ? -5.324 -14.650 30.607 1.00 91.69 179 ASP A O 1
ATOM 1455 N N . LEU A 1 180 ? -5.794 -12.519 30.111 1.00 95.19 180 LEU A N 1
ATOM 1456 C CA . LEU A 1 180 ? -6.972 -12.830 29.313 1.00 95.19 180 LEU A CA 1
ATOM 1457 C C . LEU A 1 180 ? -6.540 -13.248 27.900 1.00 95.19 180 LEU A C 1
ATOM 1459 O O . LEU A 1 180 ? -5.926 -12.446 27.202 1.00 95.19 180 LEU A O 1
ATOM 1463 N N . ASP A 1 181 ? -6.893 -14.461 27.466 1.00 96.75 181 ASP A N 1
ATOM 1464 C CA . ASP A 1 181 ? -6.760 -14.951 26.083 1.00 96.75 181 ASP A CA 1
ATOM 1465 C C . ASP A 1 181 ? -8.039 -15.702 25.701 1.00 96.75 181 ASP A C 1
ATOM 1467 O O . ASP A 1 181 ? -8.291 -16.822 26.149 1.00 96.75 181 ASP A O 1
ATOM 1471 N N . VAL A 1 182 ? -8.888 -15.046 24.917 1.00 96.88 182 VAL A N 1
ATOM 1472 C CA . VAL A 1 182 ? -10.222 -15.531 24.561 1.00 96.88 182 VAL A CA 1
ATOM 1473 C C . VAL A 1 182 ? -10.317 -15.680 23.055 1.00 96.88 182 VAL A C 1
ATOM 1475 O O . VAL A 1 182 ? -9.854 -14.824 22.305 1.00 96.88 182 VAL A O 1
ATOM 1478 N N . LYS A 1 183 ? -10.952 -16.757 22.591 1.00 95.88 183 LYS A N 1
ATOM 1479 C CA . LYS A 1 183 ? -11.089 -17.060 21.167 1.00 95.88 183 LYS A CA 1
ATOM 1480 C C . LYS A 1 183 ? -12.498 -17.533 20.821 1.00 95.88 183 LYS A C 1
ATOM 1482 O O . LYS A 1 183 ? -13.068 -18.354 21.532 1.00 95.88 183 LYS A O 1
ATOM 1487 N N . SER A 1 184 ? -12.996 -17.071 19.679 1.00 93.00 184 SER A N 1
ATOM 1488 C CA . SER A 1 184 ? -14.177 -17.588 18.989 1.00 93.00 184 SER A CA 1
ATOM 1489 C C . SER A 1 184 ? -13.825 -17.905 17.530 1.00 93.00 184 SER A C 1
ATOM 1491 O O . SER A 1 184 ? -13.047 -17.175 16.910 1.00 93.00 184 SER A O 1
ATOM 1493 N N . LYS A 1 185 ? -14.322 -19.022 16.989 1.00 89.88 185 LYS A N 1
ATOM 1494 C CA . LYS A 1 185 ? -14.017 -19.509 15.630 1.00 89.88 185 LYS A CA 1
ATOM 1495 C C . LYS A 1 185 ? -15.223 -20.197 14.990 1.00 89.88 185 LYS A C 1
ATOM 1497 O O . LYS A 1 185 ? -15.938 -20.899 15.696 1.00 89.88 185 LYS A O 1
ATOM 1502 N N . GLY A 1 186 ? -15.346 -20.081 13.665 1.00 79.75 186 GLY A N 1
ATOM 1503 C CA . GLY A 1 186 ? -16.214 -20.913 12.822 1.00 79.75 186 GLY A CA 1
ATOM 1504 C C . GLY A 1 186 ? -17.708 -20.678 13.040 1.00 79.75 186 GLY A C 1
ATOM 1505 O O . GLY A 1 186 ? -18.452 -21.641 13.184 1.00 79.75 186 GLY A O 1
ATOM 1506 N N . PHE A 1 187 ? -18.135 -19.415 13.154 1.00 76.25 187 PHE A N 1
ATOM 1507 C CA . PHE A 1 187 ? -19.462 -19.063 13.679 1.00 76.25 187 PHE A CA 1
ATOM 1508 C C . PHE A 1 187 ? -20.443 -18.395 12.692 1.00 76.25 187 PHE A C 1
ATOM 1510 O O . PHE A 1 187 ? -21.503 -17.973 13.144 1.00 76.25 187 PHE A O 1
ATOM 1517 N N . THR A 1 188 ? -20.162 -18.288 11.385 1.00 74.25 188 THR A N 1
ATOM 1518 C CA . THR A 1 188 ? -21.141 -17.720 10.427 1.00 74.25 188 THR A CA 1
ATOM 1519 C C . THR A 1 188 ? -20.981 -18.254 9.003 1.00 74.25 188 THR A C 1
ATOM 1521 O O . THR A 1 188 ? -19.869 -18.560 8.586 1.00 74.25 188 THR A O 1
ATOM 1524 N N . HIS A 1 189 ? -22.092 -18.307 8.262 1.00 69.75 189 HIS A N 1
ATOM 1525 C CA . HIS A 1 189 ? -22.131 -18.519 6.807 1.00 69.75 189 HIS A CA 1
ATOM 1526 C C . HIS A 1 189 ? -22.250 -17.200 6.016 1.00 69.75 189 HIS A C 1
ATOM 1528 O O . HIS A 1 189 ? -22.374 -17.230 4.793 1.00 69.75 189 HIS A O 1
ATOM 1534 N N . TYR A 1 190 ? -22.246 -16.050 6.697 1.00 75.88 190 TYR A N 1
ATOM 1535 C CA . TYR A 1 190 ? -22.445 -14.725 6.106 1.00 75.88 190 TYR A CA 1
ATOM 1536 C C . TYR A 1 190 ? -21.178 -13.869 6.175 1.00 75.88 190 TYR A C 1
ATOM 1538 O O . TYR A 1 190 ? -20.302 -14.085 7.014 1.00 75.88 190 TYR A O 1
ATOM 1546 N N . CYS A 1 191 ? -21.101 -12.867 5.297 1.00 82.81 191 CYS A N 1
ATOM 1547 C CA . CYS A 1 191 ? -20.036 -11.869 5.321 1.00 82.81 191 CYS A CA 1
ATOM 1548 C C . CYS A 1 191 ? -20.062 -11.100 6.661 1.00 82.81 191 CYS A C 1
ATOM 1550 O O . CYS A 1 191 ? -21.156 -10.852 7.185 1.00 82.81 191 CYS A O 1
ATOM 1552 N N . PRO A 1 192 ? -18.904 -10.688 7.221 1.00 85.69 192 PRO A N 1
ATOM 1553 C CA . PRO A 1 192 ? -18.863 -9.697 8.295 1.00 85.69 192 PRO A CA 1
ATOM 1554 C C . PRO A 1 192 ? -19.736 -8.479 8.006 1.00 85.69 192 PRO A C 1
ATOM 1556 O O . PRO A 1 192 ? -20.442 -8.038 8.907 1.00 85.69 192 PRO A O 1
ATOM 1559 N N . ASP A 1 193 ? -19.734 -7.984 6.764 1.00 85.31 193 ASP A N 1
ATOM 1560 C CA . ASP A 1 193 ? -20.482 -6.792 6.318 1.00 85.31 193 ASP A CA 1
ATOM 1561 C C . ASP A 1 193 ? -21.993 -6.894 6.604 1.00 85.31 193 ASP A C 1
ATOM 1563 O O . ASP A 1 193 ? -22.671 -5.901 6.855 1.00 85.31 193 ASP A O 1
ATOM 1567 N N . ASP A 1 194 ? -22.526 -8.118 6.668 1.00 86.25 194 ASP A N 1
ATOM 1568 C CA . ASP A 1 194 ? -23.936 -8.390 6.949 1.00 86.25 194 ASP A CA 1
ATOM 1569 C C . ASP A 1 194 ? -24.212 -8.639 8.445 1.00 86.25 194 ASP A C 1
ATOM 1571 O O . ASP A 1 194 ? -25.243 -9.220 8.792 1.00 86.25 194 ASP A O 1
ATOM 1575 N N . TYR A 1 195 ? -23.320 -8.226 9.361 1.00 85.56 195 TYR A N 1
ATOM 1576 C CA . TYR A 1 195 ? -23.424 -8.534 10.801 1.00 85.56 195 TYR A CA 1
ATOM 1577 C C . TYR A 1 195 ? -24.765 -8.142 11.437 1.00 85.56 195 TYR A C 1
ATOM 1579 O O . TYR A 1 195 ? -25.197 -8.773 12.401 1.00 85.56 195 TYR A O 1
ATOM 1587 N N . GLN A 1 196 ? -25.440 -7.120 10.904 1.00 84.94 196 GLN A N 1
ATOM 1588 C CA . GLN A 1 196 ? -26.757 -6.670 11.372 1.00 84.94 196 GLN A CA 1
ATOM 1589 C C . GLN A 1 196 ? -27.867 -7.698 11.111 1.00 84.94 196 GLN A C 1
ATOM 1591 O O . GLN A 1 196 ? -28.890 -7.686 11.792 1.00 84.94 196 GLN A O 1
ATOM 1596 N N . TYR A 1 197 ? -27.664 -8.588 10.138 1.00 86.88 197 TYR A N 1
ATOM 1597 C CA . TYR A 1 197 ? -28.616 -9.619 9.728 1.00 86.88 197 TYR A CA 1
ATOM 1598 C C . TYR A 1 197 ? -28.258 -11.010 10.252 1.00 86.88 197 TYR A C 1
ATOM 1600 O O . TYR A 1 197 ? -28.978 -11.971 9.973 1.00 86.88 197 TYR A O 1
ATOM 1608 N N . TRP A 1 198 ? -27.161 -11.140 11.004 1.00 87.69 198 TRP A N 1
ATOM 1609 C CA . TRP A 1 198 ? -26.781 -12.416 11.599 1.00 87.69 198 TRP A CA 1
ATOM 1610 C C . TRP A 1 198 ? -27.869 -12.917 12.542 1.00 87.69 198 TRP A C 1
ATOM 1612 O O . TRP A 1 198 ? -28.464 -12.161 13.316 1.00 87.69 198 TRP A O 1
ATOM 1622 N N . ALA A 1 199 ? -28.112 -14.225 12.507 1.00 88.69 199 ALA A N 1
ATOM 1623 C CA . ALA A 1 199 ? -29.083 -14.826 13.400 1.00 88.69 199 ALA A CA 1
ATOM 1624 C C . ALA A 1 199 ? -28.604 -14.706 14.856 1.00 88.69 199 ALA A C 1
ATOM 1626 O O . ALA A 1 199 ? -27.415 -14.824 15.150 1.00 88.69 199 ALA A O 1
ATOM 1627 N N . GLU A 1 200 ? -29.535 -14.576 15.804 1.00 89.31 200 GLU A N 1
ATOM 1628 C CA . GLU A 1 200 ? -29.214 -14.450 17.237 1.00 89.31 200 GLU A CA 1
ATOM 1629 C C . GLU A 1 200 ? -28.288 -15.575 17.738 1.00 89.31 200 GLU A C 1
ATOM 1631 O O . GLU A 1 200 ? -27.367 -15.342 18.518 1.00 89.31 200 GLU A O 1
ATOM 1636 N N . LYS A 1 201 ? -28.470 -16.798 17.222 1.00 89.44 201 LYS A N 1
ATOM 1637 C CA . LYS A 1 201 ? -27.608 -17.952 17.524 1.00 89.44 201 LYS A CA 1
ATOM 1638 C C . LYS A 1 201 ? -26.147 -17.754 17.080 1.00 89.44 201 LYS A C 1
ATOM 1640 O O . LYS A 1 201 ? -25.247 -18.228 17.767 1.00 89.44 201 LYS A O 1
ATOM 1645 N N . GLU A 1 202 ? -25.914 -17.073 15.959 1.00 87.75 202 GLU A N 1
ATOM 1646 C CA . GLU A 1 202 ? -24.586 -16.820 15.374 1.00 87.75 202 GLU A CA 1
ATOM 1647 C C . GLU A 1 202 ? -23.881 -15.705 16.146 1.00 87.75 202 GLU A C 1
ATOM 1649 O O . GLU A 1 202 ? -22.739 -15.870 16.579 1.00 87.75 202 GLU A O 1
ATOM 1654 N N . VAL A 1 203 ? -24.612 -14.625 16.445 1.00 90.56 203 VAL A N 1
ATOM 1655 C CA . VAL A 1 203 ? -24.153 -13.554 17.343 1.00 90.56 203 VAL A CA 1
ATOM 1656 C C . VAL A 1 203 ? -23.773 -14.137 18.707 1.00 90.56 203 VAL A C 1
ATOM 1658 O O . VAL A 1 203 ? -22.678 -13.894 19.216 1.00 90.56 203 VAL A O 1
ATOM 1661 N N . HIS A 1 204 ? -24.625 -14.991 19.278 1.00 89.62 204 HIS A N 1
ATOM 1662 C CA . HIS A 1 204 ? -24.345 -15.630 20.559 1.00 89.62 204 HIS A CA 1
ATOM 1663 C C . HIS A 1 204 ? -23.125 -16.560 20.500 1.00 89.62 204 HIS A C 1
ATOM 1665 O O . HIS A 1 204 ? -22.327 -16.582 21.439 1.00 89.62 204 HIS A O 1
ATOM 1671 N N . ALA A 1 205 ? -22.942 -17.312 19.411 1.00 88.75 205 ALA A N 1
ATOM 1672 C CA . ALA A 1 205 ? -21.764 -18.157 19.215 1.00 88.75 205 ALA A CA 1
ATOM 1673 C C . ALA A 1 205 ? -20.467 -17.329 19.144 1.00 88.75 205 ALA A C 1
ATOM 1675 O O . ALA A 1 205 ? -19.457 -17.711 19.742 1.00 88.75 205 ALA A O 1
ATOM 1676 N N . ALA A 1 206 ? -20.506 -16.163 18.492 1.00 90.31 206 ALA A N 1
ATOM 1677 C CA . ALA A 1 206 ? -19.381 -15.236 18.430 1.00 90.31 206 ALA A CA 1
ATOM 1678 C C . ALA A 1 206 ? -19.043 -14.636 19.811 1.00 90.31 206 ALA A C 1
ATOM 1680 O O . ALA A 1 206 ? -17.873 -14.602 20.201 1.00 90.31 206 ALA A O 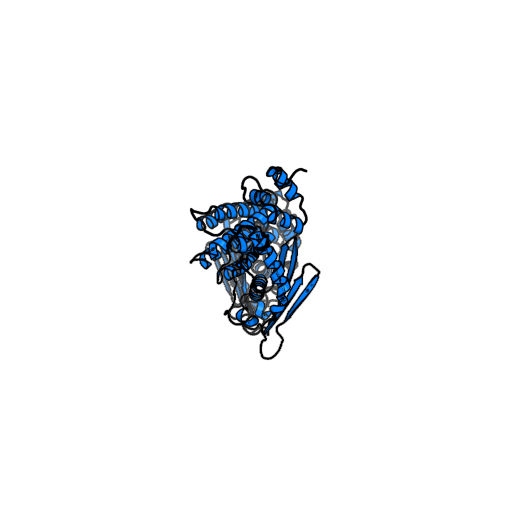1
ATOM 1681 N N . ILE A 1 207 ? -20.063 -14.204 20.564 1.00 93.25 207 ILE A N 1
ATOM 1682 C CA . ILE A 1 207 ? -19.902 -13.331 21.740 1.00 93.25 207 ILE A CA 1
ATOM 1683 C C . ILE A 1 207 ? -19.862 -14.070 23.072 1.00 93.25 207 ILE A C 1
ATOM 1685 O O . ILE A 1 207 ? -19.218 -13.600 24.011 1.00 93.25 207 ILE A O 1
ATOM 1689 N N . LYS A 1 208 ? -20.471 -15.255 23.187 1.00 94.00 208 LYS A N 1
ATOM 1690 C CA . LYS A 1 208 ? -20.470 -16.027 24.441 1.00 94.00 208 LYS A CA 1
ATOM 1691 C C . LYS A 1 208 ? -19.060 -16.235 25.018 1.00 94.00 208 LYS A C 1
ATOM 1693 O O . LYS A 1 208 ? -18.917 -16.034 26.226 1.00 94.00 208 LYS A O 1
ATOM 1698 N N . PRO A 1 209 ? -18.021 -16.579 24.227 1.00 94.19 209 PRO A N 1
ATOM 1699 C CA . PRO A 1 209 ? -16.654 -16.644 24.741 1.00 94.19 209 PRO A CA 1
ATOM 1700 C C . PRO A 1 209 ? -16.124 -15.274 25.189 1.00 94.19 209 PRO A C 1
ATOM 1702 O O . PRO A 1 209 ? -15.375 -15.197 26.155 1.00 94.19 209 PRO A O 1
ATOM 1705 N N . MET A 1 210 ? -16.543 -14.197 24.519 1.00 95.69 210 MET A N 1
ATOM 1706 C CA . MET A 1 210 ? -16.026 -12.828 24.647 1.00 95.69 210 MET A CA 1
ATOM 1707 C C . MET A 1 210 ? -16.604 -12.028 25.819 1.00 95.69 210 MET A C 1
ATOM 1709 O O . MET A 1 210 ? -16.158 -10.906 26.050 1.00 95.69 210 MET A O 1
ATOM 1713 N N . LYS A 1 211 ? -17.534 -12.583 26.606 1.00 94.94 211 LYS A N 1
ATOM 1714 C CA . LYS A 1 211 ? -18.126 -11.890 27.768 1.00 94.94 211 LYS A CA 1
ATOM 1715 C C . LYS A 1 211 ? -17.102 -11.219 28.702 1.00 94.94 211 LYS A C 1
ATOM 1717 O O . LYS A 1 211 ? -17.286 -10.037 28.983 1.00 94.94 211 LYS A O 1
ATOM 1722 N N . PRO A 1 212 ? -15.992 -11.873 29.109 1.00 96.12 212 PRO A N 1
ATOM 1723 C CA . PRO A 1 212 ? -14.999 -11.227 29.972 1.00 96.12 212 PRO A CA 1
ATOM 1724 C C . PRO A 1 212 ? -14.328 -10.008 29.319 1.00 96.12 212 PRO A C 1
ATOM 1726 O O . PRO A 1 212 ? -13.931 -9.067 30.000 1.00 96.12 212 PRO A O 1
ATOM 1729 N N . VAL A 1 213 ? -14.205 -10.014 27.987 1.00 96.06 213 VAL A N 1
ATOM 1730 C CA . VAL A 1 213 ? -13.648 -8.899 27.210 1.00 96.06 213 VAL A CA 1
ATOM 1731 C C . VAL A 1 213 ? -14.631 -7.730 27.178 1.00 96.06 213 VAL A C 1
ATOM 1733 O O . VAL A 1 213 ? -14.230 -6.587 27.381 1.00 96.06 213 VAL A O 1
ATOM 1736 N N . VAL A 1 214 ? -15.918 -8.007 26.946 1.00 95.00 214 VAL A N 1
ATOM 1737 C CA . VAL A 1 214 ? -16.976 -6.983 26.934 1.00 95.00 214 VAL A CA 1
ATOM 1738 C C . VAL A 1 214 ? -17.089 -6.311 28.304 1.00 95.00 214 VAL A C 1
ATOM 1740 O O . VAL A 1 214 ? -17.138 -5.086 28.384 1.00 95.00 214 VAL A O 1
ATOM 1743 N N . GLU A 1 215 ? -17.047 -7.092 29.385 1.00 94.94 215 GLU A N 1
ATOM 1744 C CA . GLU A 1 215 ? -17.048 -6.580 30.761 1.00 94.94 215 GLU A CA 1
ATOM 1745 C C . GLU A 1 215 ? -15.826 -5.696 31.050 1.00 94.94 215 GLU A C 1
ATOM 1747 O O . GLU A 1 215 ? -15.961 -4.618 31.636 1.00 94.94 215 GLU A O 1
ATOM 1752 N N . LEU A 1 216 ? -14.637 -6.112 30.596 1.00 95.75 216 LEU A N 1
ATOM 1753 C CA . LEU A 1 216 ? -13.416 -5.314 30.703 1.00 95.75 216 LEU A CA 1
ATOM 1754 C C . LEU A 1 216 ? -13.550 -3.981 29.953 1.00 95.75 216 LEU A C 1
ATOM 1756 O O . LEU A 1 216 ? -13.282 -2.928 30.529 1.00 95.75 216 LEU A O 1
ATOM 1760 N N . LEU A 1 217 ? -14.007 -4.005 28.698 1.00 95.62 217 LEU A N 1
ATOM 1761 C CA . LEU A 1 217 ? -14.207 -2.792 27.900 1.00 95.62 217 LEU A CA 1
ATOM 1762 C C . LEU A 1 217 ? -15.247 -1.854 28.525 1.00 95.62 217 LEU A C 1
ATOM 1764 O O . LEU A 1 217 ? -15.026 -0.644 28.555 1.00 95.62 217 LEU A O 1
ATOM 1768 N N . GLN A 1 218 ? -16.347 -2.387 29.069 1.00 95.31 218 GLN A N 1
ATOM 1769 C CA . GLN A 1 218 ? -17.354 -1.581 29.767 1.00 95.31 218 GLN A CA 1
ATOM 1770 C C . GLN A 1 218 ? -16.761 -0.902 31.002 1.00 95.31 218 GLN A C 1
ATOM 1772 O O . GLN A 1 218 ? -17.022 0.277 31.240 1.00 95.31 218 GLN A O 1
ATOM 1777 N N . LYS A 1 219 ? -15.934 -1.617 31.771 1.00 95.25 219 LYS A N 1
ATOM 1778 C CA . LYS A 1 219 ? -15.260 -1.065 32.949 1.00 95.25 219 LYS A CA 1
ATOM 1779 C C . LYS A 1 219 ? -14.284 0.058 32.583 1.00 95.25 219 LYS A C 1
ATOM 1781 O O . LYS A 1 219 ? -14.232 1.062 33.286 1.00 95.25 219 LYS A O 1
ATOM 1786 N N . GLU A 1 220 ? -13.540 -0.098 31.491 1.00 95.19 220 GLU A N 1
ATOM 1787 C CA . GLU A 1 220 ? -12.590 0.908 30.990 1.00 95.19 220 GLU A CA 1
ATOM 1788 C C . GLU A 1 220 ? -13.290 2.157 30.439 1.00 95.19 220 GLU A C 1
ATOM 1790 O O . GLU A 1 220 ? -12.854 3.286 30.667 1.00 95.19 220 GLU A O 1
ATOM 1795 N N . LEU A 1 221 ? -14.395 1.977 29.710 1.00 94.50 221 LEU A N 1
ATOM 1796 C CA . LEU A 1 221 ? -15.173 3.086 29.154 1.00 94.50 221 LEU A CA 1
ATOM 1797 C C . LEU A 1 221 ? -16.005 3.814 30.218 1.00 94.50 221 LEU A C 1
ATOM 1799 O O . LEU A 1 221 ? -16.258 5.019 30.085 1.00 94.50 221 LEU A O 1
ATOM 1803 N N . GLY A 1 222 ? -16.408 3.109 31.274 1.00 94.12 222 GLY A N 1
ATOM 1804 C CA . GLY A 1 222 ? -17.410 3.552 32.236 1.00 94.12 222 GLY A CA 1
ATOM 1805 C C . GLY A 1 222 ? -18.830 3.409 31.686 1.00 94.12 222 GLY A C 1
ATOM 1806 O O . GLY A 1 222 ? -19.061 2.751 30.675 1.00 94.12 222 GLY A O 1
ATOM 1807 N N . ASP A 1 223 ? -19.798 4.034 32.350 1.00 94.00 223 ASP A N 1
ATOM 1808 C CA . ASP A 1 223 ? -21.212 3.871 32.016 1.00 94.00 223 ASP A CA 1
ATOM 1809 C C . ASP A 1 223 ? -21.595 4.480 30.656 1.00 94.00 223 ASP A C 1
ATOM 1811 O O . ASP A 1 223 ? -21.425 5.683 30.418 1.00 94.00 223 ASP A O 1
ATOM 1815 N N . THR A 1 224 ? -22.215 3.661 29.802 1.00 95.94 224 THR A N 1
ATOM 1816 C CA . THR A 1 224 ? -22.768 4.066 28.503 1.00 95.94 224 THR A CA 1
ATOM 1817 C C . THR A 1 224 ? -24.279 3.832 28.422 1.00 95.94 224 THR A C 1
ATOM 1819 O O . THR A 1 224 ? -24.845 3.050 29.191 1.00 95.94 224 THR A O 1
ATOM 1822 N N . VAL A 1 225 ? -24.943 4.530 27.499 1.00 92.94 225 VAL A N 1
ATOM 1823 C CA . VAL A 1 225 ? -26.351 4.326 27.136 1.00 92.94 225 VAL A CA 1
ATOM 1824 C C . VAL A 1 225 ? -26.460 4.165 25.613 1.00 92.94 225 VAL A C 1
ATOM 1826 O O . VAL A 1 225 ? -26.108 5.105 24.895 1.00 92.94 225 VAL A O 1
ATOM 1829 N N . PRO A 1 226 ? -26.949 3.010 25.121 1.00 90.88 226 PRO A N 1
ATOM 1830 C CA . PRO A 1 226 ? -27.123 1.758 25.874 1.00 90.88 226 PRO A CA 1
ATOM 1831 C C . PRO A 1 226 ? -25.775 1.206 26.412 1.00 90.88 226 PRO A C 1
ATOM 1833 O O . PRO A 1 226 ? -24.706 1.731 26.079 1.00 90.88 226 PRO A O 1
ATOM 1836 N N . PRO A 1 227 ? -25.780 0.172 27.276 1.00 91.50 227 PRO A N 1
ATOM 1837 C CA . PRO A 1 227 ? -24.579 -0.620 27.549 1.00 91.50 227 PRO A CA 1
ATOM 1838 C C . PRO A 1 227 ? -23.988 -1.201 26.255 1.00 91.50 227 PRO A C 1
ATOM 1840 O O . PRO A 1 227 ? -24.688 -1.294 25.244 1.00 91.50 227 PRO A O 1
ATOM 1843 N N . LEU A 1 228 ? -22.717 -1.609 26.288 1.00 92.44 228 LEU A N 1
ATOM 1844 C CA . LEU A 1 228 ? -22.071 -2.306 25.171 1.00 92.44 228 LEU A CA 1
ATOM 1845 C C . LEU A 1 228 ? -22.920 -3.498 24.709 1.00 92.44 228 LEU A C 1
ATOM 1847 O O . LEU A 1 228 ? -23.178 -4.422 25.479 1.00 92.44 228 LEU A O 1
ATOM 1851 N N . THR A 1 229 ? -23.356 -3.460 23.451 1.00 90.81 229 THR A N 1
ATOM 1852 C CA . THR A 1 229 ? -24.161 -4.520 22.839 1.00 90.81 229 THR A CA 1
ATOM 1853 C C . THR A 1 229 ? -23.272 -5.557 22.155 1.00 90.81 229 THR A C 1
ATOM 1855 O O . THR A 1 229 ? -22.152 -5.260 21.731 1.00 90.81 229 THR A O 1
ATOM 1858 N N . ASP A 1 230 ? -23.797 -6.771 21.991 1.00 92.00 230 ASP A N 1
ATOM 1859 C CA . ASP A 1 230 ? -23.126 -7.864 21.279 1.00 92.00 230 ASP A CA 1
ATOM 1860 C C . ASP A 1 230 ? -22.753 -7.459 19.839 1.00 92.00 230 ASP A C 1
ATOM 1862 O O . ASP A 1 230 ? -21.620 -7.665 19.401 1.00 92.00 230 ASP A O 1
ATOM 1866 N N . LEU A 1 231 ? -23.668 -6.786 19.130 1.00 90.88 231 LEU A N 1
ATOM 1867 C CA . LEU A 1 231 ? -23.442 -6.287 17.768 1.00 90.88 231 LEU A CA 1
ATOM 1868 C C . LEU A 1 231 ? -22.409 -5.156 17.715 1.00 90.88 231 LEU A C 1
ATOM 1870 O O . LEU A 1 231 ? -21.586 -5.135 16.801 1.00 90.88 231 LEU A O 1
ATOM 1874 N N . PHE A 1 232 ? -22.381 -4.258 18.709 1.00 93.00 232 PHE A N 1
ATOM 1875 C CA . PHE A 1 232 ? -21.313 -3.260 18.806 1.00 93.00 232 PHE A CA 1
ATOM 1876 C C . PHE A 1 232 ? -19.943 -3.933 18.926 1.00 93.00 232 PHE A C 1
ATOM 1878 O O . PHE A 1 232 ? -18.982 -3.489 18.299 1.00 93.00 232 PHE A O 1
ATOM 1885 N N . PHE A 1 233 ? -19.833 -5.006 19.714 1.00 94.06 233 PHE A N 1
ATOM 1886 C CA . PHE A 1 233 ? -18.564 -5.709 19.883 1.00 94.06 233 PHE A CA 1
ATOM 1887 C C . PHE A 1 233 ? -18.143 -6.472 18.618 1.00 94.06 233 PHE A C 1
ATOM 1889 O O . PHE A 1 233 ? -16.965 -6.434 18.267 1.00 94.06 233 PHE A O 1
ATOM 1896 N N . ILE A 1 234 ? -19.074 -7.109 17.896 1.00 92.56 234 ILE A N 1
ATOM 1897 C CA . ILE A 1 234 ? -18.781 -7.705 16.577 1.00 92.56 234 ILE A CA 1
ATOM 1898 C C . ILE A 1 234 ? -18.265 -6.624 15.624 1.00 92.56 234 ILE A C 1
ATOM 1900 O O . ILE A 1 234 ? -17.209 -6.800 15.012 1.00 92.56 234 ILE A O 1
ATOM 1904 N N . TRP A 1 235 ? -18.948 -5.476 15.571 1.00 93.19 235 TRP A N 1
ATOM 1905 C CA . TRP A 1 235 ? -18.529 -4.357 14.733 1.00 93.19 235 TRP A CA 1
ATOM 1906 C C . TRP A 1 235 ? -17.133 -3.837 15.109 1.00 93.19 235 TRP A C 1
ATOM 1908 O O . TRP A 1 235 ? -16.284 -3.612 14.244 1.00 93.19 235 TRP A O 1
ATOM 1918 N N . LEU A 1 236 ? -16.858 -3.709 16.412 1.00 94.25 236 LEU A N 1
ATOM 1919 C CA . LEU A 1 236 ? -15.552 -3.312 16.940 1.00 94.25 236 LEU A CA 1
ATOM 1920 C C . LEU A 1 236 ? -14.446 -4.281 16.501 1.00 94.25 236 LEU A C 1
ATOM 1922 O O . LEU A 1 236 ? -13.315 -3.861 16.274 1.00 94.25 236 LEU A O 1
ATOM 1926 N N . CYS A 1 237 ? -14.754 -5.571 16.384 1.00 93.56 237 CYS A N 1
ATOM 1927 C CA . CYS A 1 237 ? -13.771 -6.580 16.016 1.00 93.56 237 CYS A CA 1
ATOM 1928 C C . CYS A 1 237 ? -13.427 -6.558 14.520 1.00 93.56 237 CYS A C 1
ATOM 1930 O O . CYS A 1 237 ? -12.254 -6.703 14.169 1.00 93.56 237 CYS A O 1
ATOM 1932 N N . TYR A 1 238 ? -14.419 -6.376 13.645 1.00 91.12 238 TYR A N 1
ATOM 1933 C CA . TYR A 1 238 ? -14.218 -6.489 12.197 1.00 91.12 238 TYR A CA 1
ATOM 1934 C C . TYR A 1 238 ? -13.981 -5.160 11.481 1.00 91.12 238 TYR A C 1
ATOM 1936 O O . TYR A 1 238 ? -13.151 -5.130 10.580 1.00 91.12 238 TYR A O 1
ATOM 1944 N N . PHE A 1 239 ? -14.608 -4.058 11.906 1.00 90.75 239 PHE A N 1
ATOM 1945 C CA . PHE A 1 239 ? -14.625 -2.812 11.120 1.00 90.75 239 PHE A CA 1
ATOM 1946 C C . PHE A 1 239 ? -13.875 -1.653 11.755 1.00 90.75 239 PHE A C 1
ATOM 1948 O O . PHE A 1 239 ? -13.398 -0.743 11.063 1.00 90.75 239 PHE A O 1
ATOM 1955 N N . PHE A 1 240 ? -13.762 -1.644 13.082 1.00 90.56 240 PHE A N 1
ATOM 1956 C CA . PHE A 1 240 ? -13.095 -0.550 13.764 1.00 90.56 240 PHE A CA 1
ATOM 1957 C C . PHE A 1 240 ? -11.593 -0.539 13.432 1.00 90.56 240 PHE A C 1
ATOM 1959 O O . PHE A 1 240 ? -10.921 -1.569 13.543 1.00 90.56 240 PHE A O 1
ATOM 1966 N N . PRO A 1 241 ? -11.006 0.606 13.044 1.00 83.12 241 PRO A N 1
ATOM 1967 C CA . PRO A 1 241 ? -11.592 1.950 13.090 1.00 83.12 241 PRO A CA 1
ATOM 1968 C C . PRO A 1 241 ? -12.023 2.559 11.737 1.00 83.12 241 PRO A C 1
ATOM 1970 O O . PRO A 1 241 ? -12.265 3.766 11.684 1.00 83.12 241 PRO A O 1
ATOM 1973 N N . HIS A 1 242 ? -12.057 1.801 10.636 1.00 69.69 242 HIS A N 1
ATOM 1974 C CA . HIS A 1 242 ? -12.016 2.381 9.283 1.00 69.69 242 HIS A CA 1
ATOM 1975 C C . HIS A 1 242 ? -13.199 2.076 8.368 1.00 69.69 242 HIS A C 1
ATOM 1977 O O . HIS A 1 242 ? -13.480 2.902 7.499 1.00 69.69 242 HIS A O 1
ATOM 1983 N N . GLU A 1 243 ? -13.890 0.952 8.541 1.00 68.62 243 GLU A N 1
ATOM 1984 C CA . GLU A 1 243 ? -14.592 0.367 7.392 1.00 68.62 243 GLU A CA 1
ATOM 1985 C C . GLU A 1 243 ? -16.099 0.616 7.362 1.00 68.62 243 GLU A C 1
ATOM 1987 O O . GLU A 1 243 ? -16.630 0.841 6.280 1.00 68.62 243 GLU A O 1
ATOM 1992 N N . GLU A 1 244 ? -16.779 0.763 8.505 1.00 76.31 244 GLU A N 1
ATOM 1993 C CA . GLU A 1 244 ? -18.241 0.915 8.493 1.00 76.31 244 GLU A CA 1
ATOM 1994 C C . GLU A 1 244 ? -18.798 1.908 9.511 1.00 76.31 244 GLU A C 1
ATOM 1996 O O . GLU A 1 244 ? -18.230 2.143 10.580 1.00 76.31 244 GLU A O 1
ATOM 2001 N N . ASN A 1 245 ? -19.948 2.496 9.171 1.00 84.25 245 ASN A N 1
ATOM 2002 C CA . ASN A 1 245 ? -20.742 3.262 10.123 1.00 84.25 245 ASN A CA 1
ATOM 2003 C C . ASN A 1 245 ? -21.519 2.298 11.018 1.00 84.25 245 ASN A C 1
ATOM 2005 O O . ASN A 1 245 ? -22.211 1.411 10.526 1.00 84.25 245 ASN A O 1
ATOM 2009 N N . LEU A 1 246 ? -21.477 2.529 12.326 1.00 86.00 246 LEU A N 1
ATOM 2010 C CA . LEU A 1 246 ? -22.399 1.869 13.244 1.00 86.00 246 LEU A CA 1
ATOM 2011 C C . LEU A 1 246 ? -23.844 2.264 12.928 1.00 86.00 246 LEU A C 1
ATOM 2013 O O . LEU A 1 246 ? -24.141 3.454 12.748 1.00 86.00 246 LEU A O 1
ATOM 2017 N N . ALA A 1 247 ? -24.738 1.273 12.941 1.00 84.81 247 ALA A N 1
ATOM 2018 C CA . ALA A 1 247 ? -26.176 1.513 12.956 1.00 84.81 247 ALA A CA 1
ATOM 2019 C C . ALA A 1 247 ? -26.539 2.434 14.131 1.00 84.81 247 ALA A C 1
ATOM 2021 O O . ALA A 1 247 ? -25.907 2.385 15.192 1.00 84.81 247 ALA A O 1
ATOM 2022 N N . VAL A 1 248 ? -27.527 3.311 13.939 1.00 84.62 248 VAL A N 1
ATOM 2023 C CA . VAL A 1 248 ? -27.850 4.390 14.891 1.00 84.62 248 VAL A CA 1
ATOM 2024 C C . VAL A 1 248 ? -28.198 3.826 16.271 1.00 84.62 248 VAL A C 1
ATOM 2026 O O . VAL A 1 248 ? -27.749 4.357 17.282 1.00 84.62 248 VAL A O 1
ATOM 2029 N N . GLU A 1 249 ? -28.915 2.711 16.301 1.00 84.56 249 GLU A N 1
ATOM 2030 C CA . GLU A 1 249 ? -29.315 1.937 17.475 1.00 84.56 249 GLU A CA 1
ATOM 2031 C C . GLU A 1 249 ? -28.146 1.320 18.260 1.00 84.56 249 GLU A C 1
ATOM 2033 O O . GLU A 1 249 ? -28.305 0.962 19.427 1.00 84.56 249 GLU A O 1
ATOM 2038 N N . HIS A 1 250 ? -26.966 1.203 17.647 1.00 87.50 250 HIS A N 1
ATOM 2039 C CA . HIS A 1 250 ? -25.759 0.659 18.274 1.00 87.50 250 HIS A CA 1
ATOM 2040 C C . HIS A 1 250 ? -24.724 1.737 18.606 1.00 87.50 250 HIS A C 1
ATOM 2042 O O . HIS A 1 250 ? -23.695 1.432 19.211 1.00 87.50 250 HIS A O 1
ATOM 2048 N N . LYS A 1 251 ? -24.983 3.006 18.260 1.00 90.69 251 LYS A N 1
ATOM 2049 C CA . LYS A 1 251 ? -24.130 4.122 18.680 1.00 90.69 251 LYS A CA 1
ATOM 2050 C C . LYS A 1 251 ? -24.295 4.353 20.176 1.00 90.69 251 LYS A C 1
ATOM 2052 O O . LYS A 1 251 ? -25.395 4.573 20.675 1.00 90.69 251 LYS A O 1
ATOM 2057 N N . LEU A 1 252 ? -23.174 4.325 20.887 1.00 93.88 252 LEU A N 1
ATOM 2058 C CA . LEU A 1 252 ? -23.149 4.463 22.337 1.00 93.88 252 LEU A CA 1
ATOM 2059 C C . LEU A 1 252 ? -22.846 5.913 22.732 1.00 93.88 252 LEU A C 1
ATOM 2061 O O . LEU A 1 252 ? -21.952 6.556 22.169 1.00 93.88 252 LEU A O 1
ATOM 2065 N N . LEU A 1 253 ? -23.559 6.403 23.745 1.00 95.75 253 LEU A N 1
ATOM 2066 C CA . LEU A 1 253 ? -23.272 7.660 24.437 1.00 95.75 253 LEU A CA 1
ATOM 2067 C C . LEU A 1 253 ? -22.758 7.366 25.845 1.00 95.75 253 LEU A C 1
ATOM 2069 O O . LEU A 1 253 ? -23.136 6.367 26.449 1.00 95.75 253 LEU A O 1
ATOM 2073 N N . PHE A 1 254 ? -21.928 8.239 26.405 1.00 97.00 254 PHE A N 1
ATOM 2074 C CA . PHE A 1 254 ? -21.615 8.182 27.831 1.00 97.00 254 PHE A CA 1
ATOM 2075 C C . PHE A 1 254 ? -22.816 8.669 28.647 1.00 97.00 254 PHE A C 1
ATOM 2077 O O . PHE A 1 254 ? -23.486 9.623 28.246 1.00 97.00 254 PHE A O 1
ATOM 2084 N N . LYS A 1 255 ? -23.071 8.054 29.813 1.00 96.00 255 LYS A N 1
ATOM 2085 C CA . LYS A 1 255 ? -24.086 8.567 30.756 1.00 96.00 255 LYS A CA 1
ATOM 2086 C C . LYS A 1 255 ? -23.769 9.983 31.230 1.00 96.00 255 LYS A C 1
ATOM 2088 O O . LYS A 1 255 ? -24.687 10.760 31.462 1.00 96.00 255 LYS A O 1
ATOM 2093 N N . ASP A 1 256 ? -22.486 10.298 31.384 1.00 94.12 256 ASP A N 1
ATOM 2094 C CA . ASP A 1 256 ? -22.005 11.642 31.694 1.00 94.12 256 ASP A CA 1
ATOM 2095 C C . ASP A 1 256 ? -22.042 12.520 30.426 1.00 94.12 256 ASP A C 1
ATOM 2097 O O . ASP A 1 256 ? -21.260 12.273 29.499 1.00 94.12 256 ASP A O 1
ATOM 2101 N N . PRO A 1 257 ? -22.913 13.548 30.367 1.00 92.88 257 PRO A N 1
ATOM 2102 C CA . PRO A 1 257 ? -23.076 14.383 29.180 1.00 92.88 257 PRO A CA 1
ATOM 2103 C C . PRO A 1 257 ? -21.810 15.144 28.779 1.00 92.88 257 PRO A C 1
ATOM 2105 O O . PRO A 1 257 ? -21.599 15.361 27.587 1.00 92.88 257 PRO A O 1
ATOM 2108 N N . SER A 1 258 ? -20.947 15.499 29.739 1.00 92.00 258 SER A N 1
ATOM 2109 C CA . SER A 1 258 ? -19.715 16.257 29.466 1.00 92.00 258 SER A CA 1
ATOM 2110 C C . SER A 1 258 ? -18.738 15.480 28.576 1.00 92.00 258 SER A C 1
ATOM 2112 O O . SER A 1 258 ? -17.965 16.055 27.812 1.00 92.00 258 SER A O 1
ATOM 2114 N N . ARG A 1 259 ? -18.815 14.144 28.606 1.00 92.56 259 ARG A N 1
ATOM 2115 C CA . ARG A 1 259 ? -17.977 13.246 27.800 1.00 92.56 259 ARG A CA 1
ATOM 2116 C C . ARG A 1 259 ? -18.488 13.056 26.373 1.00 92.56 259 ARG A C 1
ATOM 2118 O O . ARG A 1 259 ? -17.794 12.445 25.562 1.00 92.56 259 ARG A O 1
ATOM 2125 N N . ASN A 1 260 ? -19.689 13.546 26.072 1.00 95.69 260 ASN A N 1
ATOM 2126 C CA . ASN A 1 260 ? -20.296 13.444 24.748 1.00 95.69 260 ASN A CA 1
ATOM 2127 C C . ASN A 1 260 ? -19.994 14.660 23.865 1.00 95.69 260 ASN A C 1
ATOM 2129 O O . ASN A 1 260 ? -20.326 14.634 22.683 1.00 95.69 260 ASN A O 1
ATOM 2133 N N . GLU A 1 261 ? -19.361 15.705 24.403 1.00 94.81 261 GLU A N 1
ATOM 2134 C CA . GLU A 1 261 ? -18.998 16.900 23.644 1.00 94.81 261 GLU A CA 1
ATOM 2135 C C . GLU A 1 261 ? -18.030 16.591 22.493 1.00 94.81 261 GLU A C 1
ATOM 2137 O O . GLU A 1 261 ? -17.227 15.651 22.539 1.00 94.81 261 GLU A O 1
ATOM 2142 N N . LYS A 1 262 ? -18.098 17.410 21.436 1.00 95.94 262 LYS A N 1
ATOM 2143 C CA . LYS A 1 262 ? -17.200 17.284 20.286 1.00 95.94 262 LYS A CA 1
ATOM 2144 C C . LYS A 1 262 ? -15.742 17.470 20.746 1.00 95.94 262 LYS A C 1
ATOM 2146 O O . LYS A 1 262 ? -15.446 18.456 21.424 1.00 95.94 262 LYS A O 1
ATOM 2151 N N . PRO A 1 263 ? -14.808 16.580 20.361 1.00 94.44 263 PRO A N 1
ATOM 2152 C CA . PRO A 1 263 ? -13.428 16.658 20.819 1.00 94.44 263 PRO A CA 1
ATOM 2153 C C . PRO A 1 263 ? -12.752 17.981 20.441 1.00 94.44 263 PRO A C 1
ATOM 2155 O O . PRO A 1 263 ? -12.787 18.420 19.287 1.00 94.44 263 PRO A O 1
ATOM 2158 N N . THR A 1 264 ? -12.068 18.589 21.408 1.00 93.44 264 THR A N 1
ATOM 2159 C CA . THR A 1 264 ? -11.196 19.748 21.188 1.00 93.44 264 THR A CA 1
ATOM 2160 C C . THR A 1 264 ? -9.754 19.285 20.958 1.00 93.44 264 THR A C 1
ATOM 2162 O O . THR A 1 264 ? -9.384 18.194 21.405 1.00 93.44 264 THR A O 1
ATOM 2165 N N . PRO A 1 265 ? -8.894 20.092 20.307 1.00 93.06 265 PRO A N 1
ATOM 2166 C CA . PRO A 1 265 ? -7.485 19.742 20.154 1.00 93.06 265 PRO A CA 1
ATOM 2167 C C . PRO A 1 265 ? -6.813 19.429 21.498 1.00 93.06 265 PRO A C 1
ATOM 2169 O O . PRO A 1 265 ? -6.144 18.409 21.620 1.00 93.06 265 PRO A O 1
ATOM 2172 N N . GLY A 1 266 ? -7.062 20.234 22.538 1.00 91.31 266 GLY A N 1
ATOM 2173 C CA . GLY A 1 266 ? -6.461 20.042 23.863 1.00 91.31 266 GLY A CA 1
ATOM 2174 C C . GLY A 1 266 ? -6.740 18.667 24.484 1.00 91.31 266 GLY A C 1
ATOM 2175 O O . GLY A 1 266 ? -5.852 18.093 25.106 1.00 91.31 266 GLY A O 1
ATOM 2176 N N . HIS A 1 267 ? -7.930 18.100 24.263 1.00 88.88 267 HIS A N 1
ATOM 2177 C CA . HIS A 1 267 ? -8.299 16.786 24.804 1.00 88.88 267 HIS A CA 1
ATOM 2178 C C . HIS A 1 267 ? -7.677 15.609 24.041 1.00 88.88 267 HIS A C 1
ATOM 2180 O O . HIS A 1 267 ? -7.503 14.531 24.606 1.00 88.88 267 HIS A O 1
ATOM 2186 N N . VAL A 1 268 ? -7.358 15.793 22.759 1.00 92.75 268 VAL A N 1
ATOM 2187 C CA . VAL A 1 268 ? -6.923 14.705 21.868 1.00 92.75 268 VAL A CA 1
ATOM 2188 C C . VAL A 1 268 ? -5.402 14.679 21.692 1.00 92.75 268 VAL A C 1
ATOM 2190 O O . VAL A 1 268 ? -4.820 13.607 21.534 1.00 92.75 268 VAL A O 1
ATOM 2193 N N . GLN A 1 269 ? -4.738 15.838 21.754 1.00 93.19 269 GLN A N 1
ATOM 2194 C CA . GLN A 1 269 ? -3.296 15.943 21.512 1.00 93.19 269 GLN A CA 1
ATOM 2195 C C . GLN A 1 269 ? -2.421 15.051 22.409 1.00 93.19 269 GLN A C 1
ATOM 2197 O O . GLN A 1 269 ? -1.482 14.461 21.876 1.00 93.19 269 GLN A O 1
ATOM 2202 N N . PRO A 1 270 ? -2.708 14.862 23.715 1.00 92.88 270 PRO A N 1
ATOM 2203 C CA . PRO A 1 270 ? -1.927 13.938 24.538 1.00 92.88 270 PRO A CA 1
ATOM 2204 C C . PRO A 1 270 ? -1.944 12.500 24.002 1.00 92.88 270 PRO A C 1
ATOM 2206 O O . PRO A 1 270 ? -0.907 11.841 23.975 1.00 92.88 270 PRO A O 1
ATOM 2209 N N . ALA A 1 271 ? -3.099 12.030 23.518 1.00 91.31 271 ALA A N 1
ATOM 2210 C CA . ALA A 1 271 ? -3.232 10.693 22.945 1.00 91.31 271 ALA A CA 1
ATOM 2211 C C . ALA A 1 271 ? -2.479 10.573 21.610 1.00 91.31 271 ALA A C 1
ATOM 2213 O O . ALA A 1 271 ? -1.765 9.596 21.397 1.00 91.31 271 ALA A O 1
ATOM 2214 N N . ILE A 1 272 ? -2.568 11.593 20.746 1.00 91.69 272 ILE A N 1
ATOM 2215 C CA . ILE A 1 272 ? -1.817 11.652 19.479 1.00 91.69 272 ILE A CA 1
ATOM 2216 C C . ILE A 1 272 ? -0.307 11.621 19.742 1.00 91.69 272 ILE A C 1
ATOM 2218 O O . ILE A 1 272 ? 0.406 10.818 19.142 1.00 91.69 272 ILE A O 1
ATOM 2222 N N . ALA A 1 273 ? 0.181 12.460 20.659 1.00 89.12 273 ALA A N 1
ATOM 2223 C CA . ALA A 1 273 ? 1.598 12.530 21.000 1.00 89.12 273 ALA A CA 1
ATOM 2224 C C . ALA A 1 273 ? 2.110 11.186 21.536 1.00 89.12 273 ALA A C 1
ATOM 2226 O O . ALA A 1 273 ? 3.151 10.695 21.100 1.00 89.12 273 ALA A O 1
ATOM 2227 N N . MET A 1 274 ? 1.344 10.552 22.428 1.00 87.50 274 MET A N 1
ATOM 2228 C CA . MET A 1 274 ? 1.696 9.250 22.987 1.00 87.50 274 MET A CA 1
ATOM 2229 C C . MET A 1 274 ? 1.665 8.133 21.933 1.00 87.50 274 MET A C 1
ATOM 2231 O O . MET A 1 274 ? 2.513 7.239 21.947 1.00 87.50 274 MET A O 1
ATOM 2235 N N . PHE A 1 275 ? 0.717 8.181 20.997 1.00 88.81 275 PHE A N 1
ATOM 2236 C CA . PHE A 1 275 ? 0.645 7.257 19.869 1.00 88.81 275 PHE A CA 1
ATOM 2237 C C . PHE A 1 275 ? 1.865 7.398 18.947 1.00 88.81 275 PHE A C 1
ATOM 2239 O O . PHE A 1 275 ? 2.530 6.406 18.646 1.00 88.81 275 PHE A O 1
ATOM 2246 N N . HIS A 1 276 ? 2.237 8.624 18.565 1.00 83.50 276 HIS A N 1
ATOM 2247 C CA . HIS A 1 276 ? 3.431 8.871 17.745 1.00 83.50 276 HIS A CA 1
ATOM 2248 C C . HIS A 1 276 ? 4.725 8.483 18.462 1.00 83.50 276 HIS A C 1
ATOM 2250 O O . HIS A 1 276 ? 5.618 7.914 17.834 1.00 83.50 276 HIS A O 1
ATOM 2256 N N . GLN A 1 277 ? 4.808 8.700 19.777 1.00 83.44 277 GLN A N 1
ATOM 2257 C CA . GLN A 1 277 ? 5.929 8.228 20.587 1.00 83.44 277 GLN A CA 1
ATOM 2258 C C . GLN A 1 277 ? 6.018 6.696 20.593 1.00 83.44 277 GLN A C 1
ATOM 2260 O O . GLN A 1 277 ? 7.117 6.158 20.504 1.00 83.44 277 GLN A O 1
ATOM 2265 N N . TYR A 1 278 ? 4.898 5.973 20.655 1.00 80.00 278 TYR A N 1
ATOM 2266 C CA . TYR A 1 278 ? 4.893 4.505 20.619 1.00 80.00 278 TYR A CA 1
ATOM 2267 C C . TYR A 1 278 ? 5.384 3.938 19.276 1.00 80.00 278 TYR A C 1
ATOM 2269 O O . TYR A 1 278 ? 6.012 2.878 19.227 1.00 80.00 278 TYR A O 1
ATOM 2277 N N . LEU A 1 279 ? 5.151 4.649 18.167 1.00 76.50 279 LEU A N 1
ATOM 2278 C CA . LEU A 1 279 ? 5.566 4.181 16.843 1.00 76.50 279 LEU A CA 1
ATOM 2279 C C . LEU A 1 279 ? 7.095 4.055 16.697 1.00 76.50 279 LEU A C 1
ATOM 2281 O O . LEU A 1 279 ? 7.523 3.181 15.936 1.00 76.50 279 LEU A O 1
ATOM 2285 N N . GLN A 1 280 ? 7.893 4.852 17.428 1.00 73.38 280 GLN A N 1
ATOM 2286 C CA . GLN A 1 280 ? 9.372 4.882 17.387 1.00 73.38 280 GLN A CA 1
ATOM 2287 C C . GLN A 1 280 ? 9.956 4.743 15.955 1.00 73.38 280 GLN A C 1
ATOM 2289 O O . GLN A 1 280 ? 10.797 3.866 15.712 1.00 73.38 280 GLN A O 1
ATOM 2294 N N . PRO A 1 281 ? 9.488 5.536 14.968 1.00 66.56 281 PRO A N 1
ATOM 2295 C CA . PRO A 1 281 ? 9.795 5.293 13.561 1.00 66.56 281 PRO A CA 1
ATOM 2296 C C . PRO A 1 281 ? 11.290 5.452 13.252 1.00 66.56 281 PRO A C 1
ATOM 2298 O O . PRO A 1 281 ? 11.845 4.632 12.525 1.00 66.56 281 PRO A O 1
ATOM 2301 N N . GLU A 1 282 ? 11.977 6.429 13.852 1.00 64.69 282 GLU A N 1
ATOM 2302 C CA . GLU A 1 282 ? 13.405 6.667 13.613 1.00 64.69 282 GLU A CA 1
ATOM 2303 C C . GLU A 1 282 ? 14.283 5.496 14.078 1.00 64.69 282 GLU A C 1
ATOM 2305 O O . GLU A 1 282 ? 15.212 5.102 13.373 1.00 64.69 282 GLU A O 1
ATOM 2310 N N . ALA A 1 283 ? 13.992 4.918 15.247 1.00 68.62 283 ALA A N 1
ATOM 2311 C CA . ALA A 1 283 ? 14.740 3.778 15.775 1.00 68.62 283 ALA A CA 1
ATOM 2312 C C . ALA A 1 283 ? 14.525 2.520 14.917 1.00 68.62 283 ALA A C 1
ATOM 2314 O O . ALA A 1 283 ? 15.485 1.821 14.591 1.00 68.62 283 ALA A O 1
ATOM 2315 N N . LYS A 1 284 ? 13.281 2.268 14.484 1.00 69.94 284 LYS A N 1
ATOM 2316 C CA . LYS A 1 284 ? 12.951 1.140 13.597 1.00 69.94 284 LYS A CA 1
ATOM 2317 C C . LYS A 1 284 ? 13.671 1.242 12.253 1.00 69.94 284 LYS A C 1
ATOM 2319 O O . LYS A 1 284 ? 14.241 0.255 11.801 1.00 69.94 284 LYS A O 1
ATOM 2324 N N . LEU A 1 285 ? 13.699 2.429 11.646 1.00 68.62 285 LEU A N 1
ATOM 2325 C CA . LEU A 1 285 ? 14.379 2.648 10.366 1.00 68.62 285 LEU A CA 1
ATOM 2326 C C . LEU A 1 285 ? 15.897 2.498 10.482 1.00 68.62 285 LEU A C 1
ATOM 2328 O O . LEU A 1 285 ? 16.503 1.828 9.650 1.00 68.62 285 LEU A O 1
ATOM 2332 N N . LYS A 1 286 ? 16.512 3.061 11.532 1.00 68.12 286 LYS A N 1
ATOM 2333 C CA . LYS A 1 286 ? 17.955 2.904 11.786 1.00 68.12 286 LYS A CA 1
ATOM 2334 C C . LYS A 1 286 ? 18.356 1.435 11.931 1.00 68.12 286 LYS A C 1
ATOM 2336 O O . LYS A 1 286 ? 19.359 1.020 11.353 1.00 68.12 286 LYS A O 1
ATOM 2341 N N . ASN A 1 287 ? 17.553 0.647 12.645 1.00 71.06 287 ASN A N 1
ATOM 2342 C CA . ASN A 1 287 ? 17.791 -0.785 12.808 1.00 71.06 287 ASN A CA 1
ATOM 2343 C C . ASN A 1 287 ? 17.706 -1.527 11.466 1.00 71.06 287 ASN A C 1
ATOM 2345 O O . ASN A 1 287 ? 18.632 -2.256 11.123 1.00 71.06 287 ASN A O 1
ATOM 2349 N N . LEU A 1 288 ? 16.667 -1.280 10.662 1.00 67.69 288 LEU A N 1
ATOM 2350 C CA . LEU A 1 288 ? 16.499 -1.937 9.356 1.00 67.69 288 LEU A CA 1
ATOM 2351 C C . LEU A 1 288 ? 17.661 -1.665 8.384 1.00 67.69 288 LEU A C 1
ATOM 2353 O O . LEU A 1 288 ? 18.035 -2.530 7.599 1.00 67.69 288 LEU A O 1
ATOM 2357 N N . VAL A 1 289 ? 18.260 -0.477 8.458 1.00 65.81 289 VAL A N 1
ATOM 2358 C CA . VAL A 1 289 ? 19.332 -0.041 7.546 1.00 65.81 289 VAL A CA 1
ATOM 2359 C C . VAL A 1 289 ? 20.696 -0.556 7.990 1.00 65.81 289 VAL A C 1
ATOM 2361 O O . VAL A 1 289 ? 21.551 -0.848 7.156 1.00 65.81 289 VAL A O 1
ATOM 2364 N N . SER A 1 290 ? 20.900 -0.741 9.297 1.00 64.50 290 SER A N 1
ATOM 2365 C CA . SER A 1 290 ? 22.139 -1.320 9.834 1.00 64.50 290 SER A CA 1
ATOM 2366 C C . SER A 1 290 ? 22.439 -2.721 9.275 1.00 64.50 290 SER A C 1
ATOM 2368 O O . SER A 1 290 ? 23.598 -3.127 9.185 1.00 64.50 290 SER A O 1
ATOM 2370 N N . GLU A 1 291 ? 21.405 -3.433 8.817 1.00 60.88 291 GLU A N 1
ATOM 2371 C CA . GLU A 1 291 ? 21.509 -4.755 8.196 1.00 60.88 291 GLU A CA 1
ATOM 2372 C C . GLU A 1 291 ? 21.906 -4.725 6.711 1.00 60.88 291 GLU A C 1
ATOM 2374 O O . GLU A 1 291 ? 22.125 -5.785 6.107 1.00 60.88 291 GLU A O 1
ATOM 2379 N N . TRP A 1 292 ? 21.954 -3.536 6.106 1.00 62.75 292 TRP A N 1
ATOM 2380 C CA . TRP A 1 292 ? 22.348 -3.296 4.713 1.00 62.75 292 TRP A CA 1
ATOM 2381 C C . TRP A 1 292 ? 23.795 -2.824 4.596 1.00 62.75 292 TRP A C 1
ATOM 2383 O O . TRP A 1 292 ? 24.274 -2.598 3.487 1.00 62.75 292 TRP A O 1
ATOM 2393 N N . ASN A 1 293 ? 24.483 -2.665 5.731 1.00 56.09 293 ASN A N 1
ATOM 2394 C CA . ASN A 1 293 ? 25.832 -2.129 5.794 1.00 56.09 293 ASN A CA 1
ATOM 2395 C C . ASN A 1 293 ? 26.790 -2.930 4.905 1.00 56.09 293 ASN A C 1
ATOM 2397 O O . ASN A 1 293 ? 27.230 -4.031 5.242 1.00 56.09 293 ASN A O 1
ATOM 2401 N N . ASN A 1 294 ? 27.135 -2.327 3.772 1.00 59.22 294 ASN A N 1
ATOM 2402 C CA . ASN A 1 294 ? 28.305 -2.668 2.993 1.00 59.22 294 ASN A CA 1
ATOM 2403 C C . ASN A 1 294 ? 29.402 -1.664 3.382 1.00 59.22 294 ASN A C 1
ATOM 2405 O O . ASN A 1 294 ? 29.225 -0.474 3.125 1.00 59.22 294 ASN A O 1
ATOM 2409 N N . PRO A 1 295 ? 30.543 -2.095 3.951 1.00 56.53 295 PRO A N 1
ATOM 2410 C CA . PRO A 1 295 ? 31.644 -1.192 4.298 1.00 56.53 295 PRO A CA 1
ATOM 2411 C C . PRO A 1 295 ? 32.170 -0.375 3.106 1.00 56.53 295 PRO A C 1
ATOM 2413 O O . PRO A 1 295 ? 32.856 0.622 3.301 1.00 56.53 295 PRO A O 1
ATOM 2416 N N . GLN A 1 296 ? 31.875 -0.814 1.877 1.00 59.91 296 GLN A N 1
ATOM 2417 C CA . GLN A 1 296 ? 32.337 -0.204 0.634 1.00 59.91 296 GLN A CA 1
ATOM 2418 C C . GLN A 1 296 ? 31.324 0.755 -0.017 1.00 59.91 296 GLN A C 1
ATOM 2420 O O . GLN A 1 296 ? 31.676 1.397 -1.002 1.00 59.91 296 GLN A O 1
ATOM 2425 N N . SER A 1 297 ? 30.087 0.873 0.490 1.00 68.50 297 SER A N 1
ATOM 2426 C CA . SER A 1 297 ? 29.060 1.746 -0.104 1.00 68.50 297 SER A CA 1
ATOM 2427 C C . SER A 1 297 ? 28.261 2.494 0.961 1.00 68.50 297 SER A C 1
ATOM 2429 O O . SER A 1 297 ? 27.685 1.894 1.864 1.00 68.50 297 SER A O 1
ATOM 2431 N N . ASN A 1 298 ? 28.177 3.819 0.817 1.00 76.31 298 ASN A N 1
ATOM 2432 C CA . ASN A 1 298 ? 27.332 4.666 1.664 1.00 76.31 298 ASN A CA 1
ATOM 2433 C C . ASN A 1 298 ? 25.869 4.726 1.168 1.00 76.31 298 ASN A C 1
ATOM 2435 O O . ASN A 1 298 ? 25.032 5.390 1.775 1.00 76.31 298 ASN A O 1
ATOM 2439 N N . LEU A 1 299 ? 25.545 4.050 0.059 1.00 77.62 299 LEU A N 1
ATOM 2440 C CA . LEU A 1 299 ? 24.232 4.105 -0.587 1.00 77.62 299 LEU A CA 1
ATOM 2441 C C . LEU A 1 299 ? 23.069 3.687 0.339 1.00 77.62 299 LEU A C 1
ATOM 2443 O O . LEU A 1 299 ? 22.091 4.435 0.404 1.00 77.62 299 LEU A O 1
ATOM 2447 N N . PRO A 1 300 ? 23.158 2.583 1.114 1.00 77.19 300 PRO A N 1
ATOM 2448 C CA . PRO A 1 300 ? 22.114 2.217 2.073 1.00 77.19 300 PRO A CA 1
ATOM 2449 C C . PRO A 1 300 ? 21.808 3.309 3.102 1.00 77.19 300 PRO A C 1
ATOM 2451 O O . PRO A 1 300 ? 20.646 3.585 3.391 1.00 77.19 300 PRO A O 1
ATOM 2454 N N . CYS A 1 301 ? 22.850 3.960 3.624 1.00 77.50 301 CYS A N 1
ATOM 2455 C CA . CYS A 1 301 ? 22.714 5.039 4.598 1.00 77.50 301 CYS A CA 1
ATOM 2456 C C . CYS A 1 301 ? 22.032 6.265 3.970 1.00 77.50 301 CYS A C 1
ATOM 2458 O O . CYS A 1 301 ? 21.064 6.793 4.510 1.00 77.50 301 CYS A O 1
ATOM 2460 N N . LEU A 1 302 ? 22.467 6.661 2.771 1.00 79.25 302 LEU A N 1
ATOM 2461 C CA . LEU A 1 302 ? 21.889 7.789 2.035 1.00 79.25 302 LEU A CA 1
ATOM 2462 C C . LEU A 1 302 ? 20.411 7.571 1.683 1.00 79.25 302 LEU A C 1
ATOM 2464 O O . LEU A 1 302 ? 19.597 8.501 1.756 1.00 79.25 302 LEU A O 1
ATOM 2468 N N . PHE A 1 303 ? 20.050 6.343 1.312 1.00 81.38 303 PHE A N 1
ATOM 2469 C CA . PHE A 1 303 ? 18.663 5.976 1.056 1.00 81.38 303 PHE A CA 1
ATOM 2470 C C . PHE A 1 303 ? 17.829 6.032 2.339 1.00 81.38 303 PHE A C 1
ATOM 2472 O O . PHE A 1 303 ? 16.763 6.645 2.357 1.00 81.38 303 PHE A O 1
ATOM 2479 N N . ALA A 1 304 ? 18.346 5.488 3.439 1.00 79.12 304 ALA A N 1
ATOM 2480 C CA . ALA A 1 304 ? 17.696 5.528 4.743 1.00 79.12 304 ALA A CA 1
ATOM 2481 C C . ALA A 1 304 ? 17.399 6.941 5.246 1.00 79.12 304 ALA A C 1
ATOM 2483 O O . ALA A 1 304 ? 16.285 7.218 5.691 1.00 79.12 304 ALA A O 1
ATOM 2484 N N . GLU A 1 305 ? 18.383 7.837 5.160 1.00 79.25 305 GLU A N 1
ATOM 2485 C CA . GLU A 1 305 ? 18.239 9.242 5.548 1.00 79.25 305 GLU A CA 1
ATOM 2486 C C . GLU A 1 305 ? 17.142 9.929 4.727 1.00 79.25 305 GLU A C 1
ATOM 2488 O O . GLU A 1 305 ? 16.289 10.627 5.276 1.00 79.25 305 GLU A O 1
ATOM 2493 N N . THR A 1 306 ? 17.112 9.671 3.417 1.00 82.38 306 THR A N 1
ATOM 2494 C CA . THR A 1 306 ? 16.088 10.200 2.504 1.00 82.38 306 THR A CA 1
ATOM 2495 C C . THR A 1 306 ? 14.690 9.709 2.899 1.00 82.38 306 THR A C 1
ATOM 2497 O O . THR A 1 306 ? 13.740 10.490 2.991 1.00 82.38 306 THR A O 1
ATOM 2500 N N . MET A 1 307 ? 14.570 8.417 3.196 1.00 83.88 307 MET A N 1
ATOM 2501 C CA . MET A 1 307 ? 13.309 7.773 3.562 1.00 83.88 307 MET A CA 1
ATOM 2502 C C . MET A 1 307 ? 12.799 8.224 4.930 1.00 83.88 307 MET A C 1
ATOM 2504 O O . MET A 1 307 ? 11.597 8.424 5.093 1.00 83.88 307 MET A O 1
ATOM 2508 N N . ALA A 1 308 ? 13.690 8.484 5.890 1.00 80.75 308 ALA A N 1
ATOM 2509 C CA . ALA A 1 308 ? 13.315 9.048 7.183 1.00 80.75 308 ALA A CA 1
ATOM 2510 C C . ALA A 1 308 ? 12.594 10.399 7.027 1.00 80.75 308 ALA A C 1
ATOM 2512 O O . ALA A 1 308 ? 11.560 10.617 7.661 1.00 80.75 308 ALA A O 1
ATOM 2513 N N . VAL A 1 309 ? 13.069 11.274 6.133 1.00 82.12 309 VAL A N 1
ATOM 2514 C CA . VAL A 1 309 ? 12.413 12.565 5.857 1.00 82.12 309 VAL A CA 1
ATOM 2515 C C . VAL A 1 309 ? 11.047 12.369 5.183 1.00 82.12 309 VAL A C 1
ATOM 2517 O O . VAL A 1 309 ? 10.085 13.051 5.542 1.00 82.12 309 VAL A O 1
ATOM 2520 N N . LEU A 1 310 ? 10.922 11.424 4.242 1.00 85.31 310 LEU A N 1
ATOM 2521 C CA . LEU A 1 310 ? 9.643 11.105 3.582 1.00 85.31 310 LEU A CA 1
ATOM 2522 C C . LEU A 1 310 ? 8.592 10.580 4.575 1.00 85.31 310 LEU A C 1
ATOM 2524 O O . LEU A 1 310 ? 7.438 11.004 4.538 1.00 85.31 310 LEU A O 1
ATOM 2528 N N . ILE A 1 311 ? 9.003 9.720 5.508 1.00 81.69 311 ILE A N 1
ATOM 2529 C CA . ILE A 1 311 ? 8.140 9.171 6.567 1.00 81.69 311 ILE A CA 1
ATOM 2530 C C . ILE A 1 311 ? 7.758 10.251 7.582 1.00 81.69 311 ILE A C 1
ATOM 2532 O O . ILE A 1 311 ? 6.623 10.313 8.068 1.00 81.69 311 ILE A O 1
ATOM 2536 N N . GLN A 1 312 ? 8.685 11.157 7.903 1.00 79.00 312 GLN A N 1
ATOM 2537 C CA . GLN A 1 312 ? 8.380 12.309 8.749 1.00 79.00 312 GLN A CA 1
ATOM 2538 C C . GLN A 1 312 ? 7.279 13.184 8.145 1.00 79.00 312 GLN A C 1
ATOM 2540 O O . GLN A 1 312 ? 6.427 13.665 8.894 1.00 79.00 312 GLN A O 1
ATOM 2545 N N . ARG A 1 313 ? 7.255 13.303 6.815 1.00 82.00 313 ARG A N 1
ATOM 2546 C CA . ARG A 1 313 ? 6.271 14.069 6.038 1.00 82.00 313 ARG A CA 1
ATOM 2547 C C . ARG A 1 313 ? 4.996 13.308 5.669 1.00 82.00 313 ARG A C 1
ATOM 2549 O O . ARG A 1 313 ? 4.135 13.907 5.038 1.00 82.00 313 ARG A O 1
ATOM 2556 N N . SER A 1 314 ? 4.865 12.038 6.055 1.00 81.62 314 SER A N 1
ATOM 2557 C CA . SER A 1 314 ? 3.704 11.197 5.727 1.00 81.62 314 SER A CA 1
ATOM 2558 C C . SER A 1 314 ? 3.424 11.090 4.218 1.00 81.62 314 SER A C 1
ATOM 2560 O O . SER A 1 314 ? 2.283 11.128 3.772 1.00 81.62 314 SER A O 1
ATOM 2562 N N . GLU A 1 315 ? 4.466 10.919 3.402 1.00 85.38 315 GLU A N 1
ATOM 2563 C CA . GLU A 1 315 ? 4.357 10.758 1.940 1.00 85.38 315 GLU A CA 1
ATOM 2564 C C . GLU A 1 315 ? 3.870 9.343 1.538 1.00 85.38 315 GLU A C 1
ATOM 2566 O O . GLU A 1 315 ? 4.511 8.652 0.748 1.00 85.38 315 GLU A O 1
ATOM 2571 N N . ILE A 1 316 ? 2.741 8.881 2.097 1.00 87.12 316 ILE A N 1
ATOM 2572 C CA . ILE A 1 316 ? 2.264 7.483 2.021 1.00 87.12 316 ILE A CA 1
ATOM 2573 C C . ILE A 1 316 ? 2.133 7.001 0.575 1.00 87.12 316 ILE A C 1
ATOM 2575 O O . ILE A 1 316 ? 2.770 6.020 0.204 1.00 87.12 316 ILE A O 1
ATOM 2579 N N . LYS A 1 317 ? 1.379 7.729 -0.260 1.00 88.69 317 LYS A N 1
ATOM 2580 C CA . LYS A 1 317 ? 1.140 7.351 -1.665 1.00 88.69 317 LYS A CA 1
ATOM 2581 C C . LYS A 1 317 ? 2.438 7.200 -2.457 1.00 88.69 317 LYS A C 1
ATOM 2583 O O . LYS A 1 317 ? 2.547 6.332 -3.316 1.00 88.69 317 LYS A O 1
ATOM 2588 N N . PHE A 1 318 ? 3.423 8.055 -2.177 1.00 90.25 318 PHE A N 1
ATOM 2589 C CA . PHE A 1 318 ? 4.730 7.964 -2.816 1.00 90.25 318 PHE A CA 1
ATOM 2590 C C . PHE A 1 318 ? 5.504 6.737 -2.329 1.00 90.25 318 PHE A C 1
ATOM 2592 O O . PHE A 1 318 ? 6.094 6.043 -3.144 1.00 90.25 318 PHE A O 1
ATOM 2599 N N . LEU A 1 319 ? 5.490 6.447 -1.026 1.00 90.75 319 LEU A N 1
ATOM 2600 C CA . LEU A 1 319 ? 6.184 5.290 -0.454 1.00 90.75 319 LEU A CA 1
ATOM 2601 C C . LEU A 1 319 ? 5.581 3.959 -0.922 1.00 90.75 319 LEU A C 1
ATOM 2603 O O . LEU A 1 319 ? 6.326 3.034 -1.234 1.00 90.75 319 LEU A O 1
ATOM 2607 N N . GLU A 1 320 ? 4.255 3.877 -1.026 1.00 89.56 320 GLU A N 1
ATOM 2608 C CA . GLU A 1 320 ? 3.550 2.730 -1.610 1.00 89.56 320 GLU A CA 1
ATOM 2609 C C . GLU A 1 320 ? 3.901 2.556 -3.090 1.00 89.56 320 GLU A C 1
ATOM 2611 O O . GLU A 1 320 ? 4.208 1.445 -3.522 1.00 89.56 320 GLU A O 1
ATOM 2616 N N . LYS A 1 321 ? 3.919 3.652 -3.865 1.00 90.19 321 LYS A N 1
ATOM 2617 C CA . LYS A 1 321 ? 4.384 3.628 -5.258 1.00 90.19 321 LYS A CA 1
ATOM 2618 C C . LYS A 1 321 ? 5.833 3.153 -5.347 1.00 90.19 321 LYS A C 1
ATOM 2620 O O . LYS A 1 321 ? 6.114 2.252 -6.119 1.00 90.19 321 LYS A O 1
ATOM 2625 N N . LEU A 1 322 ? 6.731 3.691 -4.524 1.00 91.50 322 LEU A N 1
ATOM 2626 C CA . LEU A 1 322 ? 8.146 3.317 -4.512 1.00 91.50 322 LEU A CA 1
ATOM 2627 C C . LEU A 1 322 ? 8.337 1.826 -4.188 1.00 91.50 322 LEU A C 1
ATOM 2629 O O . LEU A 1 322 ? 9.182 1.171 -4.787 1.00 91.50 322 LEU A O 1
ATOM 2633 N N . GLN A 1 323 ? 7.532 1.269 -3.276 1.00 90.75 323 GLN A N 1
ATOM 2634 C CA . GLN A 1 323 ? 7.523 -0.167 -2.990 1.00 90.75 323 GLN A CA 1
ATOM 2635 C C . GLN A 1 323 ? 7.083 -0.995 -4.207 1.00 90.75 323 GLN A C 1
ATOM 2637 O O . GLN A 1 323 ? 7.716 -2.007 -4.508 1.00 90.75 323 GLN A O 1
ATOM 2642 N N . LYS A 1 324 ? 6.011 -0.586 -4.899 1.00 88.06 324 LYS A N 1
ATOM 2643 C CA . LYS A 1 324 ? 5.542 -1.252 -6.127 1.00 88.06 324 LYS A CA 1
ATOM 2644 C C . LYS A 1 324 ? 6.594 -1.168 -7.235 1.00 88.06 324 LYS A C 1
ATOM 2646 O O . LYS A 1 324 ? 6.940 -2.190 -7.824 1.00 88.06 324 LYS A O 1
ATOM 2651 N N . ASP A 1 325 ? 7.157 0.019 -7.436 1.00 91.25 325 ASP A N 1
ATOM 2652 C CA . ASP A 1 325 ? 8.196 0.280 -8.427 1.00 91.25 325 ASP A CA 1
ATOM 2653 C C . ASP A 1 325 ? 9.452 -0.552 -8.162 1.00 91.25 325 ASP A C 1
ATOM 2655 O O . ASP A 1 325 ? 10.039 -1.080 -9.099 1.00 91.25 325 ASP A O 1
ATOM 2659 N N . ALA A 1 326 ? 9.845 -0.737 -6.896 1.00 91.62 326 ALA A N 1
ATOM 2660 C CA . ALA A 1 326 ? 10.986 -1.578 -6.544 1.00 91.62 326 ALA A CA 1
ATOM 2661 C C . ALA A 1 326 ? 10.818 -3.031 -7.009 1.00 91.62 326 ALA A C 1
ATOM 2663 O O . ALA A 1 326 ? 11.794 -3.635 -7.448 1.00 91.62 326 ALA A O 1
ATOM 2664 N N . ASN A 1 327 ? 9.601 -3.585 -6.928 1.00 88.62 327 ASN A N 1
ATOM 2665 C CA . ASN A 1 327 ? 9.312 -4.933 -7.419 1.00 88.62 327 ASN A CA 1
ATOM 2666 C C . ASN A 1 327 ? 9.405 -4.996 -8.947 1.00 88.62 327 ASN A C 1
ATOM 2668 O O . ASN A 1 327 ? 10.158 -5.814 -9.468 1.00 88.62 327 ASN A O 1
ATOM 2672 N N . GLY A 1 328 ? 8.713 -4.099 -9.658 1.00 88.69 328 GLY A N 1
ATOM 2673 C CA . GLY A 1 328 ? 8.746 -4.078 -11.126 1.00 88.69 328 GLY A CA 1
ATOM 2674 C C . GLY A 1 328 ? 10.153 -3.830 -11.677 1.00 88.69 328 GLY A C 1
ATOM 2675 O O . GLY A 1 328 ? 10.621 -4.534 -12.570 1.00 88.69 328 GLY A O 1
ATOM 2676 N N . PHE A 1 329 ? 10.888 -2.881 -11.093 1.00 92.38 329 PHE A N 1
ATOM 2677 C CA . PHE A 1 329 ? 12.262 -2.603 -11.499 1.00 92.38 329 PHE A CA 1
ATOM 2678 C C . PHE A 1 329 ? 13.239 -3.719 -11.136 1.00 92.38 329 PHE A C 1
ATOM 2680 O O . PHE A 1 329 ? 14.207 -3.909 -11.867 1.00 92.38 329 PHE A O 1
ATOM 2687 N N . TYR A 1 330 ? 13.018 -4.480 -10.062 1.00 90.75 330 TYR A N 1
ATOM 2688 C CA . TYR A 1 330 ? 13.857 -5.642 -9.767 1.00 90.75 330 TYR A CA 1
ATOM 2689 C C . TYR A 1 330 ? 13.760 -6.717 -10.854 1.00 90.75 330 TYR A C 1
ATOM 2691 O O . TYR A 1 330 ? 14.797 -7.244 -11.265 1.00 90.75 330 TYR A O 1
ATOM 2699 N N . GLU A 1 331 ? 12.554 -7.000 -11.352 1.00 86.44 331 GLU A N 1
ATOM 2700 C CA . GLU A 1 331 ? 12.344 -7.946 -12.456 1.00 86.44 331 GLU A CA 1
ATOM 2701 C C . GLU A 1 331 ? 13.009 -7.443 -13.743 1.00 86.44 331 GLU A C 1
ATOM 2703 O O . GLU A 1 331 ? 13.838 -8.149 -14.322 1.00 86.44 331 GLU A O 1
ATOM 2708 N N . ILE A 1 332 ? 12.786 -6.169 -14.100 1.00 89.12 332 ILE A N 1
ATOM 2709 C CA . ILE A 1 332 ? 13.460 -5.526 -15.240 1.00 89.12 332 ILE A CA 1
ATOM 2710 C C . ILE A 1 332 ? 14.981 -5.682 -15.126 1.00 89.12 332 ILE A C 1
ATOM 2712 O O . ILE A 1 332 ? 15.630 -6.185 -16.041 1.00 89.12 332 ILE A O 1
ATOM 2716 N N . VAL A 1 333 ? 15.582 -5.265 -14.006 1.00 89.44 333 VAL A N 1
ATOM 2717 C CA . VAL A 1 333 ? 17.042 -5.323 -13.833 1.00 89.44 333 VAL A CA 1
ATOM 2718 C C . VAL A 1 333 ? 17.546 -6.761 -13.893 1.00 89.44 333 VAL A C 1
ATOM 2720 O O . VAL A 1 333 ? 18.588 -7.009 -14.499 1.00 89.44 333 VAL A O 1
ATOM 2723 N N . SER A 1 334 ? 16.820 -7.704 -13.291 1.00 85.00 334 SER A N 1
ATOM 2724 C CA . SER A 1 334 ? 17.185 -9.121 -13.298 1.00 85.00 334 SER A CA 1
ATOM 2725 C C . SER A 1 334 ? 17.292 -9.667 -14.719 1.00 85.00 334 SER A C 1
ATOM 2727 O O . SER A 1 334 ? 18.227 -10.414 -15.004 1.00 85.00 334 SER A O 1
ATOM 2729 N N . VAL A 1 335 ? 16.404 -9.252 -15.622 1.00 80.81 335 VAL A N 1
ATOM 2730 C CA . VAL A 1 335 ? 16.435 -9.661 -17.032 1.00 80.81 335 VAL A CA 1
ATOM 2731 C C . VAL A 1 335 ? 17.501 -8.924 -17.831 1.00 80.81 335 VAL A C 1
ATOM 2733 O O . VAL A 1 335 ? 18.307 -9.569 -18.502 1.00 80.81 335 VAL A O 1
ATOM 2736 N N . LEU A 1 336 ? 17.625 -7.603 -17.662 1.00 81.56 336 LEU A N 1
ATOM 2737 C CA . LEU A 1 336 ? 18.678 -6.801 -18.307 1.00 81.56 336 LEU A CA 1
ATOM 2738 C C . LEU A 1 336 ? 20.107 -7.254 -17.937 1.00 81.56 336 LEU A C 1
ATOM 2740 O O . LEU A 1 336 ? 21.076 -6.902 -18.616 1.00 81.56 336 LEU A O 1
ATOM 2744 N N . LYS A 1 337 ? 20.252 -8.009 -16.842 1.00 76.19 337 LYS A N 1
ATOM 2745 C CA . LYS A 1 337 ? 21.522 -8.552 -16.349 1.00 76.19 337 LYS A CA 1
ATOM 2746 C C . LYS A 1 337 ? 21.786 -10.009 -16.719 1.00 76.19 337 LYS A C 1
ATOM 2748 O O . LYS A 1 337 ? 22.939 -10.418 -16.601 1.00 76.19 337 LYS A O 1
ATOM 2753 N N . ARG A 1 338 ? 20.780 -10.786 -17.142 1.00 71.31 338 ARG A N 1
ATOM 2754 C CA . ARG A 1 338 ? 20.942 -12.227 -17.406 1.00 71.31 338 ARG A CA 1
ATOM 2755 C C . ARG A 1 338 ? 21.792 -12.479 -18.646 1.00 71.31 338 ARG A C 1
ATOM 2757 O O . ARG A 1 338 ? 22.914 -12.947 -18.481 1.00 71.31 338 ARG A O 1
ATOM 2764 N N . THR A 1 339 ? 21.335 -12.120 -19.846 1.00 57.50 339 THR A N 1
ATOM 2765 C CA . THR A 1 339 ? 22.148 -12.311 -21.058 1.00 57.50 339 THR A CA 1
ATOM 2766 C C . THR A 1 339 ? 21.631 -11.472 -22.232 1.00 57.50 339 THR A C 1
ATOM 2768 O O . THR A 1 339 ? 20.472 -11.635 -22.596 1.00 57.50 339 THR A O 1
ATOM 2771 N N . PRO A 1 340 ? 22.472 -10.640 -22.878 1.00 61.97 340 PRO A N 1
ATOM 2772 C CA . PRO A 1 340 ? 23.793 -10.188 -22.452 1.00 61.97 340 PRO A CA 1
ATOM 2773 C C . PRO A 1 340 ? 23.651 -9.166 -21.325 1.00 61.97 340 PRO A C 1
ATOM 2775 O O . PRO A 1 340 ? 22.802 -8.281 -21.383 1.00 61.97 340 PRO A O 1
ATOM 2778 N N . SER A 1 341 ? 24.515 -9.257 -20.312 1.00 74.88 341 SER A N 1
ATOM 2779 C CA . SER A 1 341 ? 24.534 -8.279 -19.221 1.00 74.88 341 SER A CA 1
ATOM 2780 C C . SER A 1 341 ? 24.795 -6.876 -19.768 1.00 74.88 341 SER A C 1
ATOM 2782 O O . SER A 1 341 ? 25.910 -6.568 -20.201 1.00 74.88 341 SER A O 1
ATOM 2784 N N . LEU A 1 342 ? 23.803 -5.994 -19.664 1.00 82.50 342 LEU A N 1
ATOM 2785 C CA . LEU A 1 342 ? 23.980 -4.595 -20.026 1.00 82.50 342 LEU A CA 1
ATOM 2786 C C . LEU A 1 342 ? 24.953 -3.875 -19.067 1.00 82.50 342 LEU A C 1
ATOM 2788 O O . LEU A 1 342 ? 24.995 -4.173 -17.862 1.00 82.50 342 LEU A O 1
ATOM 2792 N N . PRO A 1 343 ? 25.721 -2.884 -19.564 1.00 84.88 343 PRO A N 1
ATOM 2793 C CA . PRO A 1 343 ? 26.523 -2.005 -18.718 1.00 84.88 343 PRO A CA 1
ATOM 2794 C C . PRO A 1 343 ? 25.668 -1.323 -17.643 1.00 84.88 343 PRO A C 1
ATOM 2796 O O . PRO A 1 343 ? 24.565 -0.855 -17.925 1.00 84.88 343 PRO A O 1
ATOM 2799 N N . LYS A 1 344 ? 26.186 -1.202 -16.410 1.00 85.19 344 LYS A N 1
ATOM 2800 C CA . LYS A 1 344 ? 25.450 -0.557 -15.300 1.00 85.19 344 LYS A CA 1
ATOM 2801 C C . LYS A 1 344 ? 24.916 0.843 -15.649 1.00 85.19 344 LYS A C 1
ATOM 2803 O O . LYS A 1 344 ? 23.760 1.096 -15.321 1.00 85.19 344 LYS A O 1
ATOM 2808 N N . PRO A 1 345 ? 25.688 1.734 -16.311 1.00 83.56 345 PRO A N 1
ATOM 2809 C CA . PRO A 1 345 ? 25.189 3.062 -16.671 1.00 83.56 345 PRO A CA 1
ATOM 2810 C C . PRO A 1 345 ? 23.951 3.007 -17.570 1.00 83.56 345 PRO A C 1
ATOM 2812 O O . PRO A 1 345 ? 23.016 3.772 -17.360 1.00 83.56 345 PRO A O 1
ATOM 2815 N N . LEU A 1 346 ? 23.915 2.057 -18.509 1.00 85.88 346 LEU A N 1
ATOM 2816 C CA . LEU A 1 346 ? 22.785 1.864 -19.412 1.00 85.88 346 LEU A CA 1
ATOM 2817 C C . LEU A 1 346 ? 21.547 1.345 -18.671 1.00 85.88 346 LEU A C 1
ATOM 2819 O O . LEU A 1 346 ? 20.456 1.868 -18.867 1.00 85.88 346 LEU A O 1
ATOM 2823 N N . VAL A 1 347 ? 21.707 0.361 -17.779 1.00 88.44 347 VAL A N 1
ATOM 2824 C CA . VAL A 1 347 ? 20.584 -0.131 -16.960 1.00 88.44 347 VAL A CA 1
ATOM 2825 C C . VAL A 1 347 ? 19.989 1.008 -16.130 1.00 88.44 347 VAL A C 1
ATOM 2827 O O . VAL A 1 347 ? 18.777 1.190 -16.111 1.00 88.44 347 VAL A O 1
ATOM 2830 N N . LEU A 1 348 ? 20.834 1.820 -15.491 1.00 86.44 348 LEU A N 1
ATOM 2831 C CA . LEU A 1 348 ? 20.384 2.962 -14.693 1.00 86.44 348 LEU A CA 1
ATOM 2832 C C . LEU A 1 348 ? 19.656 4.022 -15.529 1.00 86.44 348 LEU A C 1
ATOM 2834 O O . LEU A 1 348 ? 18.651 4.562 -15.068 1.00 86.44 348 LEU A O 1
ATOM 2838 N N . ASP A 1 349 ? 20.134 4.312 -16.741 1.00 85.44 349 ASP A N 1
ATOM 2839 C CA . ASP A 1 349 ? 19.478 5.243 -17.665 1.00 85.44 349 ASP A CA 1
ATOM 2840 C C . ASP A 1 349 ? 18.109 4.716 -18.126 1.00 85.44 349 ASP A C 1
ATOM 2842 O O . ASP A 1 349 ? 17.129 5.461 -18.079 1.00 85.44 349 ASP A O 1
ATOM 2846 N N . LEU A 1 350 ? 17.998 3.423 -18.459 1.00 87.50 350 LEU A N 1
ATOM 2847 C CA . LEU A 1 350 ? 16.721 2.784 -18.799 1.00 87.50 350 LEU A CA 1
ATOM 2848 C C . LEU A 1 350 ? 15.716 2.879 -17.643 1.00 87.50 350 LEU A C 1
ATOM 2850 O O . LEU A 1 350 ? 14.591 3.340 -17.848 1.00 87.50 350 LEU A O 1
ATOM 2854 N N . LEU A 1 351 ? 16.118 2.529 -16.416 1.00 89.44 351 LEU A N 1
ATOM 2855 C CA . LEU A 1 351 ? 15.248 2.659 -15.239 1.00 89.44 351 LEU A CA 1
ATOM 2856 C C . LEU A 1 351 ? 14.807 4.110 -15.017 1.00 89.44 351 LEU A C 1
ATOM 2858 O O . LEU A 1 351 ? 13.634 4.369 -14.774 1.00 89.44 351 LEU A O 1
ATOM 2862 N N . ALA A 1 352 ? 15.722 5.075 -15.151 1.00 85.00 352 ALA A N 1
ATOM 2863 C CA . ALA A 1 352 ? 15.422 6.490 -14.936 1.00 85.00 352 ALA A CA 1
ATOM 2864 C C . ALA A 1 352 ? 14.493 7.096 -16.011 1.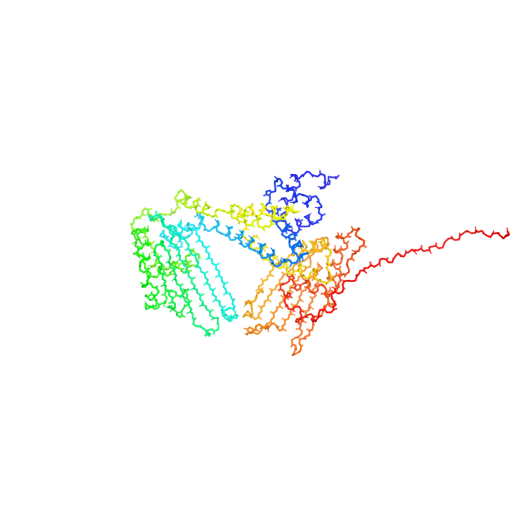00 85.00 352 ALA A C 1
ATOM 2866 O O . ALA A 1 352 ? 13.849 8.125 -15.779 1.00 85.00 352 ALA A O 1
ATOM 2867 N N . ARG A 1 353 ? 14.416 6.471 -17.192 1.00 86.62 353 ARG A N 1
ATOM 2868 C CA . ARG A 1 353 ? 13.487 6.830 -18.277 1.00 86.62 353 ARG A CA 1
ATOM 2869 C C . ARG A 1 353 ? 12.136 6.141 -18.170 1.00 86.62 353 ARG A C 1
ATOM 2871 O O . ARG A 1 353 ? 11.199 6.602 -18.820 1.00 86.62 353 ARG A O 1
ATOM 2878 N N . THR A 1 354 ? 12.044 5.072 -17.389 1.00 91.19 354 THR A N 1
ATOM 2879 C CA . THR A 1 354 ? 10.835 4.263 -17.247 1.00 91.19 354 THR A CA 1
ATOM 2880 C C . THR A 1 354 ? 9.928 4.847 -16.179 1.00 91.19 354 THR A C 1
ATOM 2882 O O . THR A 1 354 ? 10.372 5.247 -15.107 1.00 91.19 354 THR A O 1
ATOM 2885 N N . THR A 1 355 ? 8.634 4.881 -16.451 1.00 91.69 355 THR A N 1
ATOM 2886 C CA . THR A 1 355 ? 7.597 5.142 -15.458 1.00 91.69 355 THR A CA 1
ATOM 2887 C C . THR A 1 355 ? 6.590 4.007 -15.526 1.00 91.69 355 THR A C 1
ATOM 2889 O O . THR A 1 355 ? 5.973 3.790 -16.564 1.00 91.69 355 THR A O 1
ATOM 2892 N N . LEU A 1 356 ? 6.438 3.283 -14.420 1.00 92.62 356 LEU A N 1
ATOM 2893 C CA . LEU A 1 356 ? 5.381 2.292 -14.248 1.00 92.62 356 LEU A CA 1
ATOM 2894 C C . LEU A 1 356 ? 4.116 3.063 -13.842 1.00 92.62 356 LEU A C 1
ATOM 2896 O O . LEU A 1 356 ? 4.102 3.728 -12.804 1.00 92.62 356 LEU A O 1
ATOM 2900 N N . GLU A 1 357 ? 3.103 3.093 -14.709 1.00 90.75 357 GLU A N 1
ATOM 2901 C CA . GLU A 1 357 ? 1.944 3.982 -14.546 1.00 90.75 357 GLU A CA 1
ATOM 2902 C C . GLU A 1 357 ? 0.789 3.290 -13.823 1.00 90.75 357 GLU A C 1
ATOM 2904 O O . GLU A 1 357 ? 0.213 3.849 -12.888 1.00 90.75 357 GLU A O 1
ATOM 2909 N N . PHE A 1 358 ? 0.446 2.084 -14.266 1.00 89.50 358 PHE A N 1
ATOM 2910 C CA . PHE A 1 358 ? -0.671 1.303 -13.752 1.00 89.50 358 PHE A CA 1
ATOM 2911 C C . PHE A 1 358 ? -0.391 -0.182 -13.951 1.00 89.50 358 PHE A C 1
ATOM 2913 O O . PHE A 1 358 ? 0.202 -0.558 -14.954 1.00 89.50 358 PHE A O 1
ATOM 2920 N N . ASN A 1 359 ? -0.834 -1.005 -13.008 1.00 86.50 359 ASN A N 1
ATOM 2921 C CA . ASN A 1 359 ? -0.825 -2.453 -13.130 1.00 86.50 359 ASN A CA 1
ATOM 2922 C C . ASN A 1 359 ? -1.869 -3.022 -12.163 1.00 86.50 359 ASN A C 1
ATOM 2924 O O . ASN A 1 359 ? -1.796 -2.726 -10.964 1.00 86.50 359 ASN A O 1
ATOM 2928 N N . ASP A 1 360 ? -2.807 -3.817 -12.666 1.00 86.06 360 ASP A N 1
ATOM 2929 C CA . ASP A 1 360 ? -3.734 -4.615 -11.854 1.00 86.06 360 ASP A CA 1
ATOM 2930 C C . ASP A 1 360 ? -3.370 -6.110 -11.822 1.00 86.06 360 ASP A C 1
ATOM 2932 O O . ASP A 1 360 ? -3.949 -6.858 -11.036 1.00 86.06 360 ASP A O 1
ATOM 2936 N N . TYR A 1 361 ? -2.347 -6.532 -12.573 1.00 82.31 361 TYR A N 1
ATOM 2937 C CA . TYR A 1 361 ? -1.880 -7.911 -12.578 1.00 82.31 361 TYR A CA 1
ATOM 2938 C C . TYR A 1 361 ? -1.102 -8.276 -11.312 1.00 82.31 361 TYR A C 1
ATOM 2940 O O . TYR A 1 361 ? -0.086 -7.659 -10.965 1.00 82.31 361 TYR A O 1
ATOM 2948 N N . ASN A 1 362 ? -1.546 -9.349 -10.665 1.00 74.06 362 ASN A N 1
ATOM 2949 C CA . ASN A 1 362 ? -0.821 -10.093 -9.647 1.00 74.06 362 ASN A CA 1
ATOM 2950 C C . ASN A 1 362 ? -1.177 -11.602 -9.735 1.00 74.06 362 ASN A C 1
ATOM 2952 O O . ASN A 1 362 ? -2.111 -11.965 -10.449 1.00 74.06 362 ASN A O 1
ATOM 2956 N N . PRO A 1 363 ? -0.467 -12.507 -9.031 1.00 63.25 363 PRO A N 1
ATOM 2957 C CA . PRO A 1 363 ? -0.754 -13.947 -9.091 1.00 63.25 363 PRO A CA 1
ATOM 2958 C C . PRO A 1 363 ? -2.198 -14.359 -8.725 1.00 63.25 363 PRO A C 1
ATOM 2960 O O . PRO A 1 363 ? -2.669 -15.388 -9.204 1.00 63.25 363 PRO A O 1
ATOM 2963 N N . GLY A 1 364 ? -2.903 -13.578 -7.901 1.00 65.50 364 GLY A N 1
ATOM 2964 C CA . GLY A 1 364 ? -4.318 -13.764 -7.553 1.00 65.50 364 GLY A CA 1
ATOM 2965 C C . GLY A 1 364 ? -5.302 -13.260 -8.617 1.00 65.50 364 GLY A C 1
ATOM 2966 O O . GLY A 1 364 ? -6.429 -13.750 -8.681 1.00 65.50 364 GLY A O 1
ATOM 2967 N N . SER A 1 365 ? -4.865 -12.383 -9.529 1.00 73.38 365 SER A N 1
ATOM 2968 C CA . SER A 1 365 ? -5.703 -11.784 -10.585 1.00 73.38 365 SER A CA 1
ATOM 2969 C C . SER A 1 365 ? -6.190 -12.768 -11.648 1.00 73.38 365 SER A C 1
ATOM 2971 O O . SER A 1 365 ? -6.931 -12.395 -12.551 1.00 73.38 365 SER A O 1
ATOM 2973 N N . VAL A 1 366 ? -5.802 -14.043 -11.570 1.00 70.06 366 VAL A N 1
ATOM 2974 C CA . VAL A 1 366 ? -6.331 -15.096 -12.447 1.00 70.06 366 VAL A CA 1
ATOM 2975 C C . VAL A 1 366 ? -7.863 -15.082 -12.446 1.00 70.06 366 VAL A C 1
ATOM 2977 O O . VAL A 1 366 ? -8.472 -15.179 -13.507 1.00 70.06 366 VAL A O 1
ATOM 2980 N N . ALA A 1 367 ? -8.495 -14.882 -11.284 1.00 67.12 367 ALA A N 1
ATOM 2981 C CA . ALA A 1 367 ? -9.953 -14.829 -11.168 1.00 67.12 367 ALA A CA 1
ATOM 2982 C C . ALA A 1 367 ? -10.602 -13.660 -11.940 1.00 67.12 367 ALA A C 1
ATOM 2984 O O . ALA A 1 367 ? -11.783 -13.748 -12.289 1.00 67.12 367 ALA A O 1
ATOM 2985 N N . ASP A 1 368 ? -9.843 -12.604 -12.247 1.00 75.25 368 ASP A N 1
ATOM 2986 C CA . ASP A 1 368 ? -10.350 -11.389 -12.890 1.00 75.25 368 ASP A CA 1
ATOM 2987 C C . ASP A 1 368 ? -10.630 -11.591 -14.385 1.00 75.25 368 ASP A C 1
ATOM 2989 O O . ASP A 1 368 ? -11.343 -10.789 -14.991 1.00 75.25 368 ASP A O 1
ATOM 2993 N N . LYS A 1 369 ? -10.110 -12.676 -14.988 1.00 82.81 369 LYS A N 1
ATOM 2994 C CA . LYS A 1 369 ? -10.206 -13.035 -16.424 1.00 82.81 369 LYS A CA 1
ATOM 2995 C C . LYS A 1 369 ? -9.575 -12.035 -17.390 1.00 82.81 369 LYS A C 1
ATOM 2997 O O . LYS A 1 369 ? -9.354 -12.369 -18.552 1.00 82.81 369 LYS A O 1
ATOM 3002 N N . PHE A 1 370 ? -9.298 -10.826 -16.926 1.00 88.44 370 PHE A N 1
ATOM 3003 C CA . PHE A 1 370 ? -8.652 -9.762 -17.658 1.00 88.44 370 PHE A CA 1
ATOM 3004 C C . PHE A 1 370 ? -7.828 -8.906 -16.703 1.00 88.44 370 PHE A C 1
ATOM 3006 O O . PHE A 1 370 ? -8.316 -8.518 -15.644 1.00 88.44 370 PHE A O 1
ATOM 3013 N N . VAL A 1 371 ? -6.605 -8.593 -17.113 1.00 89.69 371 VAL A N 1
ATOM 3014 C CA . VAL A 1 371 ? -5.713 -7.655 -16.427 1.00 89.69 371 VAL A CA 1
ATOM 3015 C C . VAL A 1 371 ? -5.123 -6.690 -17.442 1.00 89.69 371 VAL A C 1
ATOM 3017 O O . VAL A 1 371 ? -4.835 -7.079 -18.575 1.00 89.69 371 VAL A O 1
ATOM 3020 N N . GLU A 1 372 ? -4.916 -5.440 -17.043 1.00 94.31 372 GLU A N 1
ATOM 3021 C CA . GLU A 1 372 ? -4.237 -4.431 -17.840 1.00 94.31 372 GLU A CA 1
ATOM 3022 C C . GLU A 1 372 ? -3.077 -3.758 -17.093 1.00 94.31 372 GLU A C 1
ATOM 3024 O O . GLU A 1 372 ? -3.065 -3.534 -15.881 1.00 94.31 372 GLU A O 1
ATOM 3029 N N . SER A 1 373 ? -2.077 -3.358 -17.868 1.00 94.38 373 SER A N 1
ATOM 3030 C CA . SER A 1 373 ? -0.897 -2.679 -17.356 1.00 94.38 373 SER A CA 1
ATOM 3031 C C . SER A 1 373 ? -0.458 -1.570 -18.300 1.00 94.38 373 SER A C 1
ATOM 3033 O O . SER A 1 373 ? -0.719 -1.600 -19.508 1.00 94.38 373 SER A O 1
ATOM 3035 N N . ARG A 1 374 ? 0.172 -0.534 -17.744 1.00 96.56 374 ARG A N 1
ATOM 3036 C CA . ARG A 1 374 ? 0.622 0.660 -18.466 1.00 96.56 374 ARG A CA 1
ATOM 3037 C C . ARG A 1 374 ? 1.986 1.102 -17.974 1.00 96.56 374 ARG A C 1
ATOM 3039 O O . ARG A 1 374 ? 2.207 1.284 -16.776 1.00 96.56 374 ARG A O 1
ATOM 3046 N N . ALA A 1 375 ? 2.866 1.380 -18.923 1.00 95.88 375 ALA A N 1
ATOM 3047 C CA . ALA A 1 375 ? 4.176 1.952 -18.672 1.00 95.88 375 ALA A CA 1
ATOM 3048 C C . ALA A 1 375 ? 4.485 3.041 -19.702 1.00 95.88 375 ALA A C 1
ATOM 3050 O O . ALA A 1 375 ? 3.973 3.032 -20.823 1.00 95.88 375 ALA A O 1
ATOM 3051 N N . SER A 1 376 ? 5.356 3.978 -19.350 1.00 94.25 376 SER A N 1
ATOM 3052 C CA . SER A 1 376 ? 5.881 4.955 -20.297 1.00 94.25 376 SER A CA 1
ATOM 3053 C C . SER A 1 376 ? 7.388 5.103 -20.208 1.00 94.25 376 SER A C 1
ATOM 3055 O O . SER A 1 376 ? 8.017 4.851 -19.181 1.00 94.25 376 SER A O 1
ATOM 3057 N N . PHE A 1 377 ? 7.972 5.513 -21.330 1.00 91.19 377 PHE A N 1
ATOM 3058 C CA . PHE A 1 377 ? 9.410 5.603 -21.522 1.00 91.19 377 PHE A CA 1
ATOM 3059 C C . PHE A 1 377 ? 9.756 6.957 -22.114 1.00 91.19 377 PHE A C 1
ATOM 3061 O O . PHE A 1 377 ? 9.283 7.328 -23.193 1.00 91.19 377 PHE A O 1
ATOM 3068 N N . ARG A 1 378 ? 10.605 7.708 -21.416 1.00 88.88 378 ARG A N 1
ATOM 3069 C CA . ARG A 1 378 ? 11.104 8.991 -21.908 1.00 88.88 378 ARG A CA 1
ATOM 3070 C C . ARG A 1 378 ? 12.299 8.783 -22.832 1.00 88.88 378 ARG A C 1
ATOM 3072 O O . ARG A 1 378 ? 13.384 8.401 -22.393 1.00 88.88 378 ARG A O 1
ATOM 3079 N N . VAL A 1 379 ? 12.127 9.129 -24.098 1.00 84.25 379 VAL A N 1
ATOM 3080 C CA . VAL A 1 379 ? 13.192 9.095 -25.104 1.00 84.25 379 VAL A CA 1
ATOM 3081 C C . VAL A 1 379 ? 13.873 10.467 -25.205 1.00 84.25 379 VAL A C 1
ATOM 3083 O O . VAL A 1 379 ? 13.606 11.382 -24.415 1.00 84.25 379 VAL A O 1
ATOM 3086 N N . SER A 1 380 ? 14.828 10.611 -26.122 1.00 76.56 380 SER A N 1
ATOM 3087 C CA . SER A 1 380 ? 15.548 11.870 -26.342 1.00 76.56 380 SER A CA 1
ATOM 3088 C C . SER A 1 380 ? 14.599 13.066 -26.531 1.00 76.56 380 SER A C 1
ATOM 3090 O O . SER A 1 380 ? 13.491 12.927 -27.043 1.00 76.56 380 SER A O 1
ATOM 3092 N N . GLU A 1 381 ? 15.041 14.250 -26.090 1.00 71.50 381 GLU A N 1
ATOM 3093 C CA . GLU A 1 381 ? 14.292 15.524 -26.178 1.00 71.50 381 GLU A CA 1
ATOM 3094 C C . GLU A 1 381 ? 13.019 15.597 -25.315 1.00 71.50 381 GLU A C 1
ATOM 3096 O O . GLU A 1 381 ? 12.220 16.516 -25.464 1.00 71.50 381 GLU A O 1
ATOM 3101 N N . GLY A 1 382 ? 12.820 14.657 -24.386 1.00 71.06 382 GLY A N 1
ATOM 3102 C CA . GLY A 1 382 ? 11.657 14.663 -23.492 1.00 71.06 382 GLY A CA 1
ATOM 3103 C C . GLY A 1 382 ? 10.383 14.083 -24.112 1.00 71.06 382 GLY A C 1
ATOM 3104 O O . GLY A 1 382 ? 9.344 14.073 -23.455 1.00 71.06 382 GLY A O 1
ATOM 3105 N N . LYS A 1 383 ? 10.473 13.559 -25.340 1.00 84.81 383 LYS A N 1
ATOM 3106 C CA . LYS A 1 383 ? 9.427 12.772 -26.002 1.00 84.81 383 LYS A CA 1
ATOM 3107 C C . LYS A 1 383 ? 9.121 11.499 -25.204 1.00 84.81 383 LYS A C 1
ATOM 3109 O O . LYS A 1 383 ? 9.989 10.973 -24.505 1.00 84.81 383 LYS A O 1
ATOM 3114 N N . VAL A 1 384 ? 7.893 10.998 -25.311 1.00 90.50 384 VAL A N 1
ATOM 3115 C CA . VAL A 1 384 ? 7.411 9.856 -24.520 1.00 90.50 384 VAL A CA 1
ATOM 3116 C C . VAL A 1 384 ? 6.829 8.787 -25.435 1.00 90.50 384 VAL A C 1
ATOM 3118 O O . VAL A 1 384 ? 5.997 9.091 -26.285 1.00 90.50 384 VAL A O 1
ATOM 3121 N N . VAL A 1 385 ? 7.260 7.546 -25.228 1.00 94.06 385 VAL A N 1
ATOM 3122 C CA . VAL A 1 385 ? 6.617 6.334 -25.746 1.00 94.06 385 VAL A CA 1
ATOM 3123 C C . VAL A 1 385 ? 5.725 5.777 -24.641 1.00 94.06 385 VAL A C 1
ATOM 3125 O O . VAL A 1 385 ? 6.155 5.716 -23.489 1.00 94.06 385 VAL A O 1
ATOM 3128 N N . LYS A 1 386 ? 4.497 5.373 -24.964 1.00 96.38 386 LYS A N 1
ATOM 3129 C CA . LYS A 1 386 ? 3.577 4.736 -24.008 1.00 96.38 386 LYS A CA 1
ATOM 3130 C C . LYS A 1 386 ? 3.319 3.298 -24.417 1.00 96.38 386 LYS A C 1
ATOM 3132 O O . LYS A 1 386 ? 3.050 3.054 -25.586 1.00 96.38 386 LYS A O 1
ATOM 3137 N N . ALA A 1 387 ? 3.372 2.380 -23.466 1.00 96.44 387 ALA A N 1
ATOM 3138 C CA . ALA A 1 387 ? 3.023 0.983 -23.643 1.00 96.44 387 ALA A CA 1
ATOM 3139 C C . ALA A 1 387 ? 1.796 0.657 -22.792 1.00 96.44 387 ALA A C 1
ATOM 3141 O O . ALA A 1 387 ? 1.703 1.048 -21.629 1.00 96.44 387 ALA A O 1
ATOM 3142 N N . TRP A 1 388 ? 0.864 -0.062 -23.393 1.00 96.62 388 TRP A N 1
ATOM 3143 C CA . TRP A 1 388 ? -0.289 -0.663 -22.748 1.00 96.62 388 TRP A CA 1
ATOM 3144 C C . TRP A 1 388 ? -0.272 -2.147 -23.076 1.00 96.62 388 TRP A C 1
ATOM 3146 O O . TRP A 1 388 ? 0.002 -2.502 -24.224 1.00 96.62 388 TRP A O 1
ATOM 3156 N N . GLY A 1 389 ? -0.567 -2.990 -22.096 1.00 93.69 389 GLY A N 1
ATOM 3157 C CA . GLY A 1 389 ? -0.790 -4.404 -22.338 1.00 93.69 389 GLY A CA 1
ATOM 3158 C C . GLY A 1 389 ? -2.030 -4.907 -21.616 1.00 93.69 389 GLY A C 1
ATOM 3159 O O . GLY A 1 389 ? -2.310 -4.451 -20.508 1.00 93.69 389 GLY A O 1
ATOM 3160 N N . GLY A 1 390 ? -2.733 -5.847 -22.237 1.00 92.56 390 GLY A N 1
ATOM 3161 C CA . GLY A 1 390 ? -3.878 -6.552 -21.669 1.00 92.56 390 GLY A CA 1
ATOM 3162 C C . GLY A 1 390 ? -3.696 -8.061 -21.792 1.00 92.56 390 GLY A C 1
ATOM 3163 O O . GLY A 1 390 ? -3.307 -8.532 -22.858 1.00 92.56 390 GLY A O 1
ATOM 3164 N N . MET A 1 391 ? -3.958 -8.818 -20.724 1.00 88.12 391 MET A N 1
ATOM 3165 C CA . MET A 1 391 ? -3.967 -10.287 -20.765 1.00 88.12 391 MET A CA 1
ATOM 3166 C C . MET A 1 391 ? -5.360 -10.824 -20.463 1.00 88.12 391 MET A C 1
ATOM 3168 O O . MET A 1 391 ? -5.993 -10.374 -19.509 1.00 88.12 391 MET A O 1
ATOM 3172 N N . HIS A 1 392 ? -5.812 -11.807 -21.243 1.00 87.56 392 HIS A N 1
ATOM 3173 C CA . HIS A 1 392 ? -7.106 -12.471 -21.063 1.00 87.56 392 HIS A CA 1
ATOM 3174 C C . HIS A 1 392 ? -6.936 -13.948 -20.712 1.00 87.56 392 HIS A C 1
ATOM 3176 O O . HIS A 1 392 ? -6.031 -14.616 -21.215 1.00 87.56 392 HIS A O 1
ATOM 3182 N N . GLY A 1 393 ? -7.819 -14.463 -19.856 1.00 81.81 393 GLY A N 1
ATOM 3183 C CA . GLY A 1 393 ? -7.837 -15.867 -19.453 1.00 81.81 393 GLY A CA 1
ATOM 3184 C C . GLY A 1 393 ? -9.213 -16.364 -19.009 1.00 81.81 393 GLY A C 1
ATOM 3185 O O . GLY A 1 393 ? -10.170 -15.597 -18.896 1.00 81.81 393 GLY A O 1
ATOM 3186 N N . ASP A 1 394 ? -9.322 -17.667 -18.747 1.00 77.50 394 ASP A N 1
ATOM 3187 C CA . ASP A 1 394 ? -10.594 -18.324 -18.398 1.00 77.50 394 ASP A CA 1
ATOM 3188 C C . ASP A 1 394 ? -11.036 -18.138 -16.927 1.00 77.50 394 ASP A C 1
ATOM 3190 O O . ASP A 1 394 ? -12.216 -18.300 -16.591 1.00 77.50 394 ASP A O 1
ATOM 3194 N N . GLY A 1 395 ? -10.099 -17.753 -16.057 1.00 72.31 395 GLY A N 1
ATOM 3195 C CA . GLY A 1 395 ? -10.286 -17.554 -14.622 1.00 72.31 395 GLY A CA 1
ATOM 3196 C C . GLY A 1 395 ? -10.424 -18.823 -13.783 1.00 72.31 395 GLY A C 1
ATOM 3197 O O . GLY A 1 395 ? -10.955 -18.754 -12.673 1.00 72.31 395 GLY A O 1
ATOM 3198 N N . ALA A 1 396 ? -9.969 -19.976 -14.288 1.00 66.38 396 ALA A N 1
ATOM 3199 C CA . ALA A 1 396 ? -10.150 -21.275 -13.641 1.00 66.38 396 ALA A CA 1
ATOM 3200 C C . ALA A 1 396 ? -8.879 -21.883 -13.003 1.00 66.38 396 ALA A C 1
ATOM 3202 O O . ALA A 1 396 ? -8.989 -22.512 -11.947 1.00 66.38 396 ALA A O 1
ATOM 3203 N N . SER A 1 397 ? -7.680 -21.728 -13.590 1.00 60.16 397 SER A N 1
ATOM 3204 C CA . SER A 1 397 ? -6.427 -22.331 -13.070 1.00 60.16 397 SER A CA 1
ATOM 3205 C C . SER A 1 397 ? -5.121 -21.782 -13.671 1.00 60.16 397 SER A C 1
ATOM 3207 O O . SER A 1 397 ? -4.942 -21.836 -14.881 1.00 60.16 397 SER A O 1
ATOM 3209 N N . TYR A 1 398 ? -4.148 -21.352 -12.862 1.00 54.00 398 TYR A N 1
ATOM 3210 C CA . TYR A 1 398 ? -2.851 -20.883 -13.380 1.00 54.00 398 TYR A CA 1
ATOM 3211 C C . TYR A 1 398 ? -2.040 -22.006 -14.084 1.00 54.00 398 TYR A C 1
ATOM 3213 O O . TYR A 1 398 ? -1.879 -23.072 -13.479 1.00 54.00 398 TYR A O 1
ATOM 3221 N N . PRO A 1 399 ? -1.470 -21.786 -15.294 1.00 55.41 399 PRO A N 1
ATOM 3222 C CA . PRO A 1 399 ? -1.618 -20.599 -16.145 1.00 55.41 399 PRO A CA 1
ATOM 3223 C C . PRO A 1 399 ? -2.925 -20.622 -16.968 1.00 55.41 399 PRO A C 1
ATOM 3225 O O . PRO A 1 399 ? -3.147 -21.537 -17.759 1.00 55.41 399 PRO A O 1
ATOM 3228 N N . THR A 1 400 ? -3.758 -19.583 -16.804 1.00 67.62 400 THR A N 1
ATOM 3229 C CA . THR A 1 400 ? -5.027 -19.353 -17.537 1.00 67.62 400 THR A CA 1
ATOM 3230 C C . THR A 1 400 ? -4.903 -18.358 -18.685 1.00 67.62 400 THR A C 1
ATOM 3232 O O . THR A 1 400 ? -5.883 -18.132 -19.386 1.00 67.62 400 THR A O 1
ATOM 3235 N N . TRP A 1 401 ? -3.771 -17.654 -18.806 1.00 79.56 401 TRP A N 1
ATOM 3236 C CA . TRP A 1 401 ? -3.636 -16.546 -19.752 1.00 79.56 401 TRP A CA 1
ATOM 3237 C C . TRP A 1 401 ? -3.459 -17.097 -21.166 1.00 79.56 401 TRP A C 1
ATOM 3239 O O . TRP A 1 401 ? -2.477 -17.778 -21.469 1.00 79.56 401 TRP A O 1
ATOM 3249 N N . ASP A 1 402 ? -4.440 -16.824 -22.017 1.00 78.06 402 ASP A N 1
ATOM 3250 C CA . ASP A 1 402 ? -4.526 -17.359 -23.373 1.00 78.06 402 ASP A CA 1
ATOM 3251 C C . ASP A 1 402 ? -4.221 -16.306 -24.437 1.00 78.06 402 ASP A C 1
ATOM 3253 O O . ASP A 1 402 ? -3.772 -16.659 -25.530 1.00 78.06 402 ASP A O 1
ATOM 3257 N N . GLU A 1 403 ? -4.422 -15.028 -24.111 1.00 85.19 403 GLU A N 1
ATOM 3258 C CA . GLU A 1 403 ? -4.266 -13.913 -25.043 1.00 85.19 403 GLU A CA 1
ATOM 3259 C C . GLU A 1 403 ? -3.484 -12.771 -24.390 1.00 85.19 403 GLU A C 1
ATOM 3261 O O . GLU A 1 403 ? -3.704 -12.447 -23.220 1.00 85.19 403 GLU A O 1
ATOM 3266 N N . LEU A 1 404 ? -2.589 -12.156 -25.166 1.00 87.69 404 LEU A N 1
ATOM 3267 C CA . LEU A 1 404 ? -1.868 -10.936 -24.826 1.00 87.69 404 LEU A CA 1
ATOM 3268 C C . LEU A 1 404 ? -2.046 -9.917 -25.956 1.00 87.69 404 LEU A C 1
ATOM 3270 O O . LEU A 1 404 ? -1.652 -10.148 -27.103 1.00 87.69 404 LEU A O 1
ATOM 3274 N N . GLU A 1 405 ? -2.595 -8.764 -25.598 1.00 91.19 405 GLU A N 1
ATOM 3275 C CA . GLU A 1 405 ? -2.638 -7.569 -26.429 1.00 91.19 405 GLU A CA 1
ATOM 3276 C C . GLU A 1 405 ? -1.543 -6.607 -25.968 1.00 91.19 405 GLU A C 1
ATOM 3278 O O . GLU A 1 405 ? -1.430 -6.297 -24.782 1.00 91.19 405 GLU A O 1
ATOM 3283 N N . LEU A 1 406 ? -0.736 -6.100 -26.897 1.00 92.62 406 LEU A N 1
ATOM 3284 C CA . LEU A 1 406 ? 0.285 -5.091 -26.636 1.00 92.62 406 LEU A CA 1
ATOM 3285 C C . LEU A 1 406 ? 0.106 -3.922 -27.602 1.00 92.62 406 LEU A C 1
ATOM 3287 O O . LEU A 1 406 ? 0.167 -4.051 -28.827 1.00 92.62 406 LEU A O 1
ATOM 3291 N N . LYS A 1 407 ? -0.048 -2.731 -27.033 1.00 94.94 407 LYS A N 1
ATOM 3292 C CA . LYS A 1 407 ? -0.202 -1.482 -27.767 1.00 94.94 407 LYS A CA 1
ATOM 3293 C C . LYS A 1 407 ? 0.892 -0.503 -27.371 1.00 94.94 407 LYS A C 1
ATOM 3295 O O . LYS A 1 407 ? 1.028 -0.152 -26.202 1.00 94.94 407 LYS A O 1
ATOM 3300 N N . VAL A 1 408 ? 1.631 0.002 -28.356 1.00 96.12 408 VAL A N 1
ATOM 3301 C CA . VAL A 1 408 ? 2.670 1.017 -28.147 1.00 96.12 408 VAL A CA 1
ATOM 3302 C C . VAL A 1 408 ? 2.340 2.288 -28.922 1.00 96.12 408 VAL A C 1
ATOM 3304 O O . VAL A 1 408 ? 2.191 2.262 -30.140 1.00 96.12 408 VAL A O 1
ATOM 3307 N N . THR A 1 409 ? 2.238 3.416 -28.226 1.00 96.38 409 THR A N 1
ATOM 3308 C CA . THR A 1 409 ? 2.037 4.744 -28.816 1.00 96.38 409 THR A CA 1
ATOM 3309 C C . THR A 1 409 ? 3.373 5.478 -28.891 1.00 96.38 409 THR A C 1
ATOM 3311 O O . THR A 1 409 ? 4.016 5.727 -27.867 1.00 96.38 409 THR A O 1
ATOM 3314 N N . LEU A 1 410 ? 3.782 5.830 -30.108 1.00 94.81 410 LEU A N 1
ATOM 3315 C CA . LEU A 1 410 ? 4.989 6.598 -30.404 1.00 94.81 410 LEU A CA 1
ATOM 3316 C C . LEU A 1 410 ? 4.810 8.093 -30.064 1.00 94.81 410 LEU A C 1
ATOM 3318 O O . LEU A 1 410 ? 3.679 8.561 -29.903 1.00 94.81 410 LEU A O 1
ATOM 3322 N N . PRO A 1 411 ? 5.902 8.882 -29.983 1.00 91.62 411 PRO A N 1
ATOM 3323 C CA . PRO A 1 411 ? 5.819 10.299 -29.620 1.00 91.62 411 PRO A CA 1
ATOM 3324 C C . PRO A 1 411 ? 5.016 11.174 -30.590 1.00 91.62 411 PRO A C 1
ATOM 3326 O O . PRO A 1 411 ? 4.552 12.243 -30.204 1.00 91.62 411 PRO A O 1
ATOM 3329 N N . ASP A 1 412 ? 4.875 10.744 -31.842 1.00 91.75 412 ASP A N 1
ATOM 3330 C CA . ASP A 1 412 ? 4.064 11.394 -32.877 1.00 91.75 412 ASP A CA 1
ATOM 3331 C C . ASP A 1 412 ? 2.569 11.019 -32.797 1.00 91.75 412 ASP A C 1
ATOM 3333 O O . ASP A 1 412 ? 1.763 11.510 -33.583 1.00 91.75 412 ASP A O 1
ATOM 3337 N N . GLY A 1 413 ? 2.191 10.161 -31.843 1.00 91.69 413 GLY A N 1
ATOM 3338 C CA . GLY A 1 413 ? 0.833 9.656 -31.656 1.00 91.69 413 GLY A CA 1
ATOM 3339 C C . GLY A 1 413 ? 0.507 8.404 -32.471 1.00 91.69 413 GLY A C 1
ATOM 3340 O O . GLY A 1 413 ? -0.589 7.866 -32.318 1.00 91.69 413 GLY A O 1
ATOM 3341 N N . LYS A 1 414 ? 1.425 7.901 -33.309 1.00 95.19 414 LYS A N 1
ATOM 3342 C CA . LYS A 1 414 ? 1.207 6.666 -34.069 1.00 95.19 414 LYS A CA 1
ATOM 3343 C C . LYS A 1 414 ? 1.143 5.463 -33.128 1.00 95.19 414 LYS A C 1
ATOM 3345 O O . LYS A 1 414 ? 1.982 5.302 -32.245 1.00 95.19 414 LYS A O 1
ATOM 3350 N N . GLU A 1 415 ? 0.164 4.592 -33.351 1.00 95.12 415 GLU A N 1
ATOM 3351 C CA . GLU A 1 415 ? -0.046 3.388 -32.547 1.00 95.12 415 GLU A CA 1
ATOM 3352 C C . GLU A 1 415 ? 0.450 2.133 -33.275 1.00 95.12 415 GLU A C 1
ATOM 3354 O O . GLU A 1 415 ? 0.151 1.913 -34.450 1.00 95.12 415 GLU A O 1
ATOM 3359 N N . LEU A 1 416 ? 1.187 1.297 -32.552 1.00 93.62 416 LEU A N 1
ATOM 3360 C CA . LEU A 1 416 ? 1.645 -0.025 -32.957 1.00 93.62 416 LEU A CA 1
ATOM 3361 C C . LEU A 1 416 ? 0.847 -1.053 -32.150 1.00 93.62 416 LEU A C 1
ATOM 3363 O O . LEU A 1 416 ? 0.870 -1.002 -30.922 1.00 93.62 416 LEU A O 1
ATOM 3367 N N . LYS A 1 417 ? 0.126 -1.953 -32.825 1.00 91.75 417 LYS A N 1
ATOM 3368 C CA . LYS A 1 417 ? -0.683 -3.007 -32.190 1.00 91.75 417 LYS A CA 1
ATOM 3369 C C . LYS A 1 417 ? -0.112 -4.387 -32.496 1.00 91.75 417 LYS A C 1
ATOM 3371 O O . LYS A 1 417 ? 0.119 -4.721 -33.671 1.00 91.75 417 LYS A O 1
ATOM 3376 N N . LEU A 1 418 ? 0.137 -5.144 -31.437 1.00 88.69 418 LEU A N 1
ATOM 3377 C CA . LEU A 1 418 ? 0.684 -6.487 -31.448 1.00 88.69 418 LEU A CA 1
ATOM 3378 C C . LEU A 1 418 ? -0.250 -7.370 -30.624 1.00 88.69 418 LEU A C 1
ATOM 3380 O O . LEU A 1 418 ? -0.287 -7.236 -29.408 1.00 88.69 418 LEU A O 1
ATOM 3384 N N . ASP A 1 419 ? -0.959 -8.275 -31.287 1.00 77.12 419 ASP A N 1
ATOM 3385 C CA . ASP A 1 419 ? -1.939 -9.143 -30.638 1.00 77.12 419 ASP A CA 1
ATOM 3386 C C . ASP A 1 419 ? -1.576 -10.601 -30.927 1.00 77.12 419 ASP A C 1
ATOM 3388 O O . ASP A 1 419 ? -1.156 -10.944 -32.043 1.00 77.12 419 ASP A O 1
ATOM 3392 N N . THR A 1 420 ? -1.723 -11.468 -29.930 1.00 69.88 420 THR A N 1
ATOM 3393 C CA . THR A 1 420 ? -1.645 -12.917 -30.129 1.00 69.88 420 THR A CA 1
ATOM 3394 C C . THR A 1 420 ? -2.991 -13.406 -30.662 1.00 69.88 420 THR A C 1
ATOM 3396 O O . THR A 1 420 ? -3.956 -13.476 -29.912 1.00 69.88 420 THR A O 1
ATOM 3399 N N . ASP A 1 421 ? -3.081 -13.714 -31.961 1.00 58.41 421 ASP A N 1
ATOM 3400 C CA . ASP A 1 421 ? -4.312 -14.227 -32.595 1.00 58.41 421 ASP A CA 1
ATOM 3401 C C . ASP A 1 421 ? -4.945 -15.382 -31.784 1.00 58.41 421 ASP A C 1
ATOM 3403 O O . ASP A 1 421 ? -4.281 -16.399 -31.546 1.00 58.41 421 ASP A O 1
ATOM 3407 N N . CYS A 1 422 ? -6.246 -15.264 -31.480 1.00 48.44 422 CYS A N 1
ATOM 3408 C CA . CYS A 1 422 ? -7.106 -16.218 -30.756 1.00 48.44 422 CYS A CA 1
ATOM 3409 C C . CYS A 1 422 ? -7.370 -17.525 -31.538 1.00 48.44 422 CYS A C 1
ATOM 3411 O O . CYS A 1 422 ? -8.513 -17.935 -31.756 1.00 48.44 422 CYS A O 1
ATOM 3413 N N . SER A 1 423 ? -6.333 -18.181 -32.055 1.00 49.66 423 SER A N 1
ATOM 3414 C CA . SER A 1 423 ? -6.466 -19.494 -32.689 1.00 49.66 423 SER A CA 1
ATOM 3415 C C . SER A 1 423 ? -5.970 -20.583 -31.746 1.00 49.66 423 SER A C 1
ATOM 3417 O O . SER A 1 423 ? -5.034 -20.359 -30.989 1.00 49.66 423 SER A O 1
ATOM 3419 N N . TYR A 1 424 ? -6.550 -21.787 -31.837 1.00 44.34 424 TYR A N 1
ATOM 3420 C CA . TYR A 1 424 ? -6.205 -22.995 -31.058 1.00 44.34 424 TYR A CA 1
ATOM 3421 C C . TYR A 1 424 ? -4.695 -23.346 -30.989 1.00 44.34 424 TYR A C 1
ATOM 3423 O O . TYR A 1 424 ? -4.306 -24.268 -30.275 1.00 44.34 424 TYR A O 1
ATOM 3431 N N . ARG A 1 425 ? -3.836 -22.644 -31.741 1.00 48.12 425 ARG A N 1
ATOM 3432 C CA . ARG A 1 425 ? -2.382 -22.596 -31.575 1.00 48.12 425 ARG A CA 1
ATOM 3433 C C . ARG A 1 425 ? -1.973 -21.152 -31.273 1.00 48.12 425 ARG A C 1
ATOM 3435 O O . ARG A 1 425 ? -2.095 -20.299 -32.153 1.00 48.12 425 ARG A O 1
ATOM 3442 N N . ARG A 1 426 ? -1.468 -20.902 -30.060 1.00 58.97 426 ARG A N 1
ATOM 3443 C CA . ARG A 1 426 ? -0.904 -19.605 -29.651 1.00 58.97 426 ARG A CA 1
ATOM 3444 C C . ARG A 1 426 ? 0.159 -19.179 -30.673 1.00 58.97 426 ARG A C 1
ATOM 3446 O O . ARG A 1 426 ? 1.110 -19.926 -30.915 1.00 58.97 426 ARG A O 1
ATOM 3453 N N . LYS A 1 427 ? -0.030 -18.028 -31.325 1.00 64.25 427 LYS A N 1
ATOM 3454 C CA . LYS A 1 427 ? 0.983 -17.439 -32.215 1.00 64.25 427 LYS A CA 1
ATOM 3455 C C . LYS A 1 427 ? 1.888 -16.506 -31.400 1.00 64.25 427 LYS A C 1
ATOM 3457 O O . LYS A 1 427 ? 1.354 -15.762 -30.580 1.00 64.25 427 LYS A O 1
ATOM 3462 N N . PRO A 1 428 ? 3.211 -16.502 -31.640 1.00 71.94 428 PRO A N 1
ATOM 3463 C CA . PRO A 1 428 ? 4.113 -15.534 -31.020 1.00 71.94 428 PRO A CA 1
ATOM 3464 C C . PRO A 1 428 ? 3.714 -14.090 -31.350 1.00 71.94 428 PRO A C 1
ATOM 3466 O O . PRO A 1 428 ? 3.156 -13.834 -32.425 1.00 71.94 428 PRO A O 1
ATOM 3469 N N . LEU A 1 429 ? 4.046 -13.144 -30.466 1.00 79.56 429 LEU A N 1
ATOM 3470 C CA . LEU A 1 429 ? 3.898 -11.718 -30.768 1.00 79.56 429 LEU A CA 1
ATOM 3471 C C . LEU A 1 429 ? 4.675 -11.335 -32.035 1.00 79.56 429 LEU A C 1
ATOM 3473 O O . LEU A 1 429 ? 5.808 -11.762 -32.246 1.00 79.56 429 LEU A O 1
ATOM 3477 N N . GLN A 1 430 ? 4.083 -10.451 -32.842 1.00 84.25 430 GLN A N 1
ATOM 3478 C CA . GLN A 1 430 ? 4.704 -9.867 -34.039 1.00 84.25 430 GLN A CA 1
ATOM 3479 C C . GLN A 1 430 ? 5.723 -8.784 -33.651 1.00 84.25 430 GLN A C 1
ATOM 3481 O O . GLN A 1 430 ? 5.489 -7.591 -33.873 1.00 84.25 430 GLN A O 1
ATOM 3486 N N . ILE A 1 431 ? 6.816 -9.190 -33.000 1.00 87.56 431 ILE A N 1
ATOM 3487 C CA . ILE A 1 431 ? 7.799 -8.289 -32.386 1.00 87.56 431 ILE A CA 1
ATOM 3488 C C . ILE A 1 431 ? 8.457 -7.338 -33.390 1.00 87.56 431 ILE A C 1
ATOM 3490 O O . ILE A 1 431 ? 8.831 -6.239 -33.002 1.00 87.56 431 ILE A O 1
ATOM 3494 N N . GLU A 1 432 ? 8.515 -7.686 -34.678 1.00 88.50 432 GLU A N 1
ATOM 3495 C CA . GLU A 1 432 ? 9.096 -6.855 -35.744 1.00 88.50 432 GLU A CA 1
ATOM 3496 C C . GLU A 1 432 ? 8.353 -5.521 -35.908 1.00 88.50 432 GLU A C 1
ATOM 3498 O O . GLU A 1 432 ? 8.884 -4.540 -36.420 1.00 88.50 432 GLU A O 1
ATOM 3503 N N . LYS A 1 433 ? 7.102 -5.431 -35.439 1.00 91.12 433 LYS A N 1
ATOM 3504 C CA . LYS A 1 433 ? 6.375 -4.155 -35.393 1.00 91.12 433 LYS A CA 1
ATOM 3505 C C . LYS A 1 433 ? 6.990 -3.156 -34.410 1.00 91.12 433 LYS A C 1
ATOM 3507 O O . LYS A 1 433 ? 6.648 -1.976 -34.483 1.00 91.12 433 LYS A O 1
ATOM 3512 N N . LEU A 1 434 ? 7.862 -3.599 -33.501 1.00 92.31 434 LEU A N 1
ATOM 3513 C CA . LEU A 1 434 ? 8.526 -2.764 -32.502 1.00 92.31 434 LEU A CA 1
ATOM 3514 C C . LEU A 1 434 ? 9.801 -2.090 -33.012 1.00 92.31 434 LEU A C 1
ATOM 3516 O O . LEU A 1 434 ? 10.304 -1.238 -32.282 1.00 92.31 434 LEU A O 1
ATOM 3520 N N . SER A 1 435 ? 10.284 -2.351 -34.237 1.00 93.00 435 SER A N 1
ATOM 3521 C CA . SER A 1 435 ? 11.520 -1.717 -34.738 1.00 93.00 435 SER A CA 1
ATOM 3522 C C . SER A 1 435 ? 11.562 -0.188 -34.555 1.00 93.00 435 SER A C 1
ATOM 3524 O O . SER A 1 435 ? 12.581 0.320 -34.084 1.00 93.00 435 SER A O 1
ATOM 3526 N N . PRO A 1 436 ? 10.472 0.580 -34.798 1.00 93.38 436 PRO A N 1
ATOM 3527 C CA . PRO A 1 436 ? 10.473 2.023 -34.536 1.00 93.38 436 PRO A CA 1
ATOM 3528 C C . PRO A 1 436 ? 10.716 2.384 -33.060 1.00 93.38 436 PRO A C 1
ATOM 3530 O O . PRO A 1 436 ? 11.317 3.410 -32.750 1.00 93.38 436 PRO A O 1
ATOM 3533 N N . VAL A 1 437 ? 10.248 1.551 -32.129 1.00 92.69 437 VAL A N 1
ATOM 3534 C CA . VAL A 1 437 ? 10.467 1.718 -30.683 1.00 92.69 437 VAL A CA 1
ATOM 3535 C C . VAL A 1 437 ? 11.909 1.362 -30.330 1.00 92.69 437 VAL A C 1
ATOM 3537 O O . VAL A 1 437 ? 12.562 2.089 -29.581 1.00 92.69 437 VAL A O 1
ATOM 3540 N N . THR A 1 438 ? 12.424 0.277 -30.905 1.00 91.88 438 THR A N 1
ATOM 3541 C CA . THR A 1 438 ? 13.806 -0.178 -30.732 1.00 91.88 438 THR A CA 1
ATOM 3542 C C . THR A 1 438 ? 14.806 0.873 -31.205 1.00 91.88 438 THR A C 1
ATOM 3544 O O . THR A 1 438 ? 15.762 1.169 -30.489 1.00 91.88 438 THR A O 1
ATOM 3547 N N . GLU A 1 439 ? 14.558 1.522 -32.345 1.00 92.38 439 GLU A N 1
ATOM 3548 C CA . GLU A 1 439 ? 15.367 2.642 -32.839 1.00 92.38 439 GLU A CA 1
ATOM 3549 C C . GLU A 1 439 ? 15.368 3.831 -31.869 1.00 92.38 439 GLU A C 1
ATOM 3551 O O . GLU A 1 439 ? 16.427 4.394 -31.575 1.00 92.38 439 GLU A O 1
ATOM 3556 N N . LEU A 1 440 ? 14.205 4.194 -31.315 1.00 91.06 440 LEU A N 1
ATOM 3557 C CA . LEU A 1 440 ? 14.106 5.268 -30.323 1.00 91.06 440 LEU A CA 1
ATOM 3558 C C . LEU A 1 440 ? 14.883 4.943 -29.040 1.00 91.06 440 LEU A C 1
ATOM 3560 O O . LEU A 1 440 ? 15.545 5.821 -28.478 1.00 91.06 440 LEU A O 1
ATOM 3564 N N . PHE A 1 441 ? 14.834 3.692 -28.578 1.00 88.19 441 PHE A N 1
ATOM 3565 C CA . PHE A 1 441 ? 15.627 3.250 -27.430 1.00 88.19 441 PHE A CA 1
ATOM 3566 C C . PHE A 1 441 ? 17.120 3.287 -27.756 1.00 88.19 441 PHE A C 1
ATOM 3568 O O . PHE A 1 441 ? 17.895 3.845 -26.977 1.00 88.19 441 PHE A O 1
ATOM 3575 N N . GLN A 1 442 ? 17.520 2.796 -28.933 1.00 89.69 442 GLN A N 1
ATOM 3576 C CA . GLN A 1 442 ? 18.909 2.805 -29.391 1.00 89.69 442 GLN A CA 1
ATOM 3577 C C . GLN A 1 442 ? 19.493 4.224 -29.437 1.00 89.69 442 GLN A C 1
ATOM 3579 O O . GLN A 1 442 ? 20.625 4.434 -29.002 1.00 89.69 442 GLN A O 1
ATOM 3584 N N . GLN A 1 443 ? 18.731 5.218 -29.905 1.00 88.25 443 GLN A N 1
ATOM 3585 C CA . GLN A 1 443 ? 19.157 6.624 -29.892 1.00 88.25 443 GLN A CA 1
ATOM 3586 C C . GLN A 1 443 ? 19.421 7.137 -28.468 1.00 88.25 443 GLN A C 1
ATOM 3588 O O . GLN A 1 443 ? 20.379 7.879 -28.240 1.00 88.25 443 GLN A O 1
ATOM 3593 N N . GLY A 1 444 ? 18.588 6.737 -27.502 1.00 82.75 444 GLY A N 1
ATOM 3594 C CA . GLY A 1 444 ? 18.798 7.038 -26.085 1.00 82.75 444 GLY A CA 1
ATOM 3595 C C . GLY A 1 444 ? 20.089 6.418 -25.548 1.00 82.75 444 GLY A C 1
ATOM 3596 O O . GLY A 1 444 ? 20.890 7.117 -24.926 1.00 82.75 444 GLY A O 1
ATOM 3597 N N . VAL A 1 445 ? 20.327 5.142 -25.868 1.00 84.31 445 VAL A N 1
ATOM 3598 C CA . VAL A 1 445 ? 21.544 4.405 -25.490 1.00 84.31 445 VAL A CA 1
ATOM 3599 C C . VAL A 1 445 ? 22.801 5.075 -26.041 1.00 84.31 445 VAL A C 1
ATOM 3601 O O . VAL A 1 445 ? 23.735 5.327 -25.282 1.00 84.31 445 VAL A O 1
ATOM 3604 N N . ILE A 1 446 ? 22.814 5.416 -27.336 1.00 86.06 446 ILE A N 1
ATOM 3605 C CA . ILE A 1 446 ? 23.960 6.065 -27.995 1.00 86.06 446 ILE A CA 1
ATOM 3606 C C . ILE A 1 446 ? 24.321 7.375 -27.292 1.00 86.06 446 ILE A C 1
ATOM 3608 O O . ILE A 1 446 ? 25.493 7.640 -27.039 1.00 86.06 446 ILE A O 1
ATOM 3612 N N . LYS A 1 447 ? 23.314 8.175 -26.930 1.00 82.62 447 LYS A N 1
ATOM 3613 C CA . LYS A 1 447 ? 23.520 9.444 -26.229 1.00 82.62 447 LYS A CA 1
ATOM 3614 C C . LYS A 1 447 ? 24.002 9.256 -24.788 1.00 82.62 447 LYS A C 1
ATOM 3616 O O . LYS A 1 447 ? 24.842 10.015 -24.320 1.00 82.62 447 LYS A O 1
ATOM 3621 N N . CYS A 1 448 ? 23.453 8.281 -24.061 1.00 80.19 448 CYS A N 1
ATOM 3622 C CA . CYS A 1 448 ? 23.858 7.990 -22.683 1.00 80.19 448 CYS A CA 1
ATOM 3623 C C . CYS A 1 448 ? 25.313 7.501 -22.608 1.00 80.19 448 CYS A C 1
ATOM 3625 O O . CYS A 1 448 ? 26.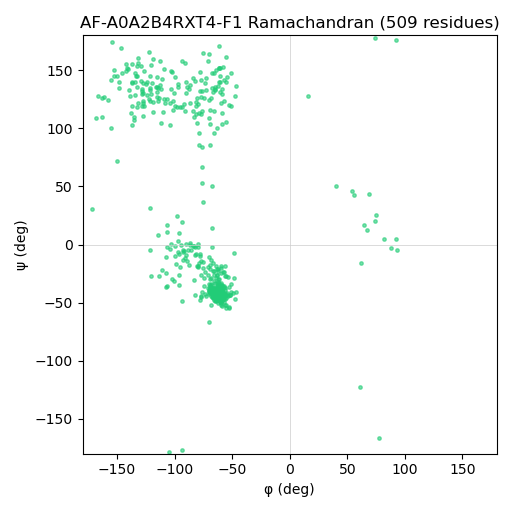051 7.876 -21.698 1.00 80.19 448 CYS A O 1
ATOM 3627 N N . MET A 1 449 ? 25.719 6.692 -23.586 1.00 81.88 449 MET A N 1
ATOM 3628 C CA . MET A 1 449 ? 27.040 6.075 -23.674 1.00 81.88 449 MET A CA 1
ATOM 3629 C C . MET A 1 449 ? 27.996 6.846 -24.599 1.00 81.88 449 MET A C 1
ATOM 3631 O O . MET A 1 449 ? 28.935 6.270 -25.145 1.00 81.88 449 MET A O 1
ATOM 3635 N N . GLU A 1 450 ? 27.767 8.146 -24.802 1.00 83.56 450 GLU A N 1
ATOM 3636 C CA . GLU A 1 450 ? 28.629 8.981 -25.638 1.00 83.56 450 GLU A CA 1
ATOM 3637 C C . GLU A 1 450 ? 30.068 8.986 -25.089 1.00 83.56 450 GLU A C 1
ATOM 3639 O O . GLU A 1 450 ? 30.316 9.348 -23.938 1.00 83.56 450 GLU A O 1
ATOM 3644 N N . GLY A 1 451 ? 31.023 8.559 -25.921 1.00 80.38 451 GLY A N 1
ATOM 3645 C CA . GLY A 1 451 ? 32.432 8.398 -25.543 1.00 80.38 451 GLY A CA 1
ATOM 3646 C C . GLY A 1 451 ? 32.821 6.995 -25.057 1.00 80.38 451 GLY A C 1
ATOM 3647 O O . GLY A 1 451 ? 34.008 6.742 -24.849 1.00 80.38 451 GLY A O 1
ATOM 3648 N N . GLU A 1 452 ? 31.870 6.067 -24.922 1.00 83.00 452 GLU A N 1
ATOM 3649 C CA . GLU A 1 452 ? 32.167 4.659 -24.650 1.00 83.00 452 GLU A CA 1
ATOM 3650 C C . GLU A 1 452 ? 32.648 3.939 -25.911 1.00 83.00 452 GLU A C 1
ATOM 3652 O O . GLU A 1 452 ? 32.129 4.134 -27.010 1.00 83.00 452 GLU A O 1
ATOM 3657 N N . LYS A 1 453 ? 33.630 3.043 -25.754 1.00 80.06 453 LYS A N 1
ATOM 3658 C CA . LYS A 1 453 ? 34.203 2.310 -26.894 1.00 80.06 453 LYS A CA 1
ATOM 3659 C C . LYS A 1 453 ? 33.225 1.317 -27.517 1.00 80.06 453 LYS A C 1
ATOM 3661 O O . LYS A 1 453 ? 33.418 0.942 -28.667 1.00 80.06 453 LYS A O 1
ATOM 3666 N N . HIS A 1 454 ? 32.293 0.769 -26.739 1.00 82.75 454 HIS A N 1
ATOM 3667 C CA . HIS A 1 454 ? 31.402 -0.315 -27.159 1.00 82.75 454 HIS A CA 1
ATOM 3668 C C . HIS A 1 454 ? 29.983 0.014 -26.693 1.00 82.75 454 HIS A C 1
ATOM 3670 O O . HIS A 1 454 ? 29.691 -0.030 -25.498 1.00 82.75 454 HIS A O 1
ATOM 3676 N N . ILE A 1 455 ? 29.106 0.340 -27.643 1.00 84.25 455 ILE A N 1
ATOM 3677 C CA . ILE A 1 455 ? 27.696 0.640 -27.386 1.00 84.25 455 ILE A CA 1
ATOM 3678 C C . ILE A 1 455 ? 26.862 -0.577 -27.825 1.00 84.25 455 ILE A C 1
ATOM 3680 O O . ILE A 1 455 ? 26.957 -0.973 -28.991 1.00 84.25 455 ILE A O 1
ATOM 3684 N N . PRO A 1 456 ? 26.070 -1.200 -26.929 1.00 84.19 456 PRO A N 1
ATOM 3685 C CA . PRO A 1 456 ? 25.224 -2.338 -27.284 1.00 84.19 456 PRO A CA 1
ATOM 3686 C C . PRO A 1 456 ? 24.185 -1.975 -28.354 1.00 84.19 456 PRO A C 1
ATOM 3688 O O . PRO A 1 456 ? 23.578 -0.901 -28.294 1.00 84.19 456 PRO A O 1
ATOM 3691 N N . LYS A 1 457 ? 23.958 -2.885 -29.309 1.00 86.31 457 LYS A N 1
ATOM 3692 C CA . LYS A 1 457 ? 22.865 -2.784 -30.282 1.00 86.31 457 LYS A CA 1
ATOM 3693 C C . LYS A 1 457 ? 21.640 -3.538 -29.769 1.00 86.31 457 LYS A C 1
ATOM 3695 O O . LYS A 1 457 ? 21.714 -4.749 -29.583 1.00 86.31 457 LYS A O 1
ATOM 3700 N N . LEU A 1 458 ? 20.540 -2.824 -29.556 1.00 86.62 458 LEU A N 1
ATOM 3701 C CA . LEU A 1 458 ? 19.248 -3.374 -29.156 1.00 86.62 458 LEU A CA 1
ATOM 3702 C C . LEU A 1 458 ? 18.532 -4.005 -30.362 1.00 86.62 458 LEU A C 1
ATOM 3704 O O . LEU A 1 458 ? 18.682 -3.538 -31.492 1.00 86.62 458 LEU A O 1
ATOM 3708 N N . CYS A 1 459 ? 17.744 -5.051 -30.115 1.00 87.50 459 CYS A N 1
ATOM 3709 C CA . CYS A 1 459 ? 16.889 -5.704 -31.109 1.00 87.50 459 CYS A CA 1
ATOM 3710 C C . CYS A 1 459 ? 15.417 -5.689 -30.670 1.00 87.50 459 CYS A C 1
ATOM 3712 O O . CYS A 1 459 ? 15.106 -5.461 -29.500 1.00 87.50 459 CYS A O 1
ATOM 3714 N N . ASP A 1 460 ? 14.509 -5.979 -31.597 1.00 89.69 460 ASP A N 1
ATOM 3715 C CA . ASP A 1 460 ? 13.065 -5.933 -31.344 1.00 89.69 460 ASP A CA 1
ATOM 3716 C C . ASP A 1 460 ? 12.627 -6.934 -30.265 1.00 89.69 460 ASP A C 1
ATOM 3718 O O . ASP A 1 460 ? 11.749 -6.630 -29.459 1.00 89.69 460 ASP A O 1
ATOM 3722 N N . ARG A 1 461 ? 13.301 -8.093 -30.169 1.00 86.38 461 ARG A N 1
ATOM 3723 C CA . ARG A 1 461 ? 13.068 -9.071 -29.092 1.00 86.38 461 ARG A CA 1
ATOM 3724 C C . ARG A 1 461 ? 13.445 -8.505 -27.726 1.00 86.38 461 ARG A C 1
ATOM 3726 O O . ARG A 1 461 ? 12.679 -8.659 -26.780 1.00 86.38 461 ARG A O 1
ATOM 3733 N N . PHE A 1 462 ? 14.586 -7.817 -27.629 1.00 87.44 462 PHE A N 1
ATOM 3734 C CA . PHE A 1 462 ? 14.977 -7.116 -26.405 1.00 87.44 462 PHE A CA 1
ATOM 3735 C C . PHE A 1 462 ? 13.917 -6.080 -26.019 1.00 87.44 462 PHE A C 1
ATOM 3737 O O . PHE A 1 462 ? 13.519 -6.010 -24.860 1.00 87.44 462 PHE A O 1
ATOM 3744 N N . THR A 1 463 ? 13.431 -5.297 -26.987 1.00 90.25 463 THR A N 1
ATOM 3745 C CA . THR A 1 463 ? 12.382 -4.305 -26.738 1.00 90.25 463 THR A CA 1
ATOM 3746 C C . THR A 1 463 ? 11.087 -4.965 -26.271 1.00 90.25 463 THR A C 1
ATOM 3748 O O . THR A 1 463 ? 10.520 -4.500 -25.289 1.00 90.25 463 THR A O 1
ATOM 3751 N N . ALA A 1 464 ? 10.645 -6.058 -26.899 1.00 90.12 464 ALA A N 1
ATOM 3752 C CA . ALA A 1 464 ? 9.458 -6.802 -26.478 1.00 90.12 464 ALA A CA 1
ATOM 3753 C C . ALA A 1 464 ? 9.586 -7.315 -25.035 1.00 90.12 464 ALA A C 1
ATOM 3755 O O . ALA A 1 464 ? 8.747 -6.997 -24.199 1.00 90.12 464 ALA A O 1
ATOM 3756 N N . CYS A 1 465 ? 10.672 -8.029 -24.738 1.00 88.56 465 CYS A N 1
ATOM 3757 C CA . CYS A 1 465 ? 11.018 -8.542 -23.410 1.00 88.56 465 CYS A CA 1
ATOM 3758 C C . CYS A 1 465 ? 10.992 -7.423 -22.354 1.00 88.56 465 CYS A C 1
ATOM 3760 O O . CYS A 1 465 ? 10.232 -7.462 -21.388 1.00 88.56 465 CYS A O 1
ATOM 3762 N N . TYR A 1 466 ? 11.723 -6.337 -22.598 1.00 90.00 466 TYR A N 1
ATOM 3763 C CA . TYR A 1 466 ? 11.750 -5.195 -21.691 1.00 90.00 466 TYR A CA 1
ATOM 3764 C C . TYR A 1 466 ? 10.369 -4.547 -21.480 1.00 90.00 466 TYR A C 1
ATOM 3766 O O . TYR A 1 466 ? 10.039 -4.172 -20.353 1.00 90.00 466 TYR A O 1
ATOM 3774 N N . LEU A 1 467 ? 9.545 -4.435 -22.531 1.00 92.31 467 LEU A N 1
ATOM 3775 C CA . LEU A 1 467 ? 8.176 -3.930 -22.411 1.00 92.31 467 LEU A CA 1
ATOM 3776 C C . LEU A 1 467 ? 7.299 -4.858 -21.560 1.00 92.31 467 LEU A C 1
ATOM 3778 O O . LEU A 1 467 ? 6.565 -4.352 -20.716 1.00 92.31 467 LEU A O 1
ATOM 3782 N N . LEU A 1 468 ? 7.396 -6.182 -21.718 1.00 90.81 468 LEU A N 1
ATOM 3783 C CA . LEU A 1 468 ? 6.636 -7.132 -20.895 1.00 90.81 468 LEU A CA 1
ATOM 3784 C C . LEU A 1 468 ? 7.022 -7.038 -19.419 1.00 90.81 468 LEU A C 1
ATOM 3786 O O . LEU A 1 468 ? 6.138 -6.975 -18.567 1.00 90.81 468 LEU A O 1
ATOM 3790 N N . HIS A 1 469 ? 8.314 -6.931 -19.099 1.00 90.56 469 HIS A N 1
ATOM 3791 C CA . HIS A 1 469 ? 8.758 -6.711 -17.716 1.00 90.56 469 HIS A CA 1
ATOM 3792 C C . HIS A 1 469 ? 8.268 -5.380 -17.147 1.00 90.56 469 HIS A C 1
ATOM 3794 O O . HIS A 1 469 ? 7.792 -5.334 -16.014 1.00 90.56 469 HIS A O 1
ATOM 3800 N N . ALA A 1 470 ? 8.305 -4.302 -17.932 1.00 92.12 470 ALA A N 1
ATOM 3801 C CA . ALA A 1 470 ? 7.754 -3.012 -17.515 1.00 92.12 470 ALA A CA 1
ATOM 3802 C C . ALA A 1 470 ? 6.230 -3.036 -17.327 1.00 92.12 470 ALA A C 1
ATOM 3804 O O . ALA A 1 470 ? 5.699 -2.274 -16.524 1.00 92.12 470 ALA A O 1
ATOM 3805 N N . LEU A 1 471 ? 5.532 -3.932 -18.019 1.00 92.12 471 LEU A N 1
ATOM 3806 C CA . LEU A 1 471 ? 4.105 -4.178 -17.840 1.00 92.12 471 LEU A CA 1
ATOM 3807 C C . LEU A 1 471 ? 3.811 -5.207 -16.734 1.00 92.12 471 LEU A C 1
ATOM 3809 O O . LEU A 1 471 ? 2.651 -5.477 -16.459 1.00 92.12 471 LEU A O 1
ATOM 3813 N N . SER A 1 472 ? 4.827 -5.736 -16.042 1.00 88.81 472 SER A N 1
ATOM 3814 C CA . SER A 1 472 ? 4.706 -6.828 -15.056 1.00 88.81 472 SER A CA 1
ATOM 3815 C C . SER A 1 472 ? 4.235 -8.172 -15.635 1.00 88.81 472 SER A C 1
ATOM 3817 O O . SER A 1 472 ? 3.872 -9.073 -14.885 1.00 88.81 472 SER A O 1
ATOM 3819 N N . PHE A 1 473 ? 4.303 -8.347 -16.955 1.00 87.25 473 PHE A N 1
ATOM 3820 C CA . PHE A 1 473 ? 3.955 -9.580 -17.675 1.00 87.25 473 PHE A CA 1
ATOM 3821 C C . PHE A 1 473 ? 5.177 -10.466 -17.971 1.00 87.25 473 PHE A C 1
ATOM 3823 O O . PHE A 1 473 ? 5.077 -11.447 -18.701 1.00 87.25 473 PHE A O 1
ATOM 3830 N N . GLY A 1 474 ? 6.342 -10.145 -17.397 1.00 79.38 474 GLY A N 1
ATOM 3831 C CA . GLY A 1 474 ? 7.605 -10.853 -17.638 1.00 79.38 474 GLY A CA 1
ATOM 3832 C C . GLY A 1 474 ? 7.601 -12.348 -17.279 1.00 79.38 474 GLY A C 1
ATOM 3833 O O . GLY A 1 474 ? 8.415 -13.106 -17.790 1.00 79.38 474 GLY A O 1
ATOM 3834 N N . GLY A 1 475 ? 6.673 -12.802 -16.430 1.00 77.06 475 GLY A N 1
ATOM 3835 C CA . GLY A 1 475 ? 6.489 -14.232 -16.148 1.00 77.06 475 GLY A CA 1
ATOM 3836 C C . GLY A 1 475 ? 5.925 -15.035 -17.328 1.00 77.06 475 GLY A C 1
ATOM 3837 O O . GLY A 1 475 ? 6.058 -16.252 -17.346 1.00 77.06 475 GLY A O 1
ATOM 3838 N N . GLU A 1 476 ? 5.337 -14.360 -18.319 1.00 76.69 476 GLU A N 1
ATOM 3839 C CA . GLU A 1 476 ? 4.673 -14.971 -19.477 1.00 76.69 476 GLU A CA 1
ATOM 3840 C C . GLU A 1 476 ? 5.504 -14.827 -20.770 1.00 76.69 476 GLU A C 1
ATOM 3842 O O . GLU A 1 476 ? 5.000 -14.985 -21.884 1.00 76.69 476 GLU A O 1
ATOM 3847 N N . GLU A 1 477 ? 6.800 -14.520 -20.652 1.00 76.69 477 GLU A N 1
ATOM 3848 C CA . GLU A 1 477 ? 7.697 -14.343 -21.801 1.00 76.69 477 GLU A CA 1
ATOM 3849 C C . GLU A 1 477 ? 7.817 -15.597 -22.655 1.00 76.69 477 GLU A C 1
ATOM 3851 O O . GLU A 1 477 ? 7.657 -15.519 -23.870 1.00 76.69 477 GLU A O 1
ATOM 3856 N N . GLU A 1 478 ? 8.047 -16.759 -22.040 1.00 73.56 478 GLU A N 1
ATOM 3857 C CA . GLU A 1 478 ? 8.103 -18.026 -22.775 1.00 73.56 478 GLU A CA 1
ATOM 3858 C C . GLU A 1 478 ? 6.777 -18.303 -23.496 1.00 73.56 478 GLU A C 1
ATOM 3860 O O . GLU A 1 478 ? 6.775 -18.764 -24.641 1.00 73.56 478 GLU A O 1
ATOM 3865 N N . THR A 1 479 ? 5.653 -17.958 -22.854 1.00 75.62 479 THR A N 1
ATOM 3866 C CA . THR A 1 479 ? 4.298 -18.133 -23.387 1.00 75.62 479 THR A CA 1
ATOM 3867 C C . THR A 1 479 ? 4.084 -17.332 -24.672 1.00 75.62 479 THR A C 1
ATOM 3869 O O . THR A 1 479 ? 3.506 -17.852 -25.630 1.00 75.62 479 THR A O 1
ATOM 3872 N N . PHE A 1 480 ? 4.548 -16.080 -24.712 1.00 78.56 480 PHE A N 1
ATOM 3873 C CA . PHE A 1 480 ? 4.179 -15.126 -25.763 1.00 78.56 480 PHE A CA 1
ATOM 3874 C C . PHE A 1 480 ? 5.310 -14.748 -26.733 1.00 78.56 480 PHE A C 1
ATOM 3876 O O . PHE A 1 480 ? 5.042 -14.333 -27.865 1.00 78.56 480 PHE A O 1
ATOM 3883 N N . LEU A 1 481 ? 6.570 -14.912 -26.326 1.00 77.12 481 LEU A N 1
ATOM 3884 C CA . LEU A 1 481 ? 7.766 -14.635 -27.129 1.00 77.12 481 LEU A CA 1
ATOM 3885 C C . LEU A 1 481 ? 8.489 -15.913 -27.596 1.00 77.12 481 LEU A C 1
ATOM 3887 O O . LEU A 1 481 ? 9.376 -15.820 -28.448 1.00 77.12 481 LEU A O 1
ATOM 3891 N N . GLY A 1 482 ? 8.126 -17.096 -27.084 1.00 71.00 482 GLY A N 1
ATOM 3892 C CA . GLY A 1 482 ? 8.800 -18.366 -27.385 1.00 71.00 482 GLY A CA 1
ATOM 3893 C C . GLY A 1 482 ? 10.169 -18.513 -26.702 1.00 71.00 482 GLY A C 1
ATOM 3894 O O . GLY A 1 482 ? 10.630 -17.599 -26.018 1.00 71.00 482 GLY A O 1
ATOM 3895 N N . SER A 1 483 ? 10.829 -19.664 -26.892 1.00 61.41 483 SER A N 1
ATOM 3896 C CA . SER A 1 483 ? 12.064 -20.039 -26.178 1.00 61.41 483 SER A CA 1
ATOM 3897 C C . SER A 1 483 ? 13.245 -19.080 -26.394 1.00 61.41 483 SER A C 1
ATOM 3899 O O . SER A 1 483 ? 13.378 -18.439 -27.435 1.00 61.41 483 SER A O 1
ATOM 3901 N N . ASP A 1 484 ? 14.111 -19.023 -25.381 1.00 55.03 484 ASP A N 1
ATOM 3902 C CA . ASP A 1 484 ? 15.143 -18.012 -25.098 1.00 55.03 484 ASP A CA 1
ATOM 3903 C C . ASP A 1 484 ? 16.350 -17.913 -26.053 1.00 55.03 484 ASP A C 1
ATOM 3905 O O . ASP A 1 484 ? 17.333 -17.245 -25.729 1.00 55.03 484 ASP A O 1
ATOM 3909 N N . ASP A 1 485 ? 16.310 -18.521 -27.237 1.00 47.31 485 ASP A N 1
ATOM 3910 C CA . ASP A 1 485 ? 17.545 -18.768 -27.991 1.00 47.31 485 ASP A CA 1
ATOM 3911 C C . ASP A 1 485 ? 18.240 -17.522 -28.575 1.00 47.31 485 ASP A C 1
ATOM 3913 O O . ASP A 1 485 ? 19.402 -17.642 -28.932 1.00 47.31 485 ASP A O 1
ATOM 3917 N N . ASP A 1 486 ? 17.648 -16.317 -28.600 1.00 48.81 486 ASP A N 1
ATOM 3918 C CA . ASP A 1 486 ? 18.329 -15.135 -29.164 1.00 48.81 486 ASP A CA 1
ATOM 3919 C C . ASP A 1 486 ? 17.937 -13.780 -28.524 1.00 48.81 486 ASP A C 1
ATOM 3921 O O . ASP A 1 486 ? 17.361 -12.908 -29.177 1.00 48.81 486 ASP A O 1
ATOM 3925 N N . LEU A 1 487 ? 18.349 -13.493 -27.282 1.00 51.84 487 LEU A N 1
ATOM 3926 C CA . LEU A 1 487 ? 18.507 -12.094 -26.811 1.00 51.84 487 LEU A CA 1
ATOM 3927 C C . LEU A 1 487 ? 19.785 -11.437 -27.396 1.00 51.84 487 LEU A C 1
ATOM 3929 O O . LEU A 1 487 ? 20.481 -10.686 -26.718 1.00 51.84 487 LEU A O 1
ATOM 3933 N N . ASN A 1 488 ? 20.156 -11.726 -28.648 1.00 45.16 488 ASN A N 1
ATOM 3934 C CA . ASN A 1 488 ? 21.454 -11.336 -29.213 1.00 45.16 488 ASN A CA 1
ATOM 3935 C C . ASN A 1 488 ? 21.616 -9.810 -29.355 1.00 45.16 488 ASN A C 1
ATOM 3937 O O . ASN A 1 488 ? 21.257 -9.223 -30.377 1.00 45.16 488 ASN A O 1
ATOM 3941 N N . LEU A 1 489 ? 22.250 -9.164 -28.370 1.00 48.78 489 LEU A N 1
ATOM 3942 C CA . LEU A 1 489 ? 22.855 -7.843 -28.554 1.00 48.78 489 LEU A CA 1
ATOM 3943 C C . LEU A 1 489 ? 24.195 -8.037 -29.270 1.00 48.78 489 LEU A C 1
ATOM 3945 O O . LEU A 1 489 ? 25.130 -8.614 -28.716 1.00 48.78 489 LEU A O 1
ATOM 3949 N N . SER A 1 490 ? 24.305 -7.558 -30.506 1.00 41.28 490 SER A N 1
ATOM 3950 C CA . SER A 1 490 ? 25.570 -7.598 -31.255 1.00 41.28 490 SER A CA 1
ATOM 3951 C C . SER A 1 490 ? 26.408 -6.342 -30.953 1.00 41.28 490 SER A C 1
ATOM 3953 O O . SER A 1 490 ? 25.856 -5.239 -30.992 1.00 41.28 490 SER A O 1
ATOM 3955 N N . PRO A 1 491 ? 27.724 -6.437 -30.681 1.00 31.38 491 PRO A N 1
ATOM 3956 C CA . PRO A 1 491 ? 28.594 -5.264 -30.609 1.00 31.38 491 PRO A CA 1
ATOM 3957 C C . PRO A 1 491 ? 28.839 -4.695 -32.015 1.00 31.38 491 PRO A C 1
ATOM 3959 O O . PRO A 1 491 ? 29.171 -5.439 -32.935 1.00 31.38 491 PRO A O 1
ATOM 3962 N N . THR A 1 492 ? 28.704 -3.377 -32.195 1.00 35.72 492 THR A N 1
ATOM 3963 C CA . THR A 1 492 ? 29.029 -2.733 -33.482 1.00 35.72 492 THR A CA 1
ATOM 3964 C C . THR A 1 492 ? 30.521 -2.393 -33.527 1.00 35.72 492 THR A C 1
ATOM 3966 O O . THR A 1 492 ? 30.999 -1.635 -32.685 1.00 35.72 492 THR A O 1
ATOM 3969 N N . GLN A 1 493 ? 31.251 -2.918 -34.516 1.00 26.88 493 GLN A N 1
ATOM 3970 C CA . GLN A 1 493 ? 32.517 -2.335 -34.969 1.00 26.88 493 GLN A CA 1
ATOM 3971 C C . GLN A 1 493 ? 32.181 -1.183 -35.921 1.00 26.88 493 GLN A C 1
ATOM 3973 O O . GLN A 1 493 ? 31.525 -1.398 -36.939 1.00 26.88 493 GLN A O 1
ATOM 3978 N N . PHE A 1 494 ? 32.592 0.040 -35.591 1.00 29.47 494 PHE A N 1
ATOM 3979 C CA . PHE A 1 494 ? 32.565 1.138 -36.555 1.00 29.47 494 PHE A CA 1
ATOM 3980 C C . PHE A 1 494 ? 33.574 0.819 -37.662 1.00 29.47 494 PHE A C 1
ATOM 3982 O O . PHE A 1 494 ? 34.773 0.750 -37.403 1.00 29.47 494 PHE A O 1
ATOM 3989 N N . SER A 1 495 ? 33.102 0.616 -38.892 1.00 27.62 495 SER A N 1
ATOM 3990 C CA . SER A 1 495 ? 33.967 0.695 -40.064 1.00 27.62 495 SER A CA 1
ATOM 3991 C C . SER A 1 495 ? 34.349 2.161 -40.255 1.00 27.62 495 SER A C 1
ATOM 3993 O O . SER A 1 495 ? 33.500 2.976 -40.624 1.00 27.62 495 SER A O 1
ATOM 3995 N N . GLU A 1 496 ? 35.607 2.504 -39.995 1.00 29.00 496 GLU A N 1
ATOM 3996 C CA . GLU A 1 496 ? 36.199 3.729 -40.523 1.00 29.00 496 GLU A CA 1
ATOM 3997 C C . GLU A 1 496 ? 36.118 3.658 -42.054 1.00 29.00 496 GLU A C 1
ATOM 3999 O O . GLU A 1 496 ? 36.875 2.937 -42.702 1.00 29.00 496 GLU A O 1
ATOM 4004 N N . GLN A 1 497 ? 35.178 4.391 -42.652 1.00 28.55 497 GLN A N 1
ATOM 4005 C CA . GLN A 1 497 ? 35.346 4.844 -44.027 1.00 28.55 497 GLN A CA 1
ATOM 4006 C C . GLN A 1 497 ? 36.460 5.890 -44.002 1.00 28.55 497 GLN A C 1
ATOM 4008 O O . GLN A 1 497 ? 36.211 7.084 -43.862 1.00 28.55 497 GLN A O 1
ATOM 4013 N N . VAL A 1 498 ? 37.704 5.425 -44.094 1.00 29.22 498 VAL A 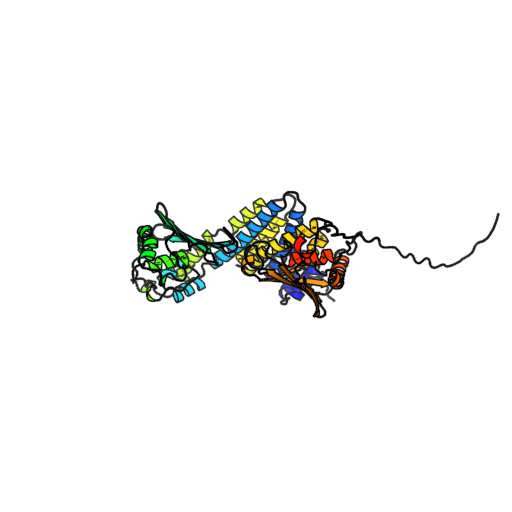N 1
ATOM 4014 C CA . VAL A 1 498 ? 38.797 6.266 -44.569 1.00 29.22 498 VAL A CA 1
ATOM 4015 C C . VAL A 1 498 ? 38.517 6.489 -46.049 1.00 29.22 498 VAL A C 1
ATOM 4017 O O . VAL A 1 498 ? 38.685 5.585 -46.866 1.00 29.22 498 VAL A O 1
ATOM 4020 N N . SER A 1 499 ? 38.023 7.679 -46.382 1.00 31.00 499 SER A N 1
ATOM 4021 C CA . SER A 1 499 ? 38.058 8.184 -47.747 1.00 31.00 499 SER A CA 1
ATOM 4022 C C . SER A 1 499 ? 39.525 8.326 -48.142 1.00 31.00 499 SER A C 1
ATOM 4024 O O . SER A 1 499 ? 40.207 9.265 -47.731 1.00 31.00 499 SER A O 1
ATOM 4026 N N . SER A 1 500 ? 40.037 7.361 -48.897 1.00 29.12 500 SER A N 1
ATOM 4027 C CA . SER A 1 500 ? 41.249 7.560 -49.678 1.00 29.12 500 SER A CA 1
ATOM 4028 C C . SER A 1 500 ? 40.873 8.399 -50.897 1.00 29.12 500 SER A C 1
ATOM 4030 O O . SER A 1 500 ? 40.558 7.850 -51.952 1.00 29.12 500 SER A O 1
ATOM 4032 N N . ASP A 1 501 ? 40.842 9.719 -50.722 1.00 29.52 501 ASP A N 1
ATOM 4033 C CA . ASP A 1 501 ? 40.958 10.630 -51.855 1.00 29.52 501 ASP A CA 1
ATOM 4034 C C . ASP A 1 501 ? 42.390 10.511 -52.378 1.00 29.52 501 ASP A C 1
ATOM 4036 O O . ASP A 1 501 ? 43.368 10.786 -51.678 1.00 29.52 501 ASP A O 1
ATOM 4040 N N . GLU A 1 502 ? 42.487 10.023 -53.608 1.00 33.28 502 GLU A N 1
ATOM 4041 C CA . GLU A 1 502 ? 43.666 10.136 -54.445 1.00 33.28 502 GLU A CA 1
ATOM 4042 C C . GLU A 1 502 ? 44.018 11.621 -54.611 1.00 33.28 502 GLU A C 1
ATOM 4044 O O . GLU A 1 502 ? 43.219 12.417 -55.102 1.00 33.28 502 GLU A O 1
ATOM 4049 N N . SER A 1 503 ? 45.244 11.990 -54.254 1.00 35.56 503 SER A N 1
ATOM 4050 C CA . SER A 1 503 ? 45.927 13.108 -54.893 1.00 35.56 503 SER A CA 1
ATOM 4051 C C . SER A 1 503 ? 47.355 12.678 -55.196 1.00 35.56 503 SER A C 1
ATOM 4053 O O . SER A 1 503 ? 48.180 12.494 -54.299 1.00 35.56 503 SER A O 1
ATOM 4055 N N . GLU A 1 504 ? 47.566 12.458 -56.487 1.00 34.69 504 GLU A N 1
ATOM 4056 C CA . GLU A 1 504 ? 48.829 12.320 -57.193 1.00 34.69 504 GLU A CA 1
ATOM 4057 C C . GLU A 1 504 ? 49.815 13.427 -56.790 1.00 34.69 504 GLU A C 1
ATOM 4059 O O . GLU A 1 504 ? 49.431 14.591 -56.742 1.00 34.69 504 GLU A O 1
ATOM 4064 N N . GLU A 1 505 ? 51.084 13.080 -56.566 1.00 34.53 505 GLU A N 1
ATOM 4065 C CA . GLU A 1 505 ? 52.217 13.871 -57.067 1.00 34.53 505 GLU A CA 1
ATOM 4066 C C . GLU A 1 505 ? 53.518 13.040 -57.028 1.00 34.53 505 GLU A C 1
ATOM 4068 O O . GLU A 1 505 ? 54.029 12.648 -55.982 1.00 34.53 505 GLU A O 1
ATOM 4073 N N . GLU A 1 506 ? 53.958 12.709 -58.243 1.00 35.88 506 GLU A N 1
ATOM 4074 C CA . GLU A 1 506 ? 55.308 12.465 -58.764 1.00 35.88 506 GLU A CA 1
ATOM 4075 C C . GLU A 1 506 ? 56.488 12.221 -57.798 1.00 35.88 506 GLU A C 1
ATOM 4077 O O . GLU A 1 506 ? 56.885 13.091 -57.030 1.00 35.88 506 GLU A O 1
ATOM 4082 N N . GLN A 1 507 ? 57.214 11.115 -58.026 1.00 33.12 507 GLN A N 1
ATOM 4083 C CA . GLN A 1 507 ? 58.587 11.187 -58.561 1.00 33.12 507 GLN A CA 1
ATOM 4084 C C . GLN A 1 507 ? 59.106 9.808 -59.008 1.00 33.12 507 GLN A C 1
ATOM 4086 O O . GLN A 1 507 ? 59.445 8.939 -58.209 1.00 33.12 507 GLN A O 1
ATOM 4091 N N . ASN A 1 508 ? 59.208 9.649 -60.330 1.00 35.81 508 ASN A N 1
ATOM 4092 C CA . ASN A 1 508 ? 60.218 8.812 -60.977 1.00 35.81 508 ASN A CA 1
ATOM 4093 C C . ASN A 1 508 ? 61.603 9.416 -60.707 1.00 35.81 508 ASN A C 1
ATOM 4095 O O . ASN A 1 508 ? 61.749 10.610 -60.940 1.00 35.81 508 ASN A O 1
ATOM 4099 N N . VAL A 1 509 ? 62.601 8.602 -60.347 1.00 38.56 509 VAL A N 1
ATOM 4100 C CA . VAL A 1 509 ? 63.898 8.476 -61.052 1.00 38.56 509 VAL A CA 1
ATOM 4101 C C . VAL A 1 509 ? 64.550 7.148 -60.626 1.00 38.56 509 VAL A C 1
ATOM 4103 O O . VAL A 1 509 ? 64.690 6.862 -59.439 1.00 38.56 509 VAL A O 1
ATOM 4106 N N . GLU A 1 510 ? 64.917 6.340 -61.624 1.00 40.47 510 GLU A N 1
ATOM 4107 C CA . GLU A 1 510 ? 65.729 5.122 -61.527 1.00 40.47 510 GLU A CA 1
ATOM 4108 C C . GLU A 1 510 ? 67.214 5.399 -61.205 1.00 40.47 510 GLU A C 1
ATOM 4110 O O . GLU A 1 510 ? 67.754 6.429 -61.609 1.00 40.47 510 GLU A O 1
ATOM 4115 N N . GLN A 1 511 ? 67.856 4.352 -60.659 1.00 34.41 511 GLN A N 1
ATOM 4116 C CA . GLN A 1 511 ? 69.296 4.056 -60.481 1.00 34.41 511 GLN A CA 1
ATOM 4117 C C . GLN A 1 511 ? 69.919 4.320 -59.110 1.00 34.41 511 GLN A C 1
ATOM 4119 O O . GLN A 1 511 ? 70.118 5.491 -58.723 1.00 34.41 511 GLN A O 1
#

Organism: Stylophora pistillata (NCBI:txid50429)